Protein AF-0000000072982838 (afdb_homodimer)

Organism: Lacticaseibacillus paracasei (strain ATCC 334 / BCRC 17002 / CCUG 31169 / CIP 107868 / KCTC 3260 / NRRL B-441) (NCBI:txid321967)

Sequence (610 aa):
MLTWRVKRLRALGTNIVLSVFGEQDNSALVAAELLIRQQESRLTVNQPHSEIMTINQLAGYDNTEISCGTYALIKNAVLASQKHFGFNALIGPLVKLWKIGFNGANVPSDHDIKSRLLLSNPDNIIMDDALHTVKLVKTGMELDLGGIAKGFIADQIRSIWFAYGIRAGIINLGGNLLFVGESPRRSDGRWIVGIQDPNKGRNIGIGTVIKPACAAVTSGIYERFLIKGGKRYHHLLDPQTGYPLQTQLAAVTVFARDSLQGELEAKRLFFAGKPIPGWEKDPNNLGAVFIYQNGNTQTVKASIHMLTWRVKRLRALGTNIVLSVFGEQDNSALVAAELLIRQQESRLTVNQPHSEIMTINQLAGYDNTEISCGTYALIKNAVLASQKHFGFNALIGPLVKLWKIGFNGANVPSDHDIKSRLLLSNPDNIIMDDALHTVKLVKTGMELDLGGIAKGFIADQIRSIWFAYGIRAGIINLGGNLLFVGESPRRSDGRWIVGIQDPNKGRNIGIGTVIKPACAAVTSGIYERFLIKGGKRYHHLLDPQTGYPLQTQLAAVTVFARDSLQGELEAKRLFFAGKPIPGWEKDPNNLGAVFIYQNGNTQTVKASIH

Foldseek 3Di:
DWDKDWDWDDALNAIKIKIFTNDDDCVLVVVLVVLRVVLRQAAPPVDCDHVQNVQQQCAQHDKDADDPLVLVLLVVQLVLQQVQLQRFQQLVLLCVQQVFQHPPGDDDDLVSLVVSLVQRDSVQWDADNVRSIIYRNHRRTGGDCSLQSVLSSVQVSLVSCVVVVTAWMWIDDRNWIFTHHFDPVDPVSWDKAFACDLVDDPPDGPFIWIGHGWIKDKDFFRPTWDDDPNDIAGSRAGSVRSGGQDEQFGMKIWTFRGSSVRSSVRSSCVNVRHDDPCPVVPVRTQKMWTAGPVGDIDIDNIDGD/DWDKDWDWDDALNAIKIKIFTNDDDCVLVVVLVVLRVVLRQAADPVDCDHVQNVQQQCAQHDKDADDPLVLVLLVVQLVLQQVQLQRFQQLVLLCVVQVFVHPPGDDDDLVSLVVSLVLRDSVQWDADPVRSIIYRNHRRTGGDCSLQSLLSSVQVSLVSCVVVVTAWMWIDDRNWIFTHHFDPVDPVSWDKAFACDLVDDPPDGPFIWIGHGWIKDKDFFRPTWDDDPNDIAGSRAGSVRSGGQDEQFGMKIWTFRGSSVRSSVRSSCVNVRHDDPCPVVPVRTQKMWTAGPVGDIDIDNIDGD

Secondary structure (DSSP, 8-state):
-PPEEEEEEEETTEEEEEEEES-SSSHHHHHHHHHHHHHHHHH-SSSS-SHHHHHHHTTTT--EE--HHHHHHHHHHHHHHTT-SS--TT-HHHHHHH-TTSTT-----HHHHHHHHTT--TTSEEEETTTTEEEESSTT-----HHHHHHHHHHHHHHHHHHTT--SEEEEETTEEEEES--TTSTT--EEEEEE-TTS-TT-EEEEEEESS-EEEEEESSSSEEEETTEEEES-B-TTTSSBPP-SEEEEEEEESSHHHHHHHHHHHHHHTSPPTTGGGSTTEEEEEEEETTS-EEEES----/-PPEEEEEEEETTEEEEEEEES-SSSHHHHHHHHHHHHHHHHH-SSSS-SHHHHHHHTTTT--EE--HHHHHHHHHHHHHHTT-SS--TT-HHHHHHH-TTSTT-----HHHHHHHHTT--TTSEEEETTTTEEEESSTT-----HHHHHHHHHHHHHHHHHHTT--SEEEEETTEEEEES--TTSTT--EEEEEE-TTS-TT-EEEEEEESS-EEEEEESSSSEEEETTEEEES-B-TTTSSBPP-SEEEEEEEESSHHHHHHHHHHHHHHTSPPTTGGGSTTEEEEEEEETTS-EEEES----

InterPro domains:
  IPR003374 ApbE-like superfamily [G3DSA:3.10.520.10] (6-305)
  IPR003374 ApbE-like superfamily [SSF143631] (6-297)
  IPR024932 Flavin transferase ApbE [PF02424] (12-274)
  IPR024932 Flavin transferase ApbE [PIRSF006268] (7-299)
  IPR024932 Flavin transferase ApbE [PTHR30040] (8-296)

pLDDT: mean 96.73, std 3.4, range [76.0, 98.94]

Radius of gyration: 28.23 Å; Cα contacts (8 Å, |Δi|>4): 1337; chains: 2; bounding box: 55×86×64 Å

Structure (mmCIF, N/CA/C/O backbone):
data_AF-0000000072982838-model_v1
#
loop_
_entity.id
_entity.type
_entity.pdbx_description
1 polymer 'FAD:protein FMN transferase'
#
loop_
_atom_site.group_PDB
_atom_site.id
_atom_site.type_symbol
_atom_site.label_atom_id
_atom_site.label_alt_id
_atom_site.label_comp_id
_atom_site.label_asym_id
_atom_site.label_entity_id
_atom_site.label_seq_id
_atom_site.pdbx_PDB_ins_code
_atom_site.Cartn_x
_atom_site.Cartn_y
_atom_site.Cartn_z
_atom_site.occupancy
_atom_site.B_iso_or_equiv
_atom_site.auth_seq_id
_atom_site.auth_comp_id
_atom_site.auth_asym_id
_atom_site.auth_atom_id
_atom_site.pdbx_PDB_model_num
ATOM 1 N N . MET A 1 1 ? -24.672 -9.281 3.301 1 77.56 1 MET A N 1
ATOM 2 C CA . MET A 1 1 ? -23.859 -8.078 3.459 1 77.56 1 MET A CA 1
ATOM 3 C C . MET A 1 1 ? -22.406 -8.43 3.754 1 77.56 1 MET A C 1
ATOM 5 O O . MET A 1 1 ? -22.125 -9.445 4.395 1 77.56 1 MET A O 1
ATOM 9 N N . LEU A 1 2 ? -21.484 -7.562 3.244 1 86.75 2 LEU A N 1
ATOM 10 C CA . LEU A 1 2 ? -20.078 -7.852 3.449 1 86.75 2 LEU A CA 1
ATOM 11 C C . LEU A 1 2 ? -19.703 -7.719 4.922 1 86.75 2 LEU A C 1
ATOM 13 O O . LEU A 1 2 ? -20.203 -6.836 5.617 1 86.75 2 LEU A O 1
ATOM 17 N N . THR A 1 3 ? -18.859 -8.547 5.367 1 91.69 3 THR A N 1
ATOM 18 C CA . THR A 1 3 ? -18.391 -8.555 6.75 1 91.69 3 THR A CA 1
ATOM 19 C C . THR A 1 3 ? -17.75 -7.215 7.105 1 91.69 3 THR A C 1
ATOM 21 O O . THR A 1 3 ? -16.938 -6.688 6.344 1 91.69 3 THR A O 1
ATOM 24 N N . TRP A 1 4 ? -18.234 -6.648 8.211 1 95.38 4 TRP A N 1
ATOM 25 C CA . TRP A 1 4 ? -17.719 -5.379 8.719 1 95.38 4 TRP A CA 1
ATOM 26 C C . TRP A 1 4 ? -16.75 -5.613 9.867 1 95.38 4 TRP A C 1
ATOM 28 O O . TRP A 1 4 ? -17.078 -6.285 10.852 1 95.38 4 TRP A O 1
ATOM 38 N N . ARG A 1 5 ? -15.523 -5.145 9.742 1 97.94 5 ARG A N 1
ATOM 39 C CA . ARG A 1 5 ? -14.516 -5.266 10.797 1 97.94 5 ARG A CA 1
ATOM 40 C C . ARG A 1 5 ? -14.016 -3.893 11.234 1 97.94 5 ARG A C 1
ATOM 42 O O . ARG A 1 5 ? -13.812 -3.006 10.398 1 97.94 5 ARG A O 1
ATOM 49 N N . VAL A 1 6 ? -13.781 -3.729 12.555 1 98.69 6 VAL A N 1
ATOM 50 C CA . VAL A 1 6 ? -13.414 -2.436 13.117 1 98.69 6 VAL A CA 1
ATOM 51 C C . VAL A 1 6 ? -12.219 -2.604 14.062 1 98.69 6 VAL A C 1
ATOM 53 O O . VAL A 1 6 ? -12.117 -3.604 14.773 1 98.69 6 VAL A O 1
ATOM 56 N N . LYS A 1 7 ? -11.344 -1.713 13.992 1 98.75 7 LYS A N 1
ATOM 57 C CA . LYS A 1 7 ? -10.258 -1.595 14.969 1 98.75 7 LYS A CA 1
ATOM 58 C C . LYS A 1 7 ? -10.211 -0.197 15.578 1 98.75 7 LYS A C 1
ATOM 60 O O . LYS A 1 7 ? -10.297 0.802 14.859 1 98.75 7 LYS A O 1
ATOM 65 N N . ARG A 1 8 ? -10.109 -0.097 16.859 1 98.75 8 ARG A N 1
ATOM 66 C CA . ARG A 1 8 ? -9.984 1.148 17.609 1 98.75 8 ARG A CA 1
ATOM 67 C C . ARG A 1 8 ? -8.641 1.23 18.312 1 98.75 8 ARG A C 1
ATOM 69 O O . ARG A 1 8 ? -8.148 0.233 18.859 1 98.75 8 ARG A O 1
ATOM 76 N N . LEU A 1 9 ? -8.047 2.381 18.234 1 98.62 9 LEU A N 1
ATOM 77 C CA . LEU A 1 9 ? -6.777 2.584 18.922 1 98.62 9 LEU A CA 1
ATOM 78 C C . LEU A 1 9 ? -6.562 4.059 19.25 1 98.62 9 LEU A C 1
ATOM 80 O O . LEU A 1 9 ? -7.305 4.918 18.766 1 98.62 9 LEU A O 1
ATOM 84 N N . ARG A 1 10 ? -5.656 4.332 20.125 1 98.5 10 ARG A N 1
ATOM 85 C CA . ARG A 1 10 ? -5.219 5.688 20.438 1 98.5 10 ARG A CA 1
ATOM 86 C C . ARG A 1 10 ? -3.828 5.957 19.875 1 98.5 10 ARG A C 1
ATOM 88 O O . ARG A 1 10 ? -2.883 5.215 20.156 1 98.5 10 ARG A O 1
ATOM 95 N N . ALA A 1 11 ? -3.754 6.895 19.031 1 98 11 ALA A N 1
ATOM 96 C CA . ALA A 1 11 ? -2.504 7.344 18.438 1 98 11 ALA A CA 1
ATOM 97 C C . ALA A 1 11 ? -2.65 8.75 17.859 1 98 11 ALA A C 1
ATOM 99 O O . ALA A 1 11 ? -3.764 9.258 17.719 1 98 11 ALA A O 1
ATOM 100 N N . LEU A 1 12 ? -1.513 9.422 17.641 1 97 12 LEU A N 1
ATOM 101 C CA . LEU A 1 12 ? -1.5 10.75 17.047 1 97 12 LEU A CA 1
ATOM 102 C C . LEU A 1 12 ? -2.25 11.75 17.922 1 97 12 LEU A C 1
ATOM 104 O O . LEU A 1 12 ? -2.844 12.703 17.406 1 97 12 LEU A O 1
ATOM 108 N N . GLY A 1 13 ? -2.299 11.461 19.188 1 93.81 13 GLY A N 1
ATOM 109 C CA . GLY A 1 13 ? -2.953 12.352 20.141 1 93.81 13 GLY A CA 1
ATOM 110 C C . GLY A 1 13 ? -4.465 12.352 20.016 1 93.81 13 GLY A C 1
ATOM 111 O O . GLY A 1 13 ? -5.121 13.32 20.391 1 93.81 13 GLY A O 1
ATOM 112 N N . THR A 1 14 ? -5.043 11.297 19.391 1 95.5 14 THR A N 1
ATOM 113 C CA . THR A 1 14 ? -6.484 11.25 19.172 1 95.5 14 THR A CA 1
ATOM 114 C C . THR A 1 14 ? -6.992 9.812 19.203 1 95.5 14 THR A C 1
ATOM 116 O O . THR A 1 14 ? -6.203 8.867 19.281 1 95.5 14 THR A O 1
ATOM 119 N N . ASN A 1 15 ? -8.305 9.656 19.266 1 97.19 15 ASN A N 1
ATOM 120 C CA . ASN A 1 15 ? -8.945 8.359 19.094 1 97.19 15 ASN A CA 1
ATOM 121 C C . ASN A 1 15 ? -9.094 8 17.609 1 97.19 15 ASN A C 1
ATOM 123 O O . ASN A 1 15 ? -9.547 8.82 16.812 1 97.19 15 ASN A O 1
ATOM 127 N N . ILE A 1 16 ? -8.672 6.828 17.25 1 98.69 16 ILE A N 1
ATOM 128 C CA . ILE A 1 16 ? -8.664 6.379 15.859 1 98.69 16 ILE A CA 1
ATOM 129 C C . ILE A 1 16 ? -9.625 5.207 15.688 1 98.69 16 ILE A C 1
ATOM 131 O O . ILE A 1 16 ? -9.68 4.309 16.531 1 98.69 16 ILE A O 1
ATOM 135 N N . VAL A 1 17 ? -10.438 5.234 14.688 1 98.88 17 VAL A N 1
ATOM 136 C CA . VAL A 1 17 ? -11.32 4.133 14.328 1 98.88 17 VAL A CA 1
ATOM 137 C C . VAL A 1 17 ? -11.109 3.752 12.867 1 98.88 17 VAL A C 1
ATOM 139 O O . VAL A 1 17 ? -11.258 4.59 11.969 1 98.88 17 VAL A O 1
ATOM 142 N N . LEU A 1 18 ? -10.719 2.545 12.609 1 98.94 18 LEU A N 1
ATOM 143 C CA . LEU A 1 18 ? -10.523 1.979 11.281 1 98.94 18 LEU A CA 1
ATOM 144 C C . LEU A 1 18 ? -11.578 0.917 10.984 1 98.94 18 LEU A C 1
ATOM 146 O O . LEU A 1 18 ? -11.805 0.016 11.789 1 98.94 18 LEU A O 1
ATOM 150 N N . SER A 1 19 ? -12.25 1.096 9.844 1 98.75 19 SER A N 1
ATOM 151 C CA . SER A 1 19 ? -13.297 0.156 9.445 1 98.75 19 SER A CA 1
ATOM 152 C C . SER A 1 19 ? -13.062 -0.358 8.031 1 98.75 19 SER A C 1
ATOM 154 O O . SER A 1 19 ? -12.766 0.421 7.121 1 98.75 19 SER A O 1
ATOM 156 N N . VAL A 1 20 ? -13.188 -1.696 7.836 1 98.56 20 VAL A N 1
ATOM 157 C CA . VAL A 1 20 ? -13.117 -2.27 6.496 1 98.56 20 VAL A CA 1
ATOM 158 C C . VAL A 1 20 ? -14.312 -3.199 6.273 1 98.56 20 VAL A C 1
ATOM 160 O O . VAL A 1 20 ? -14.875 -3.734 7.23 1 98.56 20 VAL A O 1
ATOM 163 N N . PHE A 1 21 ? -14.68 -3.365 5.047 1 97.69 21 PHE A N 1
ATOM 164 C CA . PHE A 1 21 ? -15.773 -4.246 4.66 1 97.69 21 PHE A CA 1
ATOM 165 C C . PHE A 1 21 ? -15.281 -5.352 3.736 1 97.69 21 PHE A C 1
ATOM 167 O O . PHE A 1 21 ? -14.438 -5.113 2.867 1 97.69 21 PHE A O 1
ATOM 174 N N . GLY A 1 22 ? -15.75 -6.582 3.924 1 96.25 22 GLY A N 1
ATOM 175 C CA . GLY A 1 22 ? -15.477 -7.688 3.018 1 96.25 22 GLY A CA 1
ATOM 176 C C . GLY A 1 22 ? -14.219 -8.461 3.381 1 96.25 22 GLY A C 1
ATOM 177 O O . GLY A 1 22 ? -13.711 -9.242 2.572 1 96.25 22 GLY A O 1
ATOM 178 N N . GLU A 1 23 ? -13.672 -8.266 4.633 1 97.06 23 GLU A N 1
ATOM 179 C CA . GLU A 1 23 ? -12.469 -8.977 5.066 1 97.06 23 GLU A CA 1
ATOM 180 C C . GLU A 1 23 ? -12.812 -10.102 6.039 1 97.06 23 GLU A C 1
ATOM 182 O O . GLU A 1 23 ? -13.859 -10.055 6.699 1 97.06 23 GLU A O 1
ATOM 187 N N . GLN A 1 24 ? -11.906 -11.062 6.059 1 96.19 24 GLN A N 1
ATOM 188 C CA . GLN A 1 24 ? -12.18 -12.25 6.859 1 96.19 24 GLN A CA 1
ATOM 189 C C . GLN A 1 24 ? -11.352 -12.25 8.141 1 96.19 24 GLN A C 1
ATOM 191 O O . GLN A 1 24 ? -11.633 -13.023 9.062 1 96.19 24 GLN A O 1
ATOM 196 N N . ASP A 1 25 ? -10.359 -11.445 8.219 1 96.5 25 ASP A N 1
ATOM 197 C CA . ASP A 1 25 ? -9.547 -11.258 9.414 1 96.5 25 ASP A CA 1
ATOM 198 C C . ASP A 1 25 ? -9.086 -9.805 9.547 1 96.5 25 ASP A C 1
ATOM 200 O O . ASP A 1 25 ? -9.562 -8.93 8.82 1 96.5 25 ASP A O 1
ATOM 204 N N . ASN A 1 26 ? -8.242 -9.531 10.469 1 97.94 26 ASN A N 1
ATOM 205 C CA . ASN A 1 26 ? -7.879 -8.148 10.773 1 97.94 26 ASN A CA 1
ATOM 206 C C . ASN A 1 26 ? -6.555 -7.758 10.133 1 97.94 26 ASN A C 1
ATOM 208 O O . ASN A 1 26 ? -5.918 -6.789 10.547 1 97.94 26 ASN A O 1
ATOM 212 N N . SER A 1 27 ? -6.113 -8.469 9.125 1 98.19 27 SER A N 1
ATOM 213 C CA . SER A 1 27 ? -4.777 -8.266 8.578 1 98.19 27 SER A CA 1
ATOM 214 C C . SER A 1 27 ? -4.602 -6.844 8.062 1 98.19 27 SER A C 1
ATOM 216 O O . SER A 1 27 ? -3.621 -6.172 8.391 1 98.19 27 SER A O 1
ATOM 218 N N . ALA A 1 28 ? -5.586 -6.375 7.297 1 98.5 28 ALA A N 1
ATOM 219 C CA . ALA A 1 28 ? -5.488 -5.027 6.738 1 98.5 28 ALA A CA 1
ATOM 220 C C . ALA A 1 28 ? -5.531 -3.973 7.84 1 98.5 28 ALA A C 1
ATOM 222 O O . ALA A 1 28 ? -4.844 -2.951 7.758 1 98.5 28 ALA A O 1
ATOM 223 N N . LEU A 1 29 ? -6.336 -4.188 8.883 1 98.81 29 LEU A N 1
ATOM 224 C CA . LEU A 1 29 ? -6.445 -3.268 10.008 1 98.81 29 LEU A CA 1
ATOM 225 C C . LEU A 1 29 ? -5.148 -3.232 10.805 1 98.81 29 LEU A C 1
ATOM 227 O O . LEU A 1 29 ? -4.711 -2.164 11.242 1 98.81 29 LEU A O 1
ATOM 231 N N . VAL A 1 30 ? -4.551 -4.387 10.953 1 98.81 30 VAL A N 1
ATOM 232 C CA . VAL A 1 30 ? -3.289 -4.496 11.68 1 98.81 30 VAL A CA 1
ATOM 233 C C . VAL A 1 30 ? -2.186 -3.773 10.914 1 98.81 30 VAL A C 1
ATOM 235 O O . VAL A 1 30 ? -1.363 -3.07 11.508 1 98.81 30 VAL A O 1
ATOM 238 N N . ALA A 1 31 ? -2.146 -3.947 9.609 1 98.75 31 ALA A N 1
ATOM 239 C CA . ALA A 1 31 ? -1.157 -3.256 8.781 1 98.75 31 ALA A CA 1
ATOM 240 C C . ALA A 1 31 ? -1.302 -1.742 8.906 1 98.75 31 ALA A C 1
ATOM 242 O O . ALA A 1 31 ? -0.304 -1.021 8.969 1 98.75 31 ALA A O 1
ATOM 243 N N . ALA A 1 32 ? -2.545 -1.258 8.93 1 98.88 32 ALA A N 1
ATOM 244 C CA . ALA A 1 32 ? -2.803 0.171 9.086 1 98.88 32 ALA A CA 1
ATOM 245 C C . ALA A 1 32 ? -2.326 0.666 10.453 1 98.88 32 ALA A C 1
ATOM 247 O O . ALA A 1 32 ? -1.706 1.728 10.555 1 98.88 32 ALA A O 1
ATOM 248 N N . GLU A 1 33 ? -2.635 -0.089 11.469 1 98.88 33 GLU A N 1
ATOM 249 C CA . GLU A 1 33 ? -2.176 0.28 12.805 1 98.88 33 GLU A CA 1
ATOM 250 C C . GLU A 1 33 ? -0.653 0.365 12.867 1 98.88 33 GLU A C 1
ATOM 252 O O . GLU A 1 33 ? -0.1 1.29 13.461 1 98.88 33 GLU A O 1
ATOM 257 N N . LEU A 1 34 ? 0.005 -0.592 12.289 1 98.81 34 LEU A N 1
ATOM 258 C CA . LEU A 1 34 ? 1.463 -0.589 12.266 1 98.81 34 LEU A CA 1
ATOM 259 C C . LEU A 1 34 ? 1.991 0.686 11.609 1 98.81 34 LEU A C 1
ATOM 261 O O . LEU A 1 34 ? 2.904 1.324 12.141 1 98.81 34 LEU A O 1
ATOM 265 N N . LEU A 1 35 ? 1.413 1.043 10.492 1 98.81 35 LEU A N 1
ATOM 266 C CA . LEU A 1 35 ? 1.816 2.264 9.805 1 98.81 35 LEU A CA 1
ATOM 267 C C . LEU A 1 35 ? 1.616 3.484 10.695 1 98.81 35 LEU A C 1
ATOM 269 O O . LEU A 1 35 ? 2.494 4.344 10.789 1 98.81 35 LEU A O 1
ATOM 273 N N . ILE A 1 36 ? 0.458 3.559 11.344 1 98.88 36 ILE A N 1
ATOM 274 C CA . ILE A 1 36 ? 0.125 4.699 12.188 1 98.88 36 ILE A CA 1
ATOM 275 C C . ILE A 1 36 ? 1.18 4.855 13.281 1 98.88 36 ILE A C 1
ATOM 277 O O . ILE A 1 36 ? 1.704 5.953 13.492 1 98.88 36 ILE A O 1
ATOM 281 N N . ARG A 1 37 ? 1.527 3.785 13.922 1 98.62 37 ARG A N 1
ATOM 282 C CA . ARG A 1 37 ? 2.488 3.826 15.023 1 98.62 37 ARG A CA 1
ATOM 283 C C . ARG A 1 37 ? 3.879 4.203 14.516 1 98.62 37 ARG A C 1
ATOM 285 O O . ARG A 1 37 ? 4.59 4.973 15.164 1 98.62 37 ARG A O 1
ATOM 292 N N . GLN A 1 38 ? 4.227 3.682 13.438 1 98.38 38 GLN A N 1
ATOM 293 C CA . GLN A 1 38 ? 5.535 3.977 12.859 1 98.38 38 GLN A CA 1
ATOM 294 C C . GLN A 1 38 ? 5.629 5.438 12.43 1 98.38 38 GLN A C 1
ATOM 296 O O . GLN A 1 38 ? 6.641 6.098 12.68 1 98.38 38 GLN A O 1
ATOM 301 N N . GLN A 1 39 ? 4.578 5.953 11.781 1 98.44 39 GLN A N 1
ATOM 302 C CA . GLN A 1 39 ? 4.57 7.352 11.359 1 98.44 39 GLN A CA 1
ATOM 303 C C . GLN A 1 39 ? 4.535 8.289 12.57 1 98.44 39 GLN A C 1
ATOM 305 O O . GLN A 1 39 ? 5.176 9.344 12.562 1 98.44 39 GLN A O 1
ATOM 310 N N . GLU A 1 40 ? 3.744 7.895 13.57 1 98.25 40 GLU A N 1
ATOM 311 C CA . GLU A 1 40 ? 3.75 8.688 14.797 1 98.25 40 GLU A CA 1
ATOM 312 C C . GLU A 1 40 ? 5.16 8.82 15.359 1 98.25 40 GLU A C 1
ATOM 314 O O . GLU A 1 40 ? 5.598 9.922 15.703 1 98.25 40 GLU A O 1
ATOM 319 N N . SER A 1 41 ? 5.875 7.777 15.398 1 97.44 41 SER A N 1
ATOM 320 C CA . SER A 1 41 ? 7.238 7.777 15.922 1 97.44 41 SER A CA 1
ATOM 321 C C . SER A 1 41 ? 8.164 8.617 15.055 1 97.44 41 SER A C 1
ATOM 323 O O . SER A 1 41 ? 9.07 9.289 15.562 1 97.44 41 SER A O 1
ATOM 325 N N . ARG A 1 42 ? 7.914 8.664 13.789 1 97.12 42 ARG A N 1
ATOM 326 C CA . ARG A 1 42 ? 8.773 9.336 12.82 1 97.12 42 ARG A CA 1
ATOM 327 C C . ARG A 1 42 ? 8.531 10.844 12.82 1 97.12 42 ARG A C 1
ATOM 329 O O . ARG A 1 42 ? 9.461 11.633 12.648 1 97.12 42 ARG A O 1
ATOM 336 N N . LEU A 1 43 ? 7.277 11.211 13.086 1 98.25 43 LEU A N 1
ATOM 337 C CA . LEU A 1 43 ? 6.891 12.578 12.781 1 98.25 43 LEU A CA 1
ATOM 338 C C . LEU A 1 43 ? 6.672 13.391 14.055 1 98.25 43 LEU A C 1
ATOM 340 O O . LEU A 1 43 ? 6.578 14.617 14.008 1 98.25 43 LEU A O 1
ATOM 344 N N . THR A 1 44 ? 6.68 12.734 15.227 1 97.31 44 THR A N 1
ATOM 345 C CA . THR A 1 44 ? 6.297 13.406 16.469 1 97.31 44 THR A CA 1
ATOM 346 C C . THR A 1 44 ? 7.301 14.5 16.812 1 97.31 44 THR A C 1
ATOM 348 O O . THR A 1 44 ? 8.5 14.344 16.578 1 97.31 44 THR A O 1
ATOM 351 N N . VAL A 1 45 ? 6.785 15.609 17.359 1 96.5 45 VAL A N 1
ATOM 352 C CA . VAL A 1 45 ? 7.625 16.672 17.891 1 96.5 45 VAL A CA 1
ATOM 353 C C . VAL A 1 45 ? 7.426 16.781 19.406 1 96.5 45 VAL A C 1
ATOM 355 O O . VAL A 1 45 ? 7.863 17.734 20.031 1 96.5 45 VAL A O 1
ATOM 358 N N . ASN A 1 46 ? 6.719 15.789 19.969 1 93.25 46 ASN A N 1
ATOM 359 C CA . ASN A 1 46 ? 6.406 15.789 21.391 1 93.25 46 ASN A CA 1
ATOM 360 C C . ASN A 1 46 ? 7.25 14.781 22.156 1 93.25 46 ASN A C 1
ATOM 362 O O . ASN A 1 46 ? 7 14.523 23.344 1 93.25 46 ASN A O 1
ATOM 366 N N . GLN A 1 47 ? 8.133 14.102 21.453 1 93.5 47 GLN A N 1
ATOM 367 C CA . GLN A 1 47 ? 9.125 13.211 22.047 1 93.5 47 GLN A CA 1
ATOM 368 C C . GLN A 1 47 ? 10.547 13.664 21.719 1 93.5 47 GLN A C 1
ATOM 370 O O . GLN A 1 47 ? 10.75 14.438 20.781 1 93.5 47 GLN A O 1
ATOM 375 N N . PRO A 1 48 ? 11.484 13.172 22.453 1 95.44 48 PRO A N 1
ATOM 376 C CA . PRO A 1 48 ? 12.852 13.672 22.266 1 95.44 48 PRO A CA 1
ATOM 377 C C . PRO A 1 48 ? 13.484 13.195 20.969 1 95.44 48 PRO A C 1
ATOM 379 O O . PRO A 1 48 ? 14.438 13.812 20.484 1 95.44 48 PRO A O 1
ATOM 382 N N . HIS A 1 49 ? 12.984 12.062 20.469 1 96.38 49 HIS A N 1
ATOM 383 C CA . HIS A 1 49 ? 13.633 11.516 19.281 1 96.38 49 HIS A CA 1
ATOM 384 C C . HIS A 1 49 ? 12.617 11.227 18.188 1 96.38 49 HIS A C 1
ATOM 386 O O . HIS A 1 49 ? 11.555 10.656 18.438 1 96.38 49 HIS A O 1
ATOM 392 N N . SER A 1 50 ? 12.859 11.586 17 1 97.94 50 SER A N 1
ATOM 393 C CA . SER A 1 50 ? 12.188 11.32 15.727 1 97.94 50 SER A CA 1
ATOM 394 C C . SER A 1 50 ? 12.977 11.906 14.562 1 97.94 50 SER A C 1
ATOM 396 O O . SER A 1 50 ? 13.969 12.609 14.766 1 97.94 50 SER A O 1
ATOM 398 N N . GLU A 1 51 ? 12.562 11.633 13.352 1 97.81 51 GLU A N 1
ATOM 399 C CA . GLU A 1 51 ? 13.203 12.266 12.203 1 97.81 51 GLU A CA 1
ATOM 400 C C . GLU A 1 51 ? 13.031 13.781 12.242 1 97.81 51 GLU A C 1
ATOM 402 O O . GLU A 1 51 ? 13.984 14.523 12 1 97.81 51 GLU A O 1
ATOM 407 N N . ILE A 1 52 ? 11.852 14.242 12.625 1 98.62 52 ILE A N 1
ATOM 408 C CA . ILE A 1 52 ? 11.562 15.672 12.656 1 98.62 52 ILE A CA 1
ATOM 409 C C . ILE A 1 52 ? 12.352 16.328 13.789 1 98.62 52 ILE A C 1
ATOM 411 O O . ILE A 1 52 ? 12.914 17.422 13.609 1 98.62 52 ILE A O 1
ATOM 415 N N . MET A 1 53 ? 12.422 15.672 14.938 1 98.5 53 MET A N 1
ATOM 416 C CA . MET A 1 53 ? 13.156 16.219 16.078 1 98.5 53 MET A CA 1
ATOM 417 C C . MET A 1 53 ? 14.648 16.312 15.758 1 98.5 53 MET A C 1
ATOM 419 O O . MET A 1 53 ? 15.312 17.266 16.188 1 98.5 53 MET A O 1
ATOM 423 N N . THR A 1 54 ? 15.156 15.328 15.031 1 98.62 54 THR A N 1
ATOM 424 C CA . THR A 1 54 ? 16.562 15.383 14.641 1 98.62 54 THR A CA 1
ATOM 425 C C . THR A 1 54 ? 16.828 16.609 13.773 1 98.62 54 THR A C 1
ATOM 427 O O . THR A 1 54 ? 17.812 17.328 13.984 1 98.62 54 THR A O 1
ATOM 430 N N . ILE A 1 55 ? 15.961 16.891 12.797 1 98.69 55 ILE A N 1
ATOM 431 C CA . ILE A 1 55 ? 16.078 18.094 11.969 1 98.69 55 ILE A CA 1
ATOM 432 C C . ILE A 1 55 ? 16.047 19.328 12.852 1 98.69 55 ILE A C 1
ATOM 434 O O . ILE A 1 55 ? 16.906 20.203 12.719 1 98.69 55 ILE A O 1
ATOM 438 N N . ASN A 1 56 ? 15.047 19.391 13.766 1 98.75 56 ASN A N 1
ATOM 439 C CA . ASN A 1 56 ? 14.844 20.562 14.625 1 98.75 56 ASN A CA 1
ATOM 440 C C . ASN A 1 56 ? 16.031 20.797 15.547 1 98.75 56 ASN A C 1
ATOM 442 O O . ASN A 1 56 ? 16.453 21.938 15.742 1 98.75 56 ASN A O 1
ATOM 446 N N . GLN A 1 57 ? 16.578 19.734 16.094 1 98.44 57 GLN A N 1
ATOM 447 C CA . GLN A 1 57 ? 17.688 19.828 17.047 1 98.44 57 GLN A CA 1
ATOM 448 C C . GLN A 1 57 ? 18.969 20.266 16.359 1 98.44 57 GLN A C 1
ATOM 450 O O . GLN A 1 57 ? 19.844 20.859 17 1 98.44 57 GLN A O 1
ATOM 455 N N . LEU A 1 58 ? 19.062 20.047 15.055 1 98.62 58 LEU A N 1
ATOM 456 C CA . LEU A 1 58 ? 20.266 20.391 14.312 1 98.62 58 LEU A CA 1
ATOM 457 C C . LEU A 1 58 ? 20.078 21.703 13.547 1 98.62 58 LEU A C 1
ATOM 459 O O . LEU A 1 58 ? 20.922 22.078 12.742 1 98.62 58 LEU A O 1
ATOM 463 N N . ALA A 1 59 ? 19 22.391 13.805 1 98.75 59 ALA A N 1
ATOM 464 C CA . ALA A 1 59 ? 18.734 23.672 13.148 1 98.75 59 ALA A CA 1
ATOM 465 C C . ALA A 1 59 ? 19.906 24.625 13.328 1 98.75 59 ALA A C 1
ATOM 467 O O . ALA A 1 59 ? 20.422 24.797 14.438 1 98.75 59 ALA A O 1
ATOM 468 N N . GLY A 1 60 ? 20.297 25.312 12.25 1 98.62 60 GLY A N 1
ATOM 469 C CA . GLY A 1 60 ? 21.391 26.281 12.281 1 98.62 60 GLY A CA 1
ATOM 470 C C . GLY A 1 60 ? 22.75 25.609 12.242 1 98.62 60 GLY A C 1
ATOM 471 O O . GLY A 1 60 ? 23.766 26.297 12.125 1 98.62 60 GLY A O 1
ATOM 472 N N . TYR A 1 61 ? 22.828 24.25 12.289 1 98.31 61 TYR A N 1
ATOM 473 C CA . TYR A 1 61 ? 24.109 23.578 12.406 1 98.31 61 TYR A CA 1
ATOM 474 C C . TYR A 1 61 ? 24.344 22.641 11.227 1 98.31 61 TYR A C 1
ATOM 476 O O . TYR A 1 61 ? 25.297 22.812 10.461 1 98.31 61 TYR A O 1
ATOM 484 N N . ASP A 1 62 ? 23.531 21.672 10.977 1 97.94 62 ASP A N 1
ATOM 485 C CA . ASP A 1 62 ? 23.812 20.641 9.977 1 97.94 62 ASP A CA 1
ATOM 486 C C . ASP A 1 62 ? 22.531 20.219 9.25 1 97.94 62 ASP A C 1
ATOM 488 O O . ASP A 1 62 ? 21.438 20.562 9.68 1 97.94 62 ASP A O 1
ATOM 492 N N . ASN A 1 63 ? 22.734 19.547 8.102 1 97.56 63 ASN A N 1
ATOM 493 C CA . ASN A 1 63 ? 21.625 18.891 7.422 1 97.56 63 ASN A CA 1
ATOM 494 C C . ASN A 1 63 ? 21.391 17.484 7.953 1 97.56 63 ASN A C 1
ATOM 496 O O . ASN A 1 63 ? 22.266 16.922 8.609 1 97.56 63 ASN A O 1
ATOM 500 N N . THR A 1 64 ? 20.219 17 7.754 1 97.25 64 THR A N 1
ATOM 501 C CA . THR A 1 64 ? 19.812 15.664 8.211 1 97.25 64 THR A CA 1
ATOM 502 C C . THR A 1 64 ? 19.234 14.852 7.066 1 97.25 64 THR A C 1
ATOM 504 O O . THR A 1 64 ? 18.328 15.32 6.363 1 97.25 64 THR A O 1
ATOM 507 N N . GLU A 1 65 ? 19.766 13.641 6.812 1 96.56 65 GLU A N 1
ATOM 508 C CA . GLU A 1 65 ? 19.109 12.703 5.906 1 96.56 65 GLU A CA 1
ATOM 509 C C . GLU A 1 65 ? 17.891 12.062 6.559 1 96.56 65 GLU A C 1
ATOM 511 O O . GLU A 1 65 ? 17.953 11.594 7.699 1 96.56 65 GLU A O 1
ATOM 516 N N . ILE A 1 66 ? 16.797 12.109 5.867 1 97.38 66 ILE A N 1
ATOM 517 C CA . ILE A 1 66 ? 15.586 11.516 6.422 1 97.38 66 ILE A CA 1
ATOM 518 C C . ILE A 1 66 ? 14.977 10.547 5.41 1 97.38 66 ILE A C 1
ATOM 520 O O . ILE A 1 66 ? 15.438 10.461 4.27 1 97.38 66 ILE A O 1
ATOM 524 N N . SER A 1 67 ? 14.016 9.773 5.871 1 97.44 67 SER A N 1
ATOM 525 C CA . SER A 1 67 ? 13.383 8.75 5.047 1 97.44 67 SER A CA 1
ATOM 526 C C . SER A 1 67 ? 12.656 9.375 3.857 1 97.44 67 SER A C 1
ATOM 528 O O . SER A 1 67 ? 12.281 10.547 3.898 1 97.44 67 SER A O 1
ATOM 530 N N . CYS A 1 68 ? 12.383 8.555 2.816 1 96.44 68 CYS A N 1
ATOM 531 C CA . CYS A 1 68 ? 11.766 9.016 1.58 1 96.44 68 CYS A CA 1
ATOM 532 C C . CYS A 1 68 ? 10.391 9.625 1.85 1 96.44 68 CYS A C 1
ATOM 534 O O . CYS A 1 68 ? 10.086 10.711 1.366 1 96.44 68 CYS A O 1
ATOM 536 N N . GLY A 1 69 ? 9.609 8.93 2.613 1 97.12 69 GLY A N 1
ATOM 537 C CA . GLY A 1 69 ? 8.266 9.383 2.914 1 97.12 69 GLY A CA 1
ATOM 538 C C . GLY A 1 69 ? 8.234 10.688 3.688 1 97.12 69 GLY A C 1
ATOM 539 O O . GLY A 1 69 ? 7.461 11.594 3.361 1 97.12 69 GLY A O 1
ATOM 540 N N . THR A 1 70 ? 9.055 10.805 4.68 1 98.12 70 THR A N 1
ATOM 541 C CA . THR A 1 70 ? 9.133 12.031 5.477 1 98.12 70 THR A CA 1
ATOM 542 C C . THR A 1 70 ? 9.609 13.203 4.621 1 98.12 70 THR A C 1
ATOM 544 O O . THR A 1 70 ? 9.078 14.305 4.727 1 98.12 70 THR A O 1
ATOM 547 N N . TYR A 1 71 ? 10.602 12.969 3.797 1 98.19 71 TYR A N 1
ATOM 548 C CA . TYR A 1 71 ? 11.109 14.008 2.914 1 98.19 71 TYR A CA 1
ATOM 549 C C . TYR A 1 71 ? 10.016 14.531 1.993 1 98.19 71 TYR A C 1
ATOM 551 O O . TYR A 1 71 ? 9.867 15.75 1.827 1 98.19 71 TYR A O 1
ATOM 559 N N . ALA A 1 72 ? 9.266 13.617 1.414 1 97.75 72 ALA A N 1
ATOM 560 C CA . ALA A 1 72 ? 8.18 14.016 0.523 1 97.75 72 ALA A CA 1
ATOM 561 C C . ALA A 1 72 ? 7.152 14.867 1.26 1 97.75 72 ALA A C 1
ATOM 563 O O . ALA A 1 72 ? 6.664 15.867 0.724 1 97.75 72 ALA A O 1
ATOM 564 N N . LEU A 1 73 ? 6.801 14.469 2.461 1 98.62 73 LEU A N 1
ATOM 565 C CA . LEU A 1 73 ? 5.848 15.219 3.266 1 98.62 73 LEU A CA 1
ATOM 566 C C . LEU A 1 73 ? 6.375 16.625 3.562 1 98.62 73 LEU A C 1
ATOM 568 O O . LEU A 1 73 ? 5.656 17.609 3.395 1 98.62 73 LEU A O 1
ATOM 572 N N . ILE A 1 74 ? 7.629 16.703 3.982 1 98.81 74 ILE A N 1
ATOM 573 C CA . ILE A 1 74 ? 8.227 17.984 4.305 1 98.81 74 ILE A CA 1
ATOM 574 C C . ILE A 1 74 ? 8.25 18.875 3.061 1 98.81 74 ILE A C 1
ATOM 576 O O . ILE A 1 74 ? 7.898 20.062 3.123 1 98.81 74 ILE A O 1
ATOM 580 N N . LYS A 1 75 ? 8.617 18.312 1.948 1 98.5 75 LYS A N 1
ATOM 581 C CA . LYS A 1 75 ? 8.688 19.078 0.71 1 98.5 75 LYS A CA 1
ATOM 582 C C . LYS A 1 75 ? 7.332 19.672 0.352 1 98.5 75 LYS A C 1
ATOM 584 O O . LYS A 1 75 ? 7.223 20.859 0.059 1 98.5 75 LYS A O 1
ATOM 589 N N . ASN A 1 76 ? 6.301 18.828 0.432 1 97.88 76 ASN A N 1
ATOM 590 C CA . ASN A 1 76 ? 4.949 19.312 0.169 1 97.88 76 ASN A CA 1
ATOM 591 C C . ASN A 1 76 ? 4.539 20.406 1.154 1 97.88 76 ASN A C 1
ATOM 593 O O . ASN A 1 76 ? 3.949 21.406 0.761 1 97.88 76 ASN A O 1
ATOM 597 N N . ALA A 1 77 ? 4.84 20.219 2.363 1 98.69 77 ALA A N 1
ATOM 598 C CA . ALA A 1 77 ? 4.477 21.156 3.418 1 98.69 77 ALA A CA 1
ATOM 599 C C . ALA A 1 77 ? 5.172 22.5 3.213 1 98.69 77 ALA A C 1
ATOM 601 O O . ALA A 1 77 ? 4.559 23.562 3.375 1 98.69 77 ALA A O 1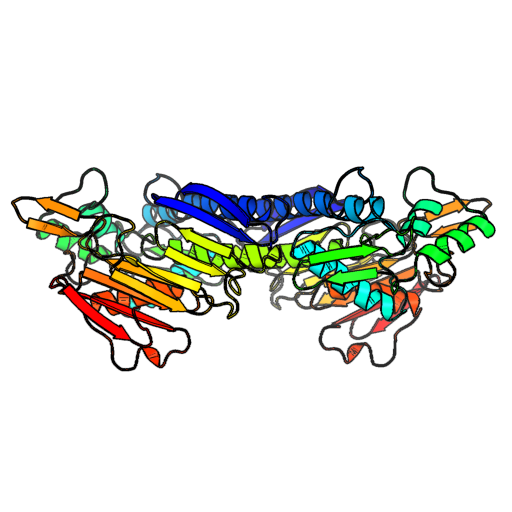
ATOM 602 N N . VAL A 1 78 ? 6.434 22.438 2.867 1 98.75 78 VAL A N 1
ATOM 603 C CA . VAL A 1 78 ? 7.223 23.656 2.682 1 98.75 78 VAL A CA 1
ATOM 604 C C . VAL A 1 78 ? 6.719 24.422 1.461 1 98.75 78 VAL A C 1
ATOM 606 O O . VAL A 1 78 ? 6.52 25.641 1.521 1 98.75 78 VAL A O 1
ATOM 609 N N . LEU A 1 79 ? 6.473 23.719 0.378 1 98.31 79 LEU A N 1
ATOM 610 C CA . LEU A 1 79 ? 5.945 24.359 -0.822 1 98.31 79 LEU A CA 1
ATOM 611 C C . LEU A 1 79 ? 4.609 25.031 -0.535 1 98.31 79 LEU A C 1
ATOM 613 O O . LEU A 1 79 ? 4.371 26.156 -0.978 1 98.31 79 LEU A O 1
ATOM 617 N N . ALA A 1 80 ? 3.77 24.406 0.199 1 98.38 80 ALA A N 1
ATOM 618 C CA . ALA A 1 80 ? 2.492 25 0.591 1 98.38 80 ALA A CA 1
ATOM 619 C C . ALA A 1 80 ? 2.703 26.219 1.484 1 98.38 80 ALA A C 1
ATOM 621 O O . ALA A 1 80 ? 2.033 27.234 1.319 1 98.38 80 ALA A O 1
ATOM 622 N N . SER A 1 81 ? 3.613 26.109 2.414 1 98.69 81 SER A N 1
ATOM 623 C CA . SER A 1 81 ? 3.912 27.203 3.336 1 98.69 81 SER A CA 1
ATOM 624 C C . SER A 1 81 ? 4.367 28.453 2.588 1 98.69 81 SER A C 1
ATOM 626 O O . SER A 1 81 ? 4.02 29.562 2.969 1 98.69 81 SER A O 1
ATOM 628 N N . GLN A 1 82 ? 5.059 28.25 1.554 1 98.44 82 GLN A N 1
ATOM 629 C CA . GLN A 1 82 ? 5.668 29.344 0.798 1 98.44 82 GLN A CA 1
ATOM 630 C C . GLN A 1 82 ? 4.625 30.078 -0.038 1 98.44 82 GLN A C 1
ATOM 632 O O . GLN A 1 82 ? 4.902 31.141 -0.588 1 98.44 82 GLN A O 1
ATOM 637 N N . LYS A 1 83 ? 3.436 29.578 -0.086 1 97.69 83 LYS A N 1
ATOM 638 C CA . LYS A 1 83 ? 2.342 30.281 -0.76 1 97.69 83 LYS A CA 1
ATOM 639 C C . LYS A 1 83 ? 1.638 31.25 0.186 1 97.69 83 LYS A C 1
ATOM 641 O O . LYS A 1 83 ? 0.82 32.062 -0.247 1 97.69 83 LYS A O 1
ATOM 646 N N . HIS A 1 84 ? 1.79 31.188 1.414 1 96.88 84 HIS A N 1
ATOM 647 C CA . HIS A 1 84 ? 1.387 32.125 2.449 1 96.88 84 HIS A CA 1
ATOM 648 C C . HIS A 1 84 ? -0.131 32.281 2.508 1 96.88 84 HIS A C 1
ATOM 650 O O . HIS A 1 84 ? -0.655 33.375 2.58 1 96.88 84 HIS A O 1
ATOM 656 N N . PHE A 1 85 ? -0.796 31.125 2.498 1 96.25 85 PHE A N 1
ATOM 657 C CA . PHE A 1 85 ? -2.252 31.188 2.57 1 96.25 85 PHE A CA 1
ATOM 658 C C . PHE A 1 85 ? -2.736 30.844 3.973 1 96.25 85 PHE A C 1
ATOM 660 O O . PHE A 1 85 ? -3.93 30.609 4.184 1 96.25 85 PHE A O 1
ATOM 667 N N . GLY A 1 86 ? -1.794 30.688 4.883 1 95.19 86 GLY A N 1
ATOM 668 C CA . GLY A 1 86 ? -2.189 30.406 6.254 1 95.19 86 GLY A CA 1
ATOM 669 C C . GLY A 1 86 ? -1.441 29.234 6.863 1 95.19 86 GLY A C 1
ATOM 670 O O . GLY A 1 86 ? -1.05 29.266 8.031 1 95.19 86 GLY A O 1
ATOM 671 N N . PHE A 1 87 ? -1.191 28.172 6.098 1 97.44 87 PHE A N 1
ATOM 672 C CA . PHE A 1 87 ? -0.416 27.016 6.555 1 97.44 87 PHE A CA 1
ATOM 673 C C . PHE A 1 87 ? 1.073 27.344 6.559 1 97.44 87 PHE A C 1
ATOM 675 O O . PHE A 1 87 ? 1.581 27.969 5.625 1 97.44 87 PHE A O 1
ATOM 682 N N . ASN A 1 88 ? 1.745 26.938 7.637 1 98.56 88 ASN A N 1
ATOM 683 C CA . ASN A 1 88 ? 3.189 27.125 7.742 1 98.56 88 ASN A CA 1
ATOM 684 C C . ASN A 1 88 ? 3.848 25.969 8.484 1 98.56 88 ASN A C 1
ATOM 686 O O . ASN A 1 88 ? 3.664 25.812 9.688 1 98.56 88 ASN A O 1
ATOM 690 N N . ALA A 1 89 ? 4.668 25.203 7.793 1 98.56 89 ALA A N 1
ATOM 691 C CA . ALA A 1 89 ? 5.324 24.016 8.336 1 98.56 89 ALA A CA 1
ATOM 692 C C . ALA A 1 89 ? 6.395 24.406 9.359 1 98.56 89 ALA A C 1
ATOM 694 O O . ALA A 1 89 ? 6.887 23.562 10.102 1 98.56 89 ALA A O 1
ATOM 695 N N . LEU A 1 90 ? 6.812 25.641 9.398 1 98.62 90 LEU A N 1
ATOM 696 C CA . LEU A 1 90 ? 7.871 26.078 10.297 1 98.62 90 LEU A CA 1
ATOM 697 C C . LEU A 1 90 ? 7.293 26.859 11.477 1 98.62 90 LEU A C 1
ATOM 699 O O . LEU A 1 90 ? 8.008 27.609 12.148 1 98.62 90 LEU A O 1
ATOM 703 N N . ILE A 1 91 ? 6.051 26.625 11.781 1 98.38 91 ILE A N 1
ATOM 704 C CA . ILE A 1 91 ? 5.312 27.359 12.812 1 98.38 91 ILE A CA 1
ATOM 705 C C . ILE A 1 91 ? 5.727 26.844 14.195 1 98.38 91 ILE A C 1
ATOM 707 O O . ILE A 1 91 ? 5.273 27.375 15.211 1 98.38 91 ILE A O 1
ATOM 711 N N . GLY A 1 92 ? 6.605 25.859 14.281 1 98.31 92 GLY A N 1
ATOM 712 C CA . GLY A 1 92 ? 6.984 25.141 15.492 1 98.31 92 GLY A CA 1
ATOM 713 C C . GLY A 1 92 ? 7.344 26.047 16.641 1 98.31 92 GLY A C 1
ATOM 714 O O . GLY A 1 92 ? 6.836 25.891 17.75 1 98.31 92 GLY A O 1
ATOM 715 N N . PRO A 1 93 ? 8.211 27.031 16.422 1 98.56 93 PRO A N 1
ATOM 716 C CA . PRO A 1 93 ? 8.609 27.922 17.516 1 98.56 93 PRO A CA 1
ATOM 717 C C . PRO A 1 93 ? 7.426 28.625 18.172 1 98.56 93 PRO A C 1
ATOM 719 O O . PRO A 1 93 ? 7.395 28.781 19.406 1 98.56 93 PRO A O 1
ATOM 722 N N . LEU A 1 94 ? 6.449 29.016 17.406 1 98.38 94 LEU A N 1
ATOM 723 C CA . LEU A 1 94 ? 5.27 29.688 17.922 1 98.38 94 LEU A CA 1
ATOM 724 C C . LEU A 1 94 ? 4.363 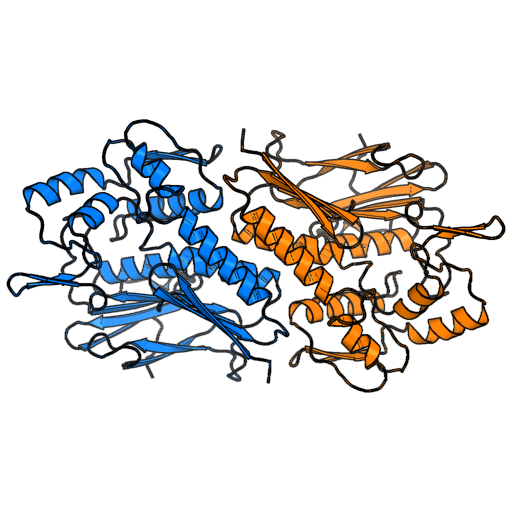28.719 18.672 1 98.38 94 LEU A C 1
ATOM 726 O O . LEU A 1 94 ? 3.832 29.031 19.734 1 98.38 94 LEU A O 1
ATOM 730 N N . VAL A 1 95 ? 4.16 27.484 18.078 1 97.69 95 VAL A N 1
ATOM 731 C CA . VAL A 1 95 ? 3.328 26.469 18.703 1 97.69 95 VAL A CA 1
ATOM 732 C C . VAL A 1 95 ? 3.908 26.109 20.078 1 97.69 95 VAL A C 1
ATOM 734 O O . VAL A 1 95 ? 3.174 26 21.062 1 97.69 95 VAL A O 1
ATOM 737 N N . LYS A 1 96 ? 5.207 26 20.125 1 96.56 96 LYS A N 1
ATOM 738 C CA . LYS A 1 96 ? 5.875 25.625 21.375 1 96.56 96 LYS A CA 1
ATOM 739 C C . LYS A 1 96 ? 5.816 26.781 22.391 1 96.56 96 LYS A C 1
ATOM 741 O O . LYS A 1 96 ? 5.824 26.547 23.594 1 96.56 96 LYS A O 1
ATOM 746 N N . LEU A 1 97 ? 5.816 27.984 21.875 1 97.81 97 LEU A N 1
ATOM 747 C CA . LEU A 1 97 ? 5.723 29.156 22.75 1 97.81 97 LEU A CA 1
ATOM 748 C C . LEU A 1 97 ? 4.352 29.234 23.406 1 97.81 97 LEU A C 1
ATOM 750 O O . LEU A 1 97 ? 4.25 29.391 24.625 1 97.81 97 LEU A O 1
ATOM 754 N N . TRP A 1 98 ? 3.258 29.078 22.672 1 97.62 98 TRP A N 1
ATOM 755 C CA . TRP A 1 98 ? 1.886 29.234 23.141 1 97.62 98 TRP A CA 1
ATOM 756 C C . TRP A 1 98 ? 1.438 28 23.922 1 97.62 98 TRP A C 1
ATOM 758 O O . TRP A 1 98 ? 0.802 28.125 24.984 1 97.62 98 TRP A O 1
ATOM 768 N N . LYS A 1 99 ? 1.715 26.766 23.297 1 96.62 99 LYS A N 1
ATOM 769 C CA . LYS A 1 99 ? 1.439 25.438 23.844 1 96.62 99 LYS A CA 1
ATOM 770 C C . LYS A 1 99 ? -0.061 25.219 24.016 1 96.62 99 LYS A C 1
ATOM 772 O O . LYS A 1 99 ? -0.492 24.547 24.953 1 96.62 99 LYS A O 1
ATOM 777 N N . ILE A 1 100 ? -0.846 25.969 23.266 1 94 100 ILE A N 1
ATOM 778 C CA . ILE A 1 100 ? -2.291 25.812 23.391 1 94 100 ILE A CA 1
ATOM 779 C C . ILE A 1 100 ? -2.686 24.375 23.047 1 94 100 ILE A C 1
ATOM 781 O O . ILE A 1 100 ? -2.32 23.859 21.984 1 94 100 ILE A O 1
ATOM 785 N N . GLY A 1 101 ? -3.432 23.672 23.891 1 88.81 101 GLY A N 1
ATOM 786 C CA . GLY A 1 101 ? -3.818 22.281 23.719 1 88.81 101 GLY A CA 1
ATOM 787 C C . GLY A 1 101 ? -2.863 21.312 24.391 1 88.81 101 GLY A C 1
ATOM 788 O O . GLY A 1 101 ? -3.08 20.109 24.359 1 88.81 101 GLY A O 1
ATOM 789 N N . PHE A 1 102 ? -1.791 21.859 24.953 1 90.38 102 PHE A N 1
ATOM 790 C CA . PHE A 1 102 ? -0.793 21.062 25.656 1 90.38 102 PHE A CA 1
ATOM 791 C C . PHE A 1 102 ? -0.567 21.594 27.062 1 90.38 102 PHE A C 1
ATOM 793 O O . PHE A 1 102 ? -1.054 22.672 27.406 1 90.38 102 PHE A O 1
ATOM 800 N N . ASN A 1 103 ? 0.134 20.75 27.766 1 90.5 103 ASN A N 1
ATOM 801 C CA . ASN A 1 103 ? 0.504 21.203 29.094 1 90.5 103 ASN A CA 1
ATOM 802 C C . ASN A 1 103 ? 1.422 22.422 29.047 1 90.5 103 ASN A C 1
ATOM 804 O O . ASN A 1 103 ? 2.393 22.438 28.281 1 90.5 103 ASN A O 1
ATOM 808 N N . GLY A 1 104 ? 0.998 23.406 29.812 1 92.44 104 GLY A N 1
ATOM 809 C CA . GLY A 1 104 ? 1.83 24.594 29.875 1 92.44 104 GLY A CA 1
ATOM 810 C C . GLY A 1 104 ? 1.382 25.703 28.938 1 92.44 104 GLY A C 1
ATOM 811 O O . GLY A 1 104 ? 2.107 26.672 28.719 1 92.44 104 GLY A O 1
ATOM 812 N N . ALA A 1 105 ? 0.237 25.641 28.438 1 94.62 105 ALA A N 1
ATOM 813 C CA . ALA A 1 105 ? -0.329 26.688 27.609 1 94.62 105 ALA A CA 1
ATOM 814 C C . ALA A 1 105 ? -0.295 28.031 28.312 1 94.62 105 ALA A C 1
ATOM 816 O O . ALA A 1 105 ? -0.498 28.109 29.531 1 94.62 105 ALA A O 1
ATOM 817 N N . ASN A 1 106 ? -0.009 29.078 27.562 1 94.75 106 ASN A N 1
ATOM 818 C CA . ASN A 1 106 ? 0.08 30.406 28.141 1 94.75 106 ASN A CA 1
ATOM 819 C C . ASN A 1 106 ? -0.086 31.484 27.078 1 94.75 106 ASN A C 1
ATOM 821 O O . ASN A 1 106 ? -0.177 31.188 25.891 1 94.75 106 ASN A O 1
ATOM 825 N N . VAL A 1 107 ? -0.213 32.719 27.547 1 97.5 107 VAL A N 1
ATOM 826 C CA . VAL A 1 107 ? -0.197 33.875 26.672 1 97.5 107 VAL A CA 1
ATOM 827 C C . VAL A 1 107 ? 1.181 34.531 26.703 1 97.5 107 VAL A C 1
ATOM 829 O O . VAL A 1 107 ? 1.51 35.25 27.656 1 97.5 107 VAL A O 1
ATOM 832 N N . PRO A 1 108 ? 1.914 34.344 25.688 1 98.06 108 PRO A N 1
ATOM 833 C CA . PRO A 1 108 ? 3.271 34.875 25.703 1 98.06 108 PRO A CA 1
ATOM 834 C C . PRO A 1 108 ? 3.291 36.406 25.547 1 98.06 108 PRO A C 1
ATOM 836 O O . PRO A 1 108 ? 2.277 37 25.172 1 98.06 108 PRO A O 1
ATOM 839 N N . SER A 1 109 ? 4.449 37 25.844 1 98.12 109 SER A N 1
ATOM 840 C CA . SER A 1 109 ? 4.609 38.438 25.625 1 98.12 109 SER A CA 1
ATOM 841 C C . SER A 1 109 ? 4.73 38.75 24.141 1 98.12 109 SER A C 1
ATOM 843 O O . SER A 1 109 ? 5.125 37.906 23.344 1 98.12 109 SER A O 1
ATOM 845 N N . ASP A 1 110 ? 4.395 40.031 23.844 1 98 110 ASP A N 1
ATOM 846 C CA . ASP A 1 110 ? 4.566 40.5 22.469 1 98 110 ASP A CA 1
ATOM 847 C C . ASP A 1 110 ? 6.012 40.312 22 1 98 110 ASP A C 1
ATOM 849 O O . ASP A 1 110 ? 6.262 39.938 20.859 1 98 110 ASP A O 1
ATOM 853 N N . HIS A 1 111 ? 6.914 40.594 22.875 1 98.38 111 HIS A N 1
ATOM 854 C CA . HIS A 1 111 ? 8.336 40.469 22.562 1 98.38 111 HIS A CA 1
ATOM 855 C C . HIS A 1 111 ? 8.688 39.031 22.203 1 98.38 111 HIS A C 1
ATOM 857 O O . HIS A 1 111 ? 9.383 38.781 21.219 1 98.38 111 HIS A O 1
ATOM 863 N N . ASP A 1 112 ? 8.219 38.094 23.016 1 98.5 112 ASP A N 1
ATOM 864 C CA . ASP A 1 112 ? 8.5 36.656 22.781 1 98.5 112 ASP A CA 1
ATOM 865 C C . ASP A 1 112 ? 7.871 36.188 21.469 1 98.5 112 ASP A C 1
ATOM 867 O O . ASP A 1 112 ? 8.484 35.438 20.719 1 98.5 112 ASP A O 1
ATOM 871 N N . ILE A 1 113 ? 6.695 36.625 21.141 1 98.62 113 ILE A N 1
ATOM 872 C CA . ILE A 1 113 ? 5.988 36.25 19.922 1 98.62 113 ILE A CA 1
ATOM 873 C C . ILE A 1 113 ? 6.75 36.75 18.703 1 98.62 113 ILE A C 1
ATOM 875 O O . ILE A 1 113 ? 7.008 36 17.766 1 98.62 113 ILE A O 1
ATOM 879 N N . LYS A 1 114 ? 7.121 38.031 18.734 1 98.19 114 LYS A N 1
ATOM 880 C CA . LYS A 1 114 ? 7.848 38.625 17.625 1 98.19 114 LYS A CA 1
ATOM 881 C C . LYS A 1 114 ? 9.18 37.906 17.391 1 98.19 114 LYS A C 1
ATOM 883 O O . LYS A 1 114 ? 9.586 37.688 16.25 1 98.19 114 LYS A O 1
ATOM 888 N N . SER A 1 115 ? 9.828 37.594 18.469 1 98.19 115 SER A N 1
ATOM 889 C CA . SER A 1 115 ? 11.102 36.875 18.391 1 98.19 115 SER A CA 1
ATOM 890 C C . SER A 1 115 ? 10.945 35.531 17.734 1 98.19 115 SER A C 1
ATOM 892 O O . SER A 1 115 ? 11.75 35.125 16.891 1 98.19 115 SER A O 1
ATOM 894 N N . ARG A 1 116 ? 9.938 34.75 18.109 1 98.5 116 ARG A N 1
ATOM 895 C CA . ARG A 1 116 ? 9.711 33.438 17.547 1 98.5 116 ARG A CA 1
ATOM 896 C C . ARG A 1 116 ? 9.203 33.531 16.109 1 98.5 116 ARG A C 1
ATOM 898 O O . ARG A 1 116 ? 9.477 32.656 15.297 1 98.5 116 ARG A O 1
ATOM 905 N N . LEU A 1 117 ? 8.453 34.562 15.844 1 98.44 117 LEU A N 1
ATOM 906 C CA . LEU A 1 117 ? 7.949 34.781 14.492 1 98.44 117 LEU A CA 1
ATOM 907 C C . LEU A 1 117 ? 9.094 34.844 13.492 1 98.44 117 LEU A C 1
ATOM 909 O O . LEU A 1 117 ? 8.969 34.344 12.367 1 98.44 117 LEU A O 1
ATOM 913 N N . LEU A 1 118 ? 10.242 35.344 13.852 1 98 118 LEU A N 1
ATOM 914 C CA . LEU A 1 118 ? 11.414 35.469 12.992 1 98 118 LEU A CA 1
ATOM 915 C C . LEU A 1 118 ? 11.992 34.125 12.641 1 98 118 LEU A C 1
ATOM 917 O O . LEU A 1 118 ? 12.758 34 11.68 1 98 118 LEU A O 1
ATOM 921 N N . LEU A 1 119 ? 11.609 33.125 13.375 1 98.56 119 LEU A N 1
ATOM 922 C CA . LEU A 1 119 ? 12.156 31.766 13.188 1 98.56 119 LEU A CA 1
ATOM 923 C C . LEU A 1 119 ? 11.188 30.906 12.383 1 98.56 119 LEU A C 1
ATOM 925 O O . LEU A 1 119 ? 11.43 29.703 12.195 1 98.56 119 LEU A O 1
ATOM 929 N N . SER A 1 120 ? 10.125 31.453 11.812 1 98.31 120 SER A N 1
ATOM 930 C CA . SER A 1 120 ? 9.078 30.656 11.188 1 98.31 120 SER A CA 1
ATOM 931 C C . SER A 1 120 ? 8.992 30.938 9.688 1 98.31 120 SER A C 1
ATOM 933 O O . SER A 1 120 ? 7.996 30.609 9.047 1 98.31 120 SER A O 1
ATOM 935 N N . ASN A 1 121 ? 10.047 31.547 9.078 1 98.06 121 ASN A N 1
ATOM 936 C CA . ASN A 1 121 ? 10.078 31.828 7.645 1 98.06 121 ASN A CA 1
ATOM 937 C C . ASN A 1 121 ? 10.297 30.562 6.828 1 98.06 121 ASN A C 1
ATOM 939 O O . ASN A 1 121 ? 11.359 29.953 6.891 1 98.06 121 ASN A O 1
ATOM 943 N N . PRO A 1 122 ? 9.352 30.188 5.988 1 98.12 122 PRO A N 1
ATOM 944 C CA . PRO A 1 122 ? 9.453 28.906 5.273 1 98.12 122 PRO A CA 1
ATOM 945 C C . PRO A 1 122 ? 10.516 28.938 4.176 1 98.12 122 PRO A C 1
ATOM 947 O O . PRO A 1 122 ? 10.844 27.891 3.617 1 98.12 122 PRO A O 1
ATOM 950 N N . ASP A 1 123 ? 11.047 30.047 3.848 1 98.06 123 ASP A N 1
ATOM 951 C CA . ASP A 1 123 ? 12.102 30.125 2.842 1 98.06 123 ASP A CA 1
ATOM 952 C C . ASP A 1 123 ? 13.461 29.75 3.439 1 98.06 123 ASP A C 1
ATOM 954 O O . ASP A 1 123 ? 14.422 29.5 2.705 1 98.06 123 ASP A O 1
ATOM 958 N N . ASN A 1 124 ? 13.57 29.766 4.734 1 98.38 124 ASN A N 1
ATOM 959 C CA . ASN A 1 124 ? 14.828 29.469 5.406 1 98.38 124 ASN A CA 1
ATOM 960 C C . ASN A 1 124 ? 15.016 27.969 5.617 1 98.38 124 ASN A C 1
ATOM 962 O O . ASN A 1 124 ? 15.266 27.516 6.738 1 98.38 124 ASN A O 1
ATOM 966 N N . ILE A 1 125 ? 14.875 27.219 4.594 1 98.75 125 ILE A N 1
ATOM 967 C CA . ILE A 1 125 ? 15.047 25.766 4.594 1 98.75 125 ILE A CA 1
ATOM 968 C C . ILE A 1 125 ? 15.766 25.344 3.32 1 98.75 125 ILE A C 1
ATOM 970 O O . ILE A 1 125 ? 15.508 25.875 2.238 1 98.75 125 ILE A O 1
ATOM 974 N N . ILE A 1 126 ? 16.766 24.469 3.395 1 98.69 126 ILE A N 1
ATOM 975 C CA . ILE A 1 126 ? 17.5 23.906 2.266 1 98.69 126 ILE A CA 1
ATOM 976 C C . ILE A 1 126 ? 17.188 22.422 2.139 1 98.69 126 ILE A C 1
ATOM 978 O O . ILE A 1 126 ? 17.312 21.672 3.109 1 98.69 126 ILE A O 1
ATOM 982 N N . MET A 1 127 ? 16.75 22.016 1.014 1 98.19 127 MET A N 1
ATOM 983 C CA . MET A 1 127 ? 16.375 20.625 0.76 1 98.19 127 MET A CA 1
ATOM 984 C C . MET A 1 127 ? 17.125 20.078 -0.449 1 98.19 127 MET A C 1
ATOM 986 O O . MET A 1 127 ? 17.312 20.781 -1.443 1 98.19 127 MET A O 1
ATOM 990 N N . ASP A 1 128 ? 17.609 18.859 -0.361 1 97.56 128 ASP A N 1
ATOM 991 C CA . ASP A 1 128 ? 18.297 18.156 -1.441 1 97.56 128 ASP A CA 1
ATOM 992 C C . ASP A 1 128 ? 17.5 16.922 -1.879 1 97.56 128 ASP A C 1
ATOM 994 O O . ASP A 1 128 ? 17.469 15.922 -1.174 1 97.56 128 ASP A O 1
ATOM 998 N N . ASP A 1 129 ? 16.969 16.906 -3.047 1 95.06 129 ASP A N 1
ATOM 999 C CA . ASP A 1 129 ? 16.078 15.859 -3.549 1 95.06 129 ASP A CA 1
ATOM 1000 C C . ASP A 1 129 ? 16.844 14.562 -3.785 1 95.06 129 ASP A C 1
ATOM 1002 O O . ASP A 1 129 ? 16.281 13.469 -3.658 1 95.06 129 ASP A O 1
ATOM 1006 N N . ALA A 1 130 ? 18.047 14.648 -4.121 1 92.19 130 ALA A N 1
ATOM 1007 C CA . ALA A 1 130 ? 18.828 13.461 -4.469 1 92.19 130 ALA A CA 1
ATOM 1008 C C . ALA A 1 130 ? 19.25 12.695 -3.217 1 92.19 130 ALA A C 1
ATOM 1010 O O . ALA A 1 130 ? 19.234 11.461 -3.207 1 92.19 130 ALA A O 1
ATOM 1011 N N . LEU A 1 131 ? 19.516 13.461 -2.135 1 93.62 131 LEU A N 1
ATOM 1012 C CA . LEU A 1 131 ? 20.062 12.828 -0.94 1 93.62 131 LEU A CA 1
ATOM 1013 C C . LEU A 1 131 ? 19.016 12.758 0.164 1 93.62 131 LEU A C 1
ATOM 1015 O O . LEU A 1 131 ? 19.25 12.125 1.2 1 93.62 131 LEU A O 1
ATOM 1019 N N . HIS A 1 132 ? 17.875 13.477 -0.004 1 96.31 132 HIS A N 1
ATOM 1020 C CA . HIS A 1 132 ? 16.797 13.562 0.977 1 96.31 132 HIS A CA 1
ATOM 1021 C C . HIS A 1 132 ? 17.297 14.164 2.287 1 96.31 132 HIS A C 1
ATOM 1023 O O . HIS A 1 132 ? 17.031 13.625 3.363 1 96.31 132 HIS A O 1
ATOM 1029 N N . THR A 1 133 ? 18.016 15.242 2.141 1 97.88 133 THR A N 1
ATOM 1030 C CA . THR A 1 133 ? 18.469 15.961 3.326 1 97.88 133 THR A CA 1
ATOM 1031 C C . THR A 1 133 ? 17.688 17.25 3.51 1 97.88 133 THR A C 1
ATOM 1033 O O . THR A 1 133 ? 17.219 17.844 2.533 1 97.88 133 THR A O 1
ATOM 1036 N N . VAL A 1 134 ? 17.484 17.641 4.727 1 98.69 134 VAL A N 1
ATOM 1037 C CA . VAL A 1 134 ? 16.797 18.859 5.125 1 98.69 134 VAL A CA 1
ATOM 1038 C C . VAL A 1 134 ? 17.641 19.641 6.121 1 98.69 134 VAL A C 1
ATOM 1040 O O . VAL A 1 134 ? 18.203 19.062 7.059 1 98.69 134 VAL A O 1
ATOM 1043 N N . LYS A 1 135 ? 17.797 20.922 5.898 1 98.81 135 LYS A N 1
ATOM 1044 C CA . LYS A 1 135 ? 18.516 21.812 6.812 1 98.81 135 LYS A CA 1
ATOM 1045 C C . LYS A 1 135 ? 17.703 23.062 7.113 1 98.81 135 LYS A C 1
ATOM 1047 O O . LYS A 1 135 ? 17.234 23.75 6.195 1 98.81 135 LYS A O 1
ATOM 1052 N N . LEU A 1 136 ? 17.453 23.297 8.367 1 98.88 136 LEU A N 1
ATOM 1053 C CA . LEU A 1 136 ? 16.922 24.594 8.805 1 98.88 136 LEU A CA 1
ATOM 1054 C C . LEU A 1 136 ? 18.047 25.594 9.031 1 98.88 136 LEU A C 1
ATOM 1056 O O . LEU A 1 136 ? 19.016 25.297 9.734 1 98.88 136 LEU A O 1
ATOM 1060 N N . VAL A 1 137 ? 17.938 26.734 8.484 1 98.5 137 VAL A N 1
ATOM 1061 C CA . VAL A 1 137 ? 19.062 27.641 8.273 1 98.5 137 VAL A CA 1
ATOM 1062 C C . VAL A 1 137 ? 19.453 28.297 9.594 1 98.5 137 VAL A C 1
ATOM 1064 O O . VAL A 1 137 ? 20.625 28.531 9.859 1 98.5 137 VAL A O 1
ATOM 1067 N N . LYS A 1 138 ? 18.516 28.594 10.43 1 98.5 138 LYS A N 1
ATOM 1068 C CA . LYS A 1 138 ? 18.812 29.359 11.648 1 98.5 138 LYS A CA 1
ATOM 1069 C C . LYS A 1 138 ? 18.578 28.5 12.891 1 98.5 138 LYS A C 1
ATOM 1071 O O . LYS A 1 138 ? 17.656 27.688 12.938 1 98.5 138 LYS A O 1
ATOM 1076 N N . THR A 1 139 ? 19.406 28.781 13.953 1 98.56 139 THR A N 1
ATOM 1077 C CA . THR A 1 139 ? 19.219 28.141 15.25 1 98.56 139 THR A CA 1
ATOM 1078 C C . THR A 1 139 ? 17.844 28.484 15.828 1 98.56 139 THR A C 1
ATOM 1080 O O . THR A 1 139 ? 17.406 29.641 15.766 1 98.56 139 THR A O 1
ATOM 1083 N N . GLY A 1 140 ? 17.156 27.438 16.312 1 98.38 140 GLY A N 1
ATOM 1084 C CA . GLY A 1 140 ? 15.875 27.672 16.984 1 98.38 140 GLY A CA 1
ATOM 1085 C C . GLY A 1 140 ? 14.688 27.422 16.078 1 98.38 140 GLY A C 1
ATOM 1086 O O . GLY A 1 140 ? 13.555 27.312 16.547 1 98.38 140 GLY A O 1
ATOM 1087 N N . MET A 1 141 ? 14.922 27.359 14.742 1 98.81 141 MET A N 1
ATOM 1088 C CA . MET A 1 141 ? 13.836 27 13.836 1 98.81 141 MET A CA 1
ATOM 1089 C C . MET A 1 141 ? 13.344 25.578 14.125 1 98.81 141 MET A C 1
ATOM 1091 O O . MET A 1 141 ? 14.109 24.734 14.586 1 98.81 141 MET A O 1
ATOM 1095 N N . GLU A 1 142 ? 12.031 25.375 13.906 1 98.62 142 GLU A N 1
ATOM 1096 C CA . GLU A 1 142 ? 11.438 24.062 14.148 1 98.62 142 GLU A CA 1
ATOM 1097 C C . GLU A 1 142 ? 10.344 23.766 13.125 1 98.62 142 GLU A C 1
ATOM 1099 O O . GLU A 1 142 ? 9.469 24.594 12.883 1 98.62 142 GLU A O 1
ATOM 1104 N N . LEU A 1 143 ? 10.461 22.562 12.539 1 98.62 143 LEU A N 1
ATOM 1105 C CA . LEU A 1 143 ? 9.352 22 11.766 1 98.62 143 LEU A CA 1
ATOM 1106 C C . LEU A 1 143 ? 8.25 21.5 12.688 1 98.62 143 LEU A C 1
ATOM 1108 O O . LEU A 1 143 ? 8.531 20.906 13.734 1 98.62 143 LEU A O 1
ATOM 1112 N N . ASP A 1 144 ? 7.086 21.766 12.375 1 98.12 144 ASP A N 1
ATOM 1113 C CA . ASP A 1 144 ? 5.895 21.156 12.969 1 98.12 144 ASP A CA 1
ATOM 1114 C C . ASP A 1 144 ? 4.898 20.75 11.891 1 98.12 144 ASP A C 1
ATOM 1116 O O . ASP A 1 144 ? 4.293 21.594 11.234 1 98.12 144 ASP A O 1
ATOM 1120 N N . LEU A 1 145 ? 4.664 19.406 11.742 1 98.12 145 LEU A N 1
ATOM 1121 C CA . LEU A 1 145 ? 3.826 18.891 10.672 1 98.12 145 LEU A CA 1
ATOM 1122 C C . LEU A 1 145 ? 2.477 18.422 11.211 1 98.12 145 LEU A C 1
ATOM 1124 O O . LEU A 1 145 ? 1.743 17.719 10.523 1 98.12 145 LEU A O 1
ATOM 1128 N N . GLY A 1 146 ? 2.135 18.812 12.453 1 95.56 146 GLY A N 1
ATOM 1129 C CA . GLY A 1 146 ? 0.913 18.359 13.094 1 95.56 146 GLY A CA 1
ATOM 1130 C C . GLY A 1 146 ? -0.34 18.734 12.32 1 95.56 146 GLY A C 1
ATOM 1131 O O . GLY A 1 146 ? -1.32 17.984 12.328 1 95.56 146 GLY A O 1
ATOM 1132 N N . GLY A 1 147 ? -0.295 19.844 11.656 1 94.62 147 GLY A N 1
ATOM 1133 C CA . GLY A 1 147 ? -1.476 20.344 10.961 1 94.62 147 GLY A CA 1
ATOM 1134 C C . GLY A 1 147 ? -1.75 19.609 9.656 1 94.62 147 GLY A C 1
ATOM 1135 O O . GLY A 1 147 ? -2.779 19.844 9.023 1 94.62 147 GLY A O 1
ATOM 1136 N N . ILE A 1 148 ? -0.852 18.688 9.195 1 97.56 148 ILE A N 1
ATOM 1137 C CA . ILE A 1 148 ? -1.034 18.094 7.879 1 97.56 148 ILE A CA 1
ATOM 1138 C C . ILE A 1 148 ? -0.74 16.594 7.949 1 97.56 148 ILE A C 1
ATOM 1140 O O . ILE A 1 148 ? -1.097 15.852 7.035 1 97.56 148 ILE A O 1
ATOM 1144 N N . ALA A 1 149 ? -0.125 16.078 9.016 1 98.19 149 ALA A N 1
ATOM 1145 C CA . ALA A 1 149 ? 0.39 14.719 9.125 1 98.19 149 ALA A CA 1
ATOM 1146 C C . ALA A 1 149 ? -0.741 13.703 9.047 1 98.19 149 ALA A C 1
ATOM 1148 O O . ALA A 1 149 ? -0.591 12.641 8.438 1 98.19 149 ALA A O 1
ATOM 1149 N N . LYS A 1 150 ? -1.87 14.016 9.719 1 98.56 150 LYS A N 1
ATOM 1150 C CA . LYS A 1 150 ? -2.969 13.055 9.719 1 98.56 150 LYS A CA 1
ATOM 1151 C C . LYS A 1 150 ? -3.469 12.781 8.305 1 98.56 150 LYS A C 1
ATOM 1153 O O . LYS A 1 150 ? -3.781 11.633 7.965 1 98.56 150 LYS A O 1
ATOM 1158 N N . GLY A 1 151 ? -3.557 13.859 7.488 1 98.75 151 GLY A N 1
ATOM 1159 C CA . GLY A 1 151 ? -3.951 13.656 6.105 1 98.75 151 GLY A CA 1
ATOM 1160 C C . GLY A 1 151 ? -2.986 12.781 5.328 1 98.75 151 GLY A C 1
ATOM 1161 O O . GLY A 1 151 ? -3.408 11.906 4.57 1 98.75 151 GLY A O 1
ATOM 1162 N N . PHE A 1 152 ? -1.677 13 5.582 1 98.81 152 PHE A N 1
ATOM 1163 C CA . PHE A 1 152 ? -0.622 12.211 4.961 1 98.81 152 PHE A CA 1
ATOM 1164 C C . PHE A 1 152 ? -0.751 10.742 5.344 1 98.81 152 PHE A C 1
ATOM 1166 O O . PHE A 1 152 ? -0.696 9.859 4.48 1 98.81 152 PHE A O 1
ATOM 1173 N N . ILE A 1 153 ? -0.965 10.492 6.551 1 98.88 153 ILE A N 1
ATOM 1174 C CA . ILE A 1 153 ? -1.059 9.133 7.086 1 98.88 153 ILE A CA 1
ATOM 1175 C C . ILE A 1 153 ? -2.326 8.461 6.562 1 98.88 153 ILE A C 1
ATOM 1177 O O . ILE A 1 153 ? -2.307 7.281 6.199 1 98.88 153 ILE A O 1
ATOM 1181 N N . ALA A 1 154 ? -3.43 9.188 6.516 1 98.94 154 ALA A N 1
ATOM 1182 C CA . ALA A 1 154 ? -4.672 8.633 5.984 1 98.94 154 ALA A CA 1
ATOM 1183 C C . ALA A 1 154 ? -4.5 8.18 4.539 1 98.94 154 ALA A C 1
ATOM 1185 O O . ALA A 1 154 ? -4.965 7.102 4.164 1 98.94 154 ALA A O 1
ATOM 1186 N N . ASP A 1 155 ? -3.84 9.023 3.74 1 98.81 155 ASP A N 1
ATOM 1187 C CA . ASP A 1 155 ? -3.578 8.641 2.355 1 98.81 155 ASP A CA 1
ATOM 1188 C C . ASP A 1 155 ? -2.715 7.383 2.283 1 98.81 155 ASP A C 1
ATOM 1190 O O . ASP A 1 155 ? -2.926 6.527 1.423 1 98.81 155 ASP A O 1
ATOM 1194 N N . GLN A 1 156 ? -1.741 7.281 3.168 1 98.81 156 GLN A N 1
ATOM 1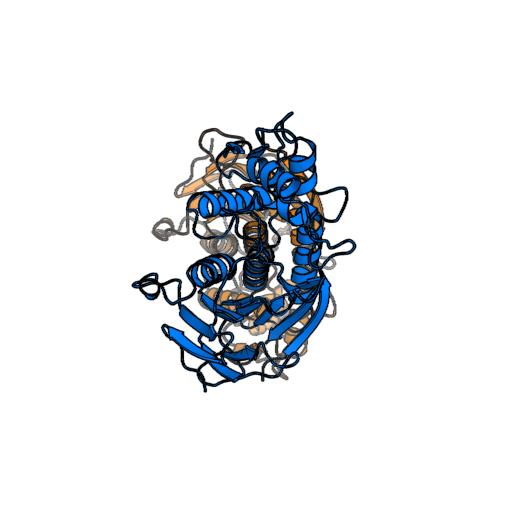195 C CA . GLN A 1 156 ? -0.897 6.094 3.207 1 98.81 156 GLN A CA 1
ATOM 1196 C C . GLN A 1 156 ? -1.713 4.852 3.553 1 98.81 156 GLN A C 1
ATOM 1198 O O . GLN A 1 156 ? -1.529 3.793 2.949 1 98.81 156 GLN A O 1
ATOM 1203 N N . ILE A 1 157 ? -2.592 4.969 4.516 1 98.94 157 ILE A N 1
ATOM 1204 C CA . ILE A 1 157 ? -3.426 3.84 4.914 1 98.94 157 ILE A CA 1
ATOM 1205 C C . ILE A 1 157 ? -4.273 3.379 3.73 1 98.94 157 ILE A C 1
ATOM 1207 O O . ILE A 1 157 ? -4.387 2.178 3.473 1 98.94 157 ILE A O 1
ATOM 1211 N N . ARG A 1 158 ? -4.875 4.355 3.039 1 98.88 158 ARG A N 1
ATOM 1212 C CA . ARG A 1 158 ? -5.66 4 1.86 1 98.88 158 ARG A CA 1
ATOM 1213 C C . ARG A 1 158 ? -4.824 3.193 0.871 1 98.88 158 ARG A C 1
ATOM 1215 O O . ARG A 1 158 ? -5.293 2.189 0.33 1 98.88 158 ARG A O 1
ATOM 1222 N N . SER A 1 159 ? -3.602 3.646 0.642 1 98.56 159 SER A N 1
ATOM 1223 C CA . SER A 1 159 ? -2.711 2.943 -0.276 1 98.56 159 SER A CA 1
ATOM 1224 C C . SER A 1 159 ? -2.406 1.533 0.22 1 98.56 159 SER A C 1
ATOM 1226 O O . SER A 1 159 ? -2.383 0.584 -0.567 1 98.56 159 SER A O 1
ATOM 1228 N N . ILE A 1 160 ? -2.16 1.395 1.519 1 98.75 160 ILE A N 1
ATOM 1229 C CA . ILE A 1 160 ? -1.924 0.082 2.109 1 98.75 160 ILE A CA 1
ATOM 1230 C C . ILE A 1 160 ? -3.15 -0.804 1.905 1 98.75 160 ILE A C 1
ATOM 1232 O O . ILE A 1 160 ? -3.025 -1.968 1.518 1 98.75 160 ILE A O 1
ATOM 1236 N N . TRP A 1 161 ? -4.285 -0.244 2.168 1 98.75 161 TRP A N 1
ATOM 1237 C CA . TRP A 1 161 ? -5.52 -1.012 2.031 1 98.75 161 TRP A CA 1
ATOM 1238 C C . TRP A 1 161 ? -5.742 -1.43 0.583 1 98.75 161 TRP A C 1
ATOM 1240 O O . TRP A 1 161 ? -6.242 -2.523 0.316 1 98.75 161 TRP A O 1
ATOM 1250 N N . PHE A 1 162 ? -5.34 -0.567 -0.353 1 97.81 162 PHE A N 1
ATOM 1251 C CA . PHE A 1 162 ? -5.383 -0.944 -1.762 1 97.81 162 PHE A CA 1
ATOM 1252 C C . PHE A 1 162 ? -4.496 -2.152 -2.027 1 97.81 162 PHE A C 1
ATOM 1254 O O . PHE A 1 162 ? -4.883 -3.066 -2.758 1 97.81 162 PHE A O 1
ATOM 1261 N N . ALA A 1 163 ? -3.32 -2.166 -1.442 1 97.56 163 ALA A N 1
ATOM 1262 C CA . ALA A 1 163 ? -2.396 -3.287 -1.604 1 97.56 163 ALA A CA 1
ATOM 1263 C C . ALA A 1 163 ? -3.014 -4.586 -1.091 1 97.56 163 ALA A C 1
ATOM 1265 O O . ALA A 1 163 ? -2.777 -5.656 -1.653 1 97.56 163 ALA A O 1
ATOM 1266 N N . TYR A 1 164 ? -3.82 -4.508 -0.074 1 98.06 164 TYR A N 1
ATOM 1267 C CA . TYR A 1 164 ? -4.473 -5.668 0.525 1 98.06 164 TYR A CA 1
ATOM 1268 C C . TYR A 1 164 ? -5.742 -6.031 -0.234 1 98.06 164 TYR A C 1
ATOM 1270 O O . TYR A 1 164 ? -6.406 -7.02 0.09 1 98.06 164 TYR A O 1
ATOM 1278 N N . GLY A 1 165 ? -6.184 -5.137 -1.188 1 97.31 165 GLY A N 1
ATOM 1279 C CA . GLY A 1 165 ? -7.359 -5.398 -2.006 1 97.31 165 GLY A CA 1
ATOM 1280 C C . GLY A 1 165 ? -8.648 -4.934 -1.361 1 97.31 165 GLY A C 1
ATOM 1281 O O . GLY A 1 165 ? -9.734 -5.387 -1.735 1 97.31 165 GLY A O 1
ATOM 1282 N N . ILE A 1 166 ? -8.547 -4.062 -0.355 1 97.69 166 ILE A N 1
ATOM 1283 C CA . ILE A 1 166 ? -9.734 -3.564 0.325 1 97.69 166 ILE A CA 1
ATOM 1284 C C . ILE A 1 166 ? -10.594 -2.768 -0.655 1 97.69 166 ILE A C 1
ATOM 1286 O O . ILE A 1 166 ? -10.094 -1.874 -1.343 1 97.69 166 ILE A O 1
ATOM 1290 N N . ARG A 1 167 ? -11.859 -3.014 -0.622 1 93.88 167 ARG A N 1
ATOM 1291 C CA . ARG A 1 167 ? -12.734 -2.389 -1.604 1 93.88 167 ARG A CA 1
ATOM 1292 C C . ARG A 1 167 ? -13.539 -1.256 -0.977 1 93.88 167 ARG A C 1
ATOM 1294 O O . ARG A 1 167 ? -14.062 -0.389 -1.685 1 93.88 167 ARG A O 1
ATOM 1301 N N . ALA A 1 168 ? -13.703 -1.304 0.342 1 97.81 168 ALA A N 1
ATOM 1302 C CA . ALA A 1 168 ? -14.469 -0.289 1.062 1 97.81 168 ALA A CA 1
ATOM 1303 C C . ALA A 1 168 ? -13.969 -0.14 2.496 1 97.81 168 ALA A C 1
ATOM 1305 O O . ALA A 1 168 ? -13.664 -1.133 3.16 1 97.81 168 ALA A O 1
ATOM 1306 N N . GLY A 1 169 ? -13.867 1.084 2.914 1 98.62 169 GLY A N 1
ATOM 1307 C CA . GLY A 1 169 ? -13.43 1.305 4.281 1 98.62 169 GLY A CA 1
ATOM 1308 C C . GLY A 1 169 ? -13.539 2.752 4.719 1 98.62 169 GLY A C 1
ATOM 1309 O O . GLY A 1 169 ? -13.859 3.627 3.91 1 98.62 169 GLY A O 1
ATOM 1310 N N . ILE A 1 170 ? -13.414 2.992 6.023 1 98.88 170 ILE A N 1
ATOM 1311 C CA . ILE A 1 170 ? -13.422 4.312 6.648 1 98.88 170 ILE A CA 1
ATOM 1312 C C . ILE A 1 170 ? -12.18 4.473 7.523 1 98.88 170 ILE A C 1
ATOM 1314 O O . ILE A 1 170 ? -11.93 3.658 8.414 1 98.88 170 ILE A O 1
ATOM 1318 N N . ILE A 1 171 ? -11.453 5.43 7.199 1 98.94 171 ILE A N 1
ATOM 1319 C CA . ILE A 1 171 ? -10.32 5.844 8.023 1 98.94 171 ILE A CA 1
ATOM 1320 C C . ILE A 1 171 ? -10.688 7.094 8.82 1 98.94 171 ILE A C 1
ATOM 1322 O O . ILE A 1 171 ? -10.914 8.156 8.242 1 98.94 171 ILE A O 1
ATOM 1326 N N . ASN A 1 172 ? -10.773 6.945 10.125 1 98.81 172 ASN A N 1
ATOM 1327 C CA . ASN A 1 172 ? -11.07 8.07 11.008 1 98.81 172 ASN A CA 1
ATOM 1328 C C . ASN A 1 172 ? -9.914 8.352 11.969 1 98.81 172 ASN A C 1
ATOM 1330 O O . ASN A 1 172 ? -9.695 7.609 12.922 1 98.81 172 ASN A O 1
ATOM 1334 N N . LEU A 1 173 ? -9.172 9.344 11.664 1 98.56 173 LEU A N 1
ATOM 1335 C CA . LEU A 1 173 ? -8.062 9.758 12.516 1 98.56 173 LEU A CA 1
ATOM 1336 C C . LEU A 1 173 ? -8.453 10.969 13.359 1 98.56 173 LEU A C 1
ATOM 1338 O O . LEU A 1 173 ? -7.98 12.078 13.109 1 98.56 173 LEU A O 1
ATOM 1342 N N . GLY A 1 174 ? -9.273 10.789 14.367 1 95.12 174 GLY A N 1
ATOM 1343 C CA . GLY A 1 174 ? -9.703 11.844 15.273 1 95.12 174 GLY A CA 1
ATOM 1344 C C . GLY A 1 174 ? -10.586 12.875 14.602 1 95.12 174 GLY A C 1
ATOM 1345 O O . GLY A 1 174 ? -10.414 14.078 14.812 1 95.12 174 GLY A O 1
ATOM 1346 N N . GLY A 1 175 ? -11.398 12.484 13.727 1 93.88 175 GLY A N 1
ATOM 1347 C CA . GLY A 1 175 ? -12.289 13.398 13.023 1 93.88 175 GLY A CA 1
ATOM 1348 C C . GLY A 1 175 ? -11.859 13.656 11.594 1 93.88 175 GLY A C 1
ATOM 1349 O O . GLY A 1 175 ? -12.664 14.117 10.773 1 93.88 175 GLY A O 1
ATOM 1350 N N . ASN A 1 176 ? -10.617 13.461 11.266 1 96.56 176 ASN A N 1
ATOM 1351 C 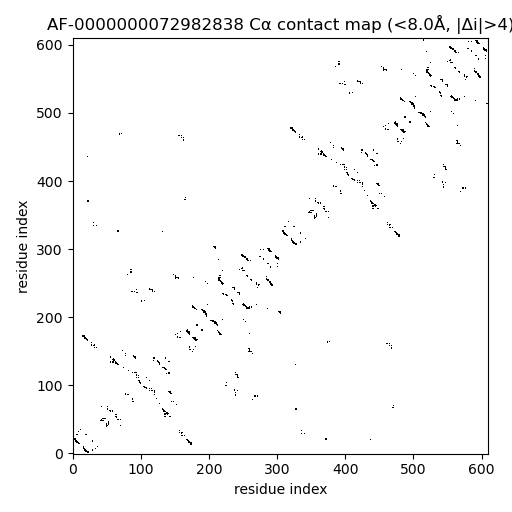CA . ASN A 1 176 ? -10.172 13.438 9.875 1 96.56 176 ASN A CA 1
ATOM 1352 C C . ASN A 1 176 ? -10.586 12.141 9.18 1 96.56 176 ASN A C 1
ATOM 1354 O O . ASN A 1 176 ? -10.047 11.078 9.461 1 96.56 176 ASN A O 1
ATOM 1358 N N . LEU A 1 177 ? -11.492 12.297 8.266 1 98.69 177 LEU A N 1
ATOM 1359 C CA . LEU A 1 177 ? -12.078 11.117 7.633 1 98.69 177 LEU A CA 1
ATOM 1360 C C . LEU A 1 177 ? -11.508 10.914 6.23 1 98.69 177 LEU A C 1
ATOM 1362 O O . LEU A 1 177 ? -11.305 11.883 5.496 1 98.69 177 LEU A O 1
ATOM 1366 N N . LEU A 1 178 ? -11.258 9.75 5.848 1 98.94 178 LEU A N 1
ATOM 1367 C CA . LEU A 1 178 ? -11.016 9.328 4.469 1 98.94 178 LEU A CA 1
ATOM 1368 C C . LEU A 1 178 ? -11.789 8.062 4.141 1 98.94 178 LEU A C 1
ATOM 1370 O O . LEU A 1 178 ? -11.602 7.027 4.789 1 98.94 178 LEU A O 1
ATOM 1374 N N . PHE A 1 179 ? -12.68 8.133 3.211 1 98.88 179 PHE A N 1
ATOM 1375 C CA . PHE A 1 179 ? -13.477 7 2.766 1 98.88 179 PHE A CA 1
ATOM 1376 C C . PHE A 1 179 ? -12.797 6.281 1.607 1 98.88 179 PHE A C 1
ATOM 1378 O O . PHE A 1 179 ? -12.25 6.922 0.708 1 98.88 179 PHE A O 1
ATOM 1385 N N . VAL A 1 180 ? -12.82 4.996 1.697 1 98.56 180 VAL A N 1
ATOM 1386 C CA . VAL A 1 180 ? -12.18 4.156 0.692 1 98.56 180 VAL A CA 1
ATOM 1387 C C . VAL A 1 180 ? -13.242 3.395 -0.098 1 98.56 180 VAL A C 1
ATOM 1389 O O . VAL A 1 180 ? -14.047 2.662 0.481 1 98.56 180 VAL A O 1
ATOM 1392 N N . GLY A 1 181 ? -13.227 3.543 -1.412 1 97.69 181 GLY A N 1
ATOM 1393 C CA . GLY A 1 181 ? -14.141 2.811 -2.273 1 97.69 181 GLY A CA 1
ATOM 1394 C C . GLY A 1 181 ? -15.594 3.184 -2.057 1 97.69 181 GLY A C 1
ATOM 1395 O O . GLY A 1 181 ? -15.898 4.16 -1.365 1 97.69 181 GLY A O 1
ATOM 1396 N N . GLU A 1 182 ? -16.5 2.406 -2.684 1 97.19 182 GLU A N 1
ATOM 1397 C CA . GLU A 1 182 ? -17.938 2.652 -2.578 1 97.19 182 GLU A CA 1
ATOM 1398 C C . GLU A 1 182 ? -18.5 2.068 -1.289 1 97.19 182 GLU A C 1
ATOM 1400 O O . GLU A 1 182 ? -18.125 0.969 -0.879 1 97.19 182 GLU A O 1
ATOM 1405 N N . SER A 1 183 ? -19.328 2.834 -0.652 1 96.94 183 SER A N 1
ATOM 1406 C CA . SER A 1 183 ? -20 2.336 0.544 1 96.94 183 SER A CA 1
ATOM 1407 C C . SER A 1 183 ? -20.875 1.132 0.224 1 96.94 183 SER A C 1
ATOM 1409 O O . SER A 1 183 ? -21.734 1.196 -0.666 1 96.94 183 SER A O 1
ATOM 1411 N N . PRO A 1 184 ? -20.656 0.037 0.96 1 95 184 PRO A N 1
ATOM 1412 C CA . PRO A 1 184 ? -21.547 -1.104 0.733 1 95 184 PRO A CA 1
ATOM 1413 C C . PRO A 1 184 ? -22.891 -0.957 1.445 1 95 184 PRO A C 1
ATOM 1415 O O . PRO A 1 184 ? -23.781 -1.812 1.3 1 95 184 PRO A O 1
ATOM 1418 N N . ARG A 1 185 ? -23.062 0.092 2.125 1 92.56 185 ARG A N 1
ATOM 1419 C CA . ARG A 1 185 ? -24.234 0.274 2.963 1 92.56 185 ARG A CA 1
ATOM 1420 C C . ARG A 1 185 ? -25.328 1.031 2.213 1 92.56 185 ARG A C 1
ATOM 1422 O O . ARG A 1 185 ? -26.453 1.161 2.703 1 92.56 185 ARG A O 1
ATOM 1429 N N . ARG A 1 186 ? -24.984 1.573 1.083 1 94.12 186 ARG A N 1
ATOM 1430 C CA . ARG A 1 186 ? -25.938 2.318 0.269 1 94.12 186 ARG A CA 1
ATOM 1431 C C . ARG A 1 186 ? -25.922 1.834 -1.177 1 94.12 186 ARG A C 1
ATOM 1433 O O . ARG A 1 186 ? -24.844 1.539 -1.725 1 94.12 186 ARG A O 1
ATOM 1440 N N . SER A 1 187 ? -27.016 1.893 -1.774 1 94.06 187 SER A N 1
ATOM 1441 C CA . SER A 1 187 ? -27.141 1.372 -3.133 1 94.06 187 SER A CA 1
ATOM 1442 C C . SER A 1 187 ? -26.406 2.256 -4.133 1 94.06 187 SER A C 1
ATOM 1444 O O . SER A 1 187 ? -25.938 1.774 -5.164 1 94.06 187 SER A O 1
ATOM 1446 N N . ASP A 1 188 ? -26.281 3.51 -3.791 1 96.31 188 ASP A N 1
ATOM 1447 C CA . ASP A 1 188 ? -25.625 4.41 -4.734 1 96.31 188 ASP A CA 1
ATOM 1448 C C . ASP A 1 188 ? -24.125 4.504 -4.453 1 96.31 188 ASP A C 1
ATOM 1450 O O . ASP A 1 188 ? -23.422 5.285 -5.09 1 96.31 188 ASP A O 1
ATOM 1454 N N . GLY A 1 189 ? -23.656 3.793 -3.465 1 96.88 189 GLY A N 1
ATOM 1455 C CA . GLY A 1 189 ? -22.234 3.678 -3.168 1 96.88 189 GLY A CA 1
ATOM 1456 C C . GLY A 1 189 ? -21.672 4.906 -2.488 1 96.88 189 GLY A C 1
ATOM 1457 O O . GLY A 1 189 ? -20.469 4.98 -2.236 1 96.88 189 GLY A O 1
ATOM 1458 N N . ARG A 1 190 ? -22.562 5.902 -2.191 1 98.31 190 ARG A N 1
ATOM 1459 C CA . ARG A 1 190 ? -22.078 7.152 -1.615 1 98.31 190 ARG A CA 1
ATOM 1460 C C . ARG A 1 190 ? -21.984 7.055 -0.097 1 98.31 190 ARG A C 1
ATOM 1462 O O . ARG A 1 190 ? -22.641 6.211 0.519 1 98.31 190 ARG A O 1
ATOM 1469 N N . TRP A 1 191 ? -21.109 7.824 0.477 1 98.5 191 TRP A N 1
ATOM 1470 C CA . TRP A 1 191 ? -20.906 7.871 1.921 1 98.5 191 TRP A CA 1
ATOM 1471 C C . TRP A 1 191 ? -21.641 9.055 2.539 1 98.5 191 TRP A C 1
ATOM 1473 O O . TRP A 1 191 ? -21.828 10.086 1.891 1 98.5 191 TRP A O 1
ATOM 1483 N N . ILE A 1 192 ? -22.062 8.961 3.834 1 97.75 192 ILE A N 1
ATOM 1484 C CA . ILE A 1 192 ? -22.703 10.023 4.602 1 97.75 192 ILE A CA 1
ATOM 1485 C C . ILE A 1 192 ? -21.719 10.578 5.629 1 97.75 192 ILE A C 1
ATOM 1487 O O . ILE A 1 192 ? -21.172 9.836 6.449 1 97.75 192 ILE A O 1
ATOM 1491 N N . VAL A 1 193 ? -21.5 11.82 5.551 1 97.44 193 VAL A N 1
ATOM 1492 C CA . VAL A 1 193 ? -20.594 12.492 6.465 1 97.44 193 VAL A CA 1
ATOM 1493 C C . VAL A 1 193 ? -21.359 13.438 7.375 1 97.44 193 VAL A C 1
ATOM 1495 O O . VAL A 1 193 ? -22.047 14.359 6.902 1 97.44 193 VAL A O 1
ATOM 1498 N N . GLY A 1 194 ? -21.297 13.188 8.648 1 96.62 194 GLY A N 1
ATOM 1499 C CA . GLY A 1 194 ? -21.859 14.133 9.594 1 96.62 194 GLY A CA 1
ATOM 1500 C C . GLY A 1 194 ? -21.016 15.383 9.766 1 96.62 194 GLY A C 1
ATOM 1501 O O . GLY A 1 194 ? -19.797 15.305 9.836 1 96.62 194 GLY A O 1
ATOM 1502 N N . ILE A 1 195 ? -21.688 16.484 9.789 1 96.62 195 ILE A N 1
ATOM 1503 C CA . ILE A 1 195 ? -21.016 17.75 10.031 1 96.62 195 ILE A CA 1
ATOM 1504 C C . ILE A 1 195 ? -21.188 18.172 11.492 1 96.62 195 ILE A C 1
ATOM 1506 O O . ILE A 1 195 ? -22.312 18.484 11.914 1 96.62 195 ILE A O 1
ATOM 1510 N N . GLN A 1 196 ? -20.109 18.172 12.156 1 92.75 196 GLN A N 1
ATOM 1511 C CA . GLN A 1 196 ? -20.125 18.5 13.586 1 92.75 196 GLN A CA 1
ATOM 1512 C C . GLN A 1 196 ? -20.609 19.922 13.82 1 92.75 196 GLN A C 1
ATOM 1514 O O . GLN A 1 196 ? -20.234 20.844 13.102 1 92.75 196 GLN A O 1
ATOM 1519 N N . ASP A 1 197 ? -21.5 20.125 14.773 1 92.75 197 ASP A N 1
ATOM 1520 C CA . ASP A 1 197 ? -21.844 21.453 15.266 1 92.75 197 ASP A CA 1
ATOM 1521 C C . ASP A 1 197 ? -20.766 21.984 16.203 1 92.75 197 ASP A C 1
ATOM 1523 O O . ASP A 1 197 ? -20.547 21.453 17.281 1 92.75 197 ASP A O 1
ATOM 1527 N N . PRO A 1 198 ? -20.078 23.047 15.797 1 92.31 198 PRO A N 1
ATOM 1528 C CA . PRO A 1 198 ? -18.969 23.531 16.625 1 92.31 198 PRO A CA 1
ATOM 1529 C C . PRO A 1 198 ? -19.438 24.078 17.969 1 92.31 198 PRO A C 1
ATOM 1531 O O . PRO A 1 198 ? -18.609 24.281 18.859 1 92.31 198 PRO A O 1
ATOM 1534 N N . ASN A 1 199 ? -20.719 24.312 18.125 1 88 199 ASN A N 1
ATOM 1535 C CA . ASN A 1 199 ? -21.25 24.891 19.344 1 88 199 ASN A CA 1
ATOM 1536 C C . ASN A 1 199 ? -21.844 23.812 20.266 1 88 199 ASN A C 1
ATOM 1538 O O . ASN A 1 199 ? -22.422 24.141 21.297 1 88 199 ASN A O 1
ATOM 1542 N N . LYS A 1 200 ? -21.766 22.641 19.844 1 86.81 200 LYS A N 1
ATOM 1543 C CA . LYS A 1 200 ? -22.312 21.547 20.625 1 86.81 200 LYS A CA 1
ATOM 1544 C C . LYS A 1 200 ? -21.266 20.469 20.891 1 86.81 200 LYS A C 1
ATOM 1546 O O . LYS A 1 200 ? -20.125 20.594 20.453 1 86.81 200 LYS A O 1
ATOM 1551 N N . GLY A 1 201 ? -21.625 19.531 21.734 1 79 201 GLY A N 1
ATOM 1552 C CA . GLY A 1 201 ? -20.719 18.453 22.062 1 79 201 GLY A CA 1
ATOM 1553 C C . GLY A 1 201 ? -20.391 17.562 20.875 1 79 201 GLY A C 1
ATOM 1554 O O . GLY A 1 201 ? -21.062 17.625 19.844 1 79 201 GLY A O 1
ATOM 1555 N N . ARG A 1 202 ? -19.438 16.766 21.141 1 76.12 202 ARG A N 1
ATOM 1556 C CA . ARG A 1 202 ? -18.984 15.867 20.094 1 76.12 202 ARG A CA 1
ATOM 1557 C C . ARG A 1 202 ? -20.109 14.953 19.625 1 76.12 202 ARG A C 1
ATOM 1559 O O . ARG A 1 202 ? -20.922 14.492 20.422 1 76.12 202 ARG A O 1
ATOM 1566 N N . ASN A 1 203 ? -20.281 14.789 18.344 1 78.56 203 ASN A N 1
ATOM 1567 C CA . ASN A 1 203 ? -21.172 13.859 17.672 1 78.56 203 ASN A CA 1
ATOM 1568 C C . ASN A 1 203 ? -22.578 14.453 17.5 1 78.56 203 ASN A C 1
ATOM 1570 O O . ASN A 1 203 ? -23.531 13.727 17.25 1 78.56 203 ASN A O 1
ATOM 1574 N N . ILE A 1 204 ? -22.703 15.68 17.859 1 83.31 204 ILE A N 1
ATOM 1575 C CA . ILE A 1 204 ? -23.938 16.391 17.516 1 83.31 204 ILE A CA 1
ATOM 1576 C C . ILE A 1 204 ? -23.688 17.281 16.312 1 83.31 204 ILE A C 1
ATOM 1578 O O . ILE A 1 204 ? -22.906 18.234 16.375 1 83.31 204 ILE A O 1
ATOM 1582 N N . GLY A 1 205 ? -24.359 16.938 15.234 1 89.12 205 GLY A N 1
ATOM 1583 C CA . GLY A 1 205 ? -24.094 17.609 13.977 1 89.12 205 GLY A CA 1
ATOM 1584 C C . GLY A 1 205 ? -25.172 18.578 13.57 1 89.12 205 GLY A C 1
ATOM 1585 O O . GLY A 1 205 ? -26.266 18.578 14.156 1 89.12 205 GLY A O 1
ATOM 1586 N N . ILE A 1 206 ? -24.828 19.438 12.68 1 92.81 206 ILE A N 1
ATOM 1587 C CA . ILE A 1 206 ? -25.812 20.344 12.109 1 92.81 206 ILE A CA 1
ATOM 1588 C C . ILE A 1 206 ? -26.516 19.672 10.938 1 92.81 206 ILE A C 1
ATOM 1590 O O . ILE A 1 206 ? -27.516 20.188 10.414 1 92.81 206 ILE A O 1
ATOM 1594 N N . GLY A 1 207 ? -26.016 18.531 10.516 1 96.06 207 GLY A N 1
ATOM 1595 C CA . GLY A 1 207 ? -26.531 17.781 9.383 1 96.06 207 GLY A CA 1
ATOM 1596 C C . GLY A 1 207 ? -25.516 16.844 8.766 1 96.06 207 GLY A C 1
ATOM 1597 O O . GLY A 1 207 ? -24.516 16.484 9.398 1 96.06 207 GLY A O 1
ATOM 1598 N N . THR A 1 208 ? -25.938 16.375 7.516 1 97.38 208 THR A N 1
ATOM 1599 C CA . THR A 1 208 ? -25.062 15.438 6.828 1 97.38 208 THR A CA 1
ATOM 1600 C C . THR A 1 208 ? -24.797 15.883 5.395 1 97.38 208 THR A C 1
ATOM 1602 O O . THR A 1 208 ? -25.562 16.656 4.832 1 97.38 208 THR A O 1
ATOM 1605 N N . VAL A 1 209 ? -23.672 15.516 4.918 1 98.19 209 VAL A N 1
ATOM 1606 C CA . VAL A 1 209 ? -23.328 15.68 3.51 1 98.19 209 VAL A CA 1
ATOM 1607 C C . VAL A 1 209 ? -23.078 14.312 2.873 1 98.19 209 VAL A C 1
ATOM 1609 O O . VAL A 1 209 ? -22.453 13.438 3.48 1 98.19 209 VAL A O 1
ATOM 1612 N N . ILE A 1 210 ? -23.609 14.102 1.645 1 98.19 210 ILE A N 1
ATOM 1613 C CA . ILE A 1 210 ? -23.453 12.844 0.919 1 98.19 210 ILE A CA 1
ATOM 1614 C C . ILE A 1 210 ? -22.422 13.008 -0.188 1 98.19 210 ILE A C 1
ATOM 1616 O O . ILE A 1 210 ? -22.5 13.93 -0.998 1 98.19 210 ILE A O 1
ATOM 1620 N N . LYS A 1 211 ? -21.375 12.195 -0.186 1 98.38 211 LYS A N 1
ATOM 1621 C CA . LYS A 1 211 ? -20.281 12.297 -1.148 1 98.38 211 LYS A CA 1
ATOM 1622 C C . LYS A 1 211 ? -19.797 10.922 -1.596 1 98.38 211 LYS A C 1
ATOM 1624 O O . LYS A 1 211 ? -19.984 9.93 -0.876 1 98.38 211 LYS A O 1
ATOM 1629 N N . PRO A 1 212 ? -19.328 10.812 -2.879 1 97.94 212 PRO A N 1
ATOM 1630 C CA . PRO A 1 212 ? -18.5 9.633 -3.148 1 97.94 212 PRO A CA 1
ATOM 1631 C C . PRO A 1 212 ? -17.297 9.523 -2.219 1 97.94 212 PRO A C 1
ATOM 1633 O O . PRO A 1 212 ? -17.094 10.383 -1.355 1 97.94 212 PRO A O 1
ATOM 1636 N N . ALA A 1 213 ? -16.547 8.438 -2.346 1 98.62 213 ALA A N 1
ATOM 1637 C CA . ALA A 1 213 ? -15.344 8.273 -1.534 1 98.62 213 ALA A CA 1
ATOM 1638 C C . ALA A 1 213 ? -14.453 9.516 -1.625 1 98.62 213 ALA A C 1
ATOM 1640 O O . ALA A 1 213 ? -14.078 9.938 -2.721 1 98.62 213 ALA A O 1
ATOM 1641 N N . CYS A 1 214 ? -14.141 10.078 -0.482 1 98.69 214 CYS A N 1
ATOM 1642 C CA . CYS A 1 214 ? -13.328 11.281 -0.391 1 98.69 214 CYS A CA 1
ATOM 1643 C C . CYS A 1 214 ? -12.828 11.492 1.033 1 98.69 214 CYS A C 1
ATOM 1645 O O . CYS A 1 214 ? -13.172 10.734 1.938 1 98.69 214 CYS A O 1
ATOM 1647 N N . ALA A 1 215 ? -11.961 12.414 1.143 1 98.88 215 ALA A N 1
ATOM 1648 C CA . ALA A 1 215 ? -11.562 12.891 2.463 1 98.88 215 ALA A CA 1
ATOM 1649 C C . ALA A 1 215 ? -12.516 13.969 2.969 1 98.88 215 ALA A C 1
ATOM 1651 O O . ALA A 1 215 ? -13.023 14.781 2.186 1 98.88 215 ALA A O 1
ATOM 1652 N N . ALA A 1 216 ? -12.844 14 4.203 1 98.81 216 ALA A N 1
ATOM 1653 C CA . ALA A 1 216 ? -13.523 15.078 4.918 1 98.81 216 ALA A CA 1
ATOM 1654 C C . ALA A 1 216 ? -12.68 15.57 6.09 1 98.81 216 ALA A C 1
ATOM 1656 O O . ALA A 1 216 ? -12.516 14.867 7.09 1 98.81 216 ALA A O 1
ATOM 1657 N N . VAL A 1 217 ? -12.133 16.719 5.949 1 98.5 217 VAL A N 1
ATOM 1658 C CA . VAL A 1 217 ? -11.195 17.281 6.922 1 98.5 217 VAL A CA 1
ATOM 1659 C C . VAL A 1 217 ? -11.719 18.625 7.434 1 98.5 217 VAL A C 1
ATOM 1661 O O . VAL A 1 217 ? -12.203 19.438 6.652 1 98.5 217 VAL A O 1
ATOM 1664 N N . THR A 1 218 ? -11.617 18.812 8.766 1 97.31 218 THR A N 1
ATOM 1665 C CA . THR A 1 218 ? -12.18 20.031 9.367 1 97.31 218 THR A CA 1
ATOM 1666 C C . THR A 1 218 ? -11.094 20.828 10.086 1 97.31 218 THR A C 1
ATOM 1668 O O . THR A 1 218 ? -10.258 20.25 10.789 1 97.31 218 THR A O 1
ATOM 1671 N N . SER A 1 219 ? -10.984 22.078 9.758 1 96.75 219 SER A N 1
ATOM 1672 C CA . SER A 1 219 ? -10.297 23.047 10.594 1 96.75 219 SER A CA 1
ATOM 1673 C C . SER A 1 219 ? -11.281 23.875 11.422 1 96.75 219 SER A C 1
ATOM 1675 O O . SER A 1 219 ? -12.305 24.328 10.898 1 96.75 219 SER A O 1
ATOM 1677 N N . GLY A 1 220 ? -11.039 24.062 12.703 1 94.81 220 GLY A N 1
ATOM 1678 C CA . GLY A 1 220 ? -11.945 24.781 13.57 1 94.81 220 GLY A CA 1
ATOM 1679 C C . GLY A 1 220 ? -11.289 25.297 14.828 1 94.81 220 GLY A C 1
ATOM 1680 O O . GLY A 1 220 ? -10.156 24.922 15.148 1 94.81 220 GLY A O 1
ATOM 1681 N N . ILE A 1 221 ? -12 26.125 15.539 1 94.44 221 ILE A N 1
ATOM 1682 C CA . ILE A 1 221 ? -11.398 26.812 16.688 1 94.44 221 ILE A CA 1
ATOM 1683 C C . ILE A 1 221 ? -12.07 26.328 17.969 1 94.44 221 ILE A C 1
ATOM 1685 O O . ILE A 1 221 ? -11.836 26.906 19.047 1 94.44 221 ILE A O 1
ATOM 1689 N N . TYR A 1 222 ? -12.766 25.234 17.938 1 88.19 222 TYR A N 1
ATOM 1690 C CA . TYR A 1 222 ? -13.602 24.859 19.078 1 88.19 222 TYR A CA 1
ATOM 1691 C C . TYR A 1 222 ? -13.016 23.672 19.828 1 88.19 222 TYR A C 1
ATOM 1693 O O . TYR A 1 222 ? -13.477 23.344 20.922 1 88.19 222 TYR A O 1
ATOM 1701 N N . GLU A 1 223 ? -11.938 23.047 19.25 1 82.44 223 GLU A N 1
ATOM 1702 C CA . GLU A 1 223 ? -11.438 21.828 19.875 1 82.44 223 GLU A CA 1
ATOM 1703 C C . GLU A 1 223 ? -10.336 22.156 20.891 1 82.44 223 GLU A C 1
ATOM 1705 O O . GLU A 1 223 ? -10.336 21.625 22 1 82.44 223 GLU A O 1
ATOM 1710 N N . ARG A 1 224 ? -9.359 23.016 20.656 1 84.25 224 ARG A N 1
ATOM 1711 C CA . ARG A 1 224 ? -8.234 23.344 21.516 1 84.25 224 ARG A CA 1
ATOM 1712 C C . ARG A 1 224 ? -8.141 24.844 21.75 1 84.25 224 ARG A C 1
ATOM 1714 O O . ARG A 1 224 ? -7.898 25.609 20.812 1 84.25 224 ARG A O 1
ATOM 1721 N N . PHE A 1 225 ? -8.289 25.125 22.938 1 90.62 225 PHE A N 1
ATOM 1722 C CA . PHE A 1 225 ? -8.211 26.547 23.281 1 90.62 225 PHE A CA 1
ATOM 1723 C C . PHE A 1 225 ? -7.723 26.734 24.703 1 90.62 225 PHE A C 1
ATOM 1725 O O . PHE A 1 225 ? -7.633 25.781 25.469 1 90.62 225 PHE A O 1
ATOM 1732 N N . LEU A 1 226 ? -7.336 27.969 24.938 1 93.5 226 LEU A N 1
ATOM 1733 C CA . LEU A 1 226 ? -6.926 28.469 26.25 1 93.5 226 LEU A CA 1
ATOM 1734 C C . LEU A 1 226 ? -7.77 29.672 26.656 1 93.5 226 LEU A C 1
ATOM 1736 O O . LEU A 1 226 ? -8.062 30.547 25.844 1 93.5 226 LEU A O 1
ATOM 1740 N N . ILE A 1 227 ? -8.25 29.594 27.891 1 93.75 227 ILE A N 1
ATOM 1741 C CA . ILE A 1 227 ? -8.922 30.766 28.453 1 93.75 227 ILE A CA 1
ATOM 1742 C C . ILE A 1 227 ? -8.016 31.438 29.469 1 93.75 227 ILE A C 1
ATOM 1744 O O . ILE A 1 227 ? -7.59 30.812 30.453 1 93.75 227 ILE A O 1
ATOM 1748 N N . LYS A 1 228 ? -7.73 32.688 29.219 1 93.38 228 LYS A N 1
ATOM 1749 C CA . LYS A 1 228 ? -6.902 33.469 30.125 1 93.38 228 LYS A CA 1
ATOM 1750 C C . LYS A 1 228 ? -7.391 34.938 30.188 1 93.38 228 LYS A C 1
ATOM 1752 O O . LYS A 1 228 ? -7.559 35.562 29.141 1 93.38 228 LYS A O 1
ATOM 1757 N N . GLY A 1 229 ? -7.594 35.406 31.438 1 92.94 229 GLY A N 1
ATOM 1758 C CA . GLY A 1 229 ? -8.047 36.781 31.609 1 92.94 229 GLY A CA 1
ATOM 1759 C C . GLY A 1 229 ? -9.367 37.062 30.922 1 92.94 229 GLY A C 1
ATOM 1760 O O . GLY A 1 229 ? -9.555 38.125 30.344 1 92.94 229 GLY A O 1
ATOM 1761 N N . GLY A 1 230 ? -10.18 36.094 30.766 1 92.06 230 GLY A N 1
ATOM 1762 C CA . GLY A 1 230 ? -11.492 36.281 30.156 1 92.06 230 GLY A CA 1
ATOM 1763 C C . GLY A 1 230 ? -11.461 36.219 28.641 1 92.06 230 GLY A C 1
ATOM 1764 O O . GLY A 1 230 ? -12.492 36.344 27.984 1 92.06 230 GLY A O 1
ATOM 1765 N N . LYS A 1 231 ? -10.344 36.062 28.172 1 93.62 231 LYS A N 1
ATOM 1766 C CA . LYS A 1 231 ? -10.188 35.969 26.719 1 93.62 231 LYS A CA 1
ATOM 1767 C C . LYS A 1 231 ? -9.906 34.531 26.281 1 93.62 231 LYS A C 1
ATOM 1769 O O . LYS A 1 231 ? -9.18 33.812 26.969 1 93.62 231 LYS A O 1
ATOM 1774 N N . ARG A 1 232 ? -10.523 34.156 25.125 1 93.88 232 ARG A N 1
ATOM 1775 C CA . ARG A 1 232 ? -10.336 32.844 24.562 1 93.88 232 ARG A CA 1
ATOM 1776 C C . ARG A 1 232 ? -9.32 32.844 23.422 1 93.88 232 ARG A C 1
ATOM 1778 O O . ARG A 1 232 ? -9.43 33.656 22.5 1 93.88 232 ARG A O 1
ATOM 1785 N N . TYR A 1 233 ? -8.289 31.953 23.5 1 95.69 233 TYR A N 1
ATOM 1786 C CA . TYR A 1 233 ? -7.258 31.797 22.484 1 95.69 233 TYR A CA 1
ATOM 1787 C C . TYR A 1 233 ? -7.293 30.406 21.875 1 95.69 233 TYR A C 1
ATOM 1789 O O . TYR A 1 233 ? -7.039 29.422 22.562 1 95.69 233 TYR A O 1
ATOM 1797 N N . HIS A 1 234 ? -7.645 30.344 20.609 1 95 234 HIS A N 1
ATOM 1798 C CA . HIS A 1 234 ? -7.645 29.031 19.969 1 95 234 HIS A CA 1
ATOM 1799 C C . HIS A 1 234 ? -6.262 28.688 19.422 1 95 234 HIS A C 1
ATOM 1801 O O . HIS A 1 234 ? -5.375 29.531 19.375 1 95 234 HIS A O 1
ATOM 1807 N N . HIS A 1 235 ? -6.039 27.438 18.938 1 95 235 HIS A N 1
ATOM 1808 C CA . HIS A 1 235 ? -4.719 26.875 18.641 1 95 235 HIS A CA 1
ATOM 1809 C C . HIS A 1 235 ? -4.273 27.25 17.234 1 95 235 HIS A C 1
ATOM 1811 O O . HIS A 1 235 ? -3.109 27.047 16.875 1 95 235 HIS A O 1
ATOM 1817 N N . LEU A 1 236 ? -5.172 27.719 16.359 1 96.44 236 LEU A N 1
ATOM 1818 C CA . LEU A 1 236 ? -4.801 28.062 14.984 1 96.44 236 LEU A CA 1
ATOM 1819 C C . LEU A 1 236 ? -4.086 29.406 14.938 1 96.44 236 LEU A C 1
ATOM 1821 O O . LEU A 1 236 ? -4.734 30.453 14.883 1 96.44 236 LEU A O 1
ATOM 1825 N N . LEU A 1 237 ? -2.77 29.359 14.891 1 97.38 237 LEU A N 1
ATOM 1826 C CA . LEU A 1 237 ? -1.936 30.547 14.914 1 97.38 237 LEU A CA 1
ATOM 1827 C C . LEU A 1 237 ? -1.743 31.109 13.508 1 97.38 237 LEU A C 1
ATOM 1829 O O . LEU A 1 237 ? -1.554 30.344 12.555 1 97.38 237 LEU A O 1
ATOM 1833 N N . ASP A 1 238 ? -1.831 32.406 13.398 1 97.56 238 ASP A N 1
ATOM 1834 C CA . ASP A 1 238 ? -1.516 33.125 12.156 1 97.56 238 ASP A CA 1
ATOM 1835 C C . ASP A 1 238 ? -0.006 33.25 11.969 1 97.56 238 ASP A C 1
ATOM 1837 O O . ASP A 1 238 ? 0.659 33.938 12.742 1 97.56 238 ASP A O 1
ATOM 1841 N N . PRO A 1 239 ? 0.507 32.625 10.93 1 97.31 239 PRO A N 1
ATOM 1842 C CA . PRO A 1 239 ? 1.96 32.656 10.742 1 97.31 239 PRO A CA 1
ATOM 1843 C C . PRO A 1 239 ? 2.477 34.062 10.391 1 97.31 239 PRO A C 1
ATOM 1845 O O . PRO A 1 239 ? 3.689 34.281 10.375 1 97.31 239 PRO A O 1
ATOM 1848 N N . GLN A 1 240 ? 1.649 35 10.117 1 96 240 GLN A N 1
ATOM 1849 C CA . GLN A 1 240 ? 2.072 36.344 9.789 1 96 240 GLN A CA 1
ATOM 1850 C C . GLN A 1 240 ? 2.197 37.219 11.047 1 96 240 GLN A C 1
ATOM 1852 O O . GLN A 1 240 ? 3.037 38.094 11.109 1 96 240 GLN A O 1
ATOM 1857 N N . THR A 1 241 ? 1.377 36.875 12.055 1 97.25 241 THR A N 1
ATOM 1858 C CA . THR A 1 241 ? 1.346 37.781 13.219 1 97.25 241 THR A CA 1
ATOM 1859 C C . THR A 1 241 ? 1.906 37.062 14.445 1 97.25 241 THR A C 1
ATOM 1861 O O . THR A 1 241 ? 2.352 37.719 15.398 1 97.25 241 THR A O 1
ATOM 1864 N N . GLY A 1 242 ? 1.764 35.719 14.469 1 98.06 242 GLY A N 1
ATOM 1865 C CA . GLY A 1 242 ? 2.197 34.938 15.609 1 98.06 242 GLY A CA 1
ATOM 1866 C C . GLY A 1 242 ? 1.126 34.781 16.672 1 98.06 242 GLY A C 1
ATOM 1867 O O . GLY A 1 242 ? 1.339 34.125 17.688 1 98.06 242 GLY A O 1
ATOM 1868 N N . TYR A 1 243 ? -0.033 35.406 16.469 1 97.69 243 TYR A N 1
ATOM 1869 C CA . TYR A 1 243 ? -1.177 35.312 17.375 1 97.69 243 TYR A CA 1
ATOM 1870 C C . TYR A 1 243 ? -2.238 34.375 16.812 1 97.69 243 TYR A C 1
ATOM 1872 O O . TYR A 1 243 ? -2.234 34.062 15.625 1 97.69 243 TYR A O 1
ATOM 1880 N N . PRO A 1 244 ? -3.141 33.844 17.688 1 97.31 244 PRO A N 1
ATOM 1881 C CA . PRO A 1 244 ? -4.293 33.125 17.156 1 97.31 244 PRO A CA 1
ATOM 1882 C C . PRO A 1 244 ? -5.039 33.906 16.078 1 97.31 244 PRO A C 1
ATOM 1884 O O . PRO A 1 244 ? -5.219 35.125 16.219 1 97.31 244 PRO A O 1
ATOM 1887 N N . LEU A 1 245 ? -5.43 33.219 15.047 1 97.31 245 LEU A N 1
ATOM 1888 C CA . LEU A 1 245 ? -6.113 33.844 13.922 1 97.31 245 LEU A CA 1
ATOM 1889 C C . LEU A 1 245 ? -7.41 34.5 14.367 1 97.31 245 LEU A C 1
ATOM 1891 O O . LEU A 1 245 ? -8.195 33.906 15.109 1 97.31 245 LEU A O 1
ATOM 1895 N N . GLN A 1 246 ? -7.539 35.781 14.031 1 95.69 246 GLN A N 1
ATOM 1896 C CA . GLN A 1 246 ? -8.852 36.406 14.18 1 95.69 246 GLN A CA 1
ATOM 1897 C C . GLN A 1 246 ? -9.758 36.062 13 1 95.69 246 GLN A C 1
ATOM 1899 O O . GLN A 1 246 ? -9.406 36.281 11.844 1 95.69 246 GLN A O 1
ATOM 1904 N N . THR A 1 247 ? -10.883 35.469 13.281 1 96.56 247 THR A N 1
ATOM 1905 C CA . THR A 1 247 ? -11.742 35 12.203 1 96.56 247 THR A CA 1
ATOM 1906 C C . THR A 1 247 ? -13.203 34.969 12.648 1 96.56 247 THR A C 1
ATOM 1908 O O . THR A 1 247 ? -13.492 34.906 13.844 1 96.56 247 THR A O 1
ATOM 1911 N N . GLN A 1 248 ? -14.078 35.031 11.672 1 96.88 248 GLN A N 1
ATOM 1912 C CA . GLN A 1 248 ? -15.508 34.875 11.93 1 96.88 248 GLN A CA 1
ATOM 1913 C C . GLN A 1 248 ? -15.938 33.438 11.797 1 96.88 248 GLN A C 1
ATOM 1915 O O . GLN A 1 248 ? -17.062 33.062 12.141 1 96.88 248 GLN A O 1
ATOM 1920 N N . LEU A 1 249 ? -15.07 32.594 11.367 1 97.75 249 LEU A N 1
ATOM 1921 C CA . LEU A 1 249 ? -15.391 31.203 11.172 1 97.75 249 LEU A CA 1
ATOM 1922 C C . LEU A 1 249 ? -15.234 30.422 12.469 1 97.75 249 LEU A C 1
ATOM 1924 O O . LEU A 1 249 ? -14.289 30.641 13.227 1 97.75 249 LEU A O 1
ATOM 1928 N N . ALA A 1 250 ? -16.188 29.484 12.664 1 97.25 250 ALA A N 1
ATOM 1929 C CA . ALA A 1 250 ? -16.031 28.5 13.727 1 97.25 250 ALA A CA 1
ATOM 1930 C C . ALA A 1 250 ? -15.391 27.219 13.211 1 97.25 250 ALA A C 1
ATOM 1932 O O . ALA A 1 250 ? -14.609 26.578 13.914 1 97.25 250 ALA A O 1
ATOM 1933 N N . ALA A 1 251 ? -15.719 26.891 11.969 1 97.56 251 ALA A N 1
ATOM 1934 C CA . ALA A 1 251 ? -15.18 25.672 11.383 1 97.56 251 ALA A CA 1
ATOM 1935 C C . ALA A 1 251 ? -15.328 25.672 9.867 1 97.56 251 ALA A C 1
ATOM 1937 O O . ALA A 1 251 ? -16.234 26.312 9.32 1 97.56 251 ALA A O 1
ATOM 1938 N N . VAL A 1 252 ? -14.477 25.047 9.203 1 98.06 252 VAL A N 1
ATOM 1939 C CA . VAL A 1 252 ? -14.594 24.703 7.793 1 98.06 252 VAL A CA 1
ATOM 1940 C C . VAL A 1 252 ? -14.328 23.219 7.602 1 98.06 252 VAL A C 1
ATOM 1942 O O . VAL A 1 252 ? -13.328 22.688 8.094 1 98.06 252 VAL A O 1
ATOM 1945 N N . THR A 1 253 ? -15.242 22.516 6.984 1 98.5 253 THR A N 1
ATOM 1946 C CA . THR A 1 253 ? -15.031 21.141 6.543 1 98.5 253 THR A CA 1
ATOM 1947 C C . THR A 1 253 ? -14.828 21.078 5.031 1 98.5 253 THR A C 1
ATOM 1949 O O . THR A 1 253 ? -15.656 21.578 4.27 1 98.5 253 THR A O 1
ATOM 1952 N N . VAL A 1 254 ? -13.727 20.5 4.637 1 98.81 254 VAL A N 1
ATOM 1953 C CA . VAL A 1 254 ? -13.406 20.375 3.219 1 98.81 254 VAL A CA 1
ATOM 1954 C C . VAL A 1 254 ? -13.539 18.906 2.787 1 98.81 254 VAL A C 1
ATOM 1956 O O . VAL A 1 254 ? -13.117 18 3.51 1 98.81 254 VAL A O 1
ATOM 1959 N N . PHE A 1 255 ? -14.148 18.703 1.635 1 98.88 255 PHE A N 1
ATOM 1960 C CA . PHE A 1 255 ? -14.188 17.422 0.955 1 98.88 255 PHE A CA 1
ATOM 1961 C C . PHE A 1 255 ? -13.211 17.406 -0.215 1 98.88 255 PHE A C 1
ATOM 1963 O O . PHE A 1 255 ? -13.289 18.234 -1.112 1 98.88 255 PHE A O 1
ATOM 1970 N N . ALA A 1 256 ? -12.25 16.531 -0.187 1 98.81 256 ALA A N 1
ATOM 1971 C CA . ALA A 1 256 ? -11.211 16.484 -1.21 1 98.81 256 ALA A CA 1
ATOM 1972 C C . ALA A 1 256 ? -10.906 15.039 -1.608 1 98.81 256 ALA A C 1
ATOM 1974 O O . ALA A 1 256 ? -11.227 14.102 -0.87 1 98.81 256 ALA A O 1
ATOM 1975 N N . ARG A 1 257 ? -10.305 14.859 -2.76 1 98.44 257 ARG A N 1
ATOM 1976 C CA . ARG A 1 257 ? -9.984 13.531 -3.256 1 98.44 257 ARG A CA 1
ATOM 1977 C C . ARG A 1 257 ? -8.961 12.844 -2.359 1 98.44 257 ARG A C 1
ATOM 1979 O O . ARG A 1 257 ? -9.062 11.641 -2.105 1 98.44 257 ARG A O 1
ATOM 1986 N N . ASP A 1 258 ? -7.945 13.609 -1.909 1 98.44 258 ASP A N 1
ATOM 1987 C CA . ASP A 1 258 ? -6.902 13.125 -1.015 1 98.44 258 ASP A CA 1
ATOM 1988 C C . ASP A 1 258 ? -6.938 13.859 0.323 1 98.44 258 ASP A C 1
ATOM 1990 O O . ASP A 1 258 ? -7.332 15.023 0.387 1 98.44 258 ASP A O 1
ATOM 1994 N N . SER A 1 259 ? -6.57 13.117 1.303 1 98.81 259 SER A N 1
ATOM 1995 C CA . SER A 1 259 ? -6.684 13.664 2.652 1 98.81 259 SER A CA 1
ATOM 1996 C C . SER A 1 259 ? -5.641 14.75 2.9 1 98.81 259 SER A C 1
ATOM 1998 O O . SER A 1 259 ? -5.926 15.75 3.562 1 98.81 259 SER A O 1
ATOM 2000 N N . LEU A 1 260 ? -4.418 14.547 2.389 1 98.56 260 LEU A N 1
ATOM 2001 C CA . LEU A 1 260 ? -3.387 15.57 2.539 1 98.56 260 LEU A CA 1
ATOM 2002 C C . LEU A 1 260 ? -3.832 16.891 1.916 1 98.56 260 LEU A C 1
ATOM 2004 O O . LEU A 1 260 ? -3.666 17.953 2.518 1 98.56 260 LEU A O 1
ATOM 2008 N N . GLN A 1 261 ? -4.414 16.828 0.753 1 97.81 261 GLN A N 1
ATOM 2009 C CA . GLN A 1 261 ? -4.957 18.016 0.108 1 97.81 261 GLN A CA 1
ATOM 2010 C C . GLN A 1 261 ? -6.09 18.625 0.935 1 97.81 261 GLN A C 1
ATOM 2012 O O . GLN A 1 261 ? -6.207 19.844 1.037 1 97.81 261 GLN A O 1
ATOM 2017 N N . GLY A 1 262 ? -6.898 17.75 1.456 1 98.5 262 GLY A N 1
ATOM 2018 C CA . GLY A 1 262 ? -7.957 18.219 2.334 1 98.5 262 GLY A CA 1
ATOM 2019 C C . GLY A 1 262 ? -7.441 19.047 3.502 1 98.5 262 GLY A C 1
ATOM 2020 O O . GLY A 1 262 ? -8.023 20.078 3.848 1 98.5 262 GLY A O 1
ATOM 2021 N N . GLU A 1 263 ? -6.371 18.594 4.09 1 98.06 263 GLU A N 1
ATOM 2022 C CA . GLU A 1 263 ? -5.746 19.328 5.191 1 98.06 263 GLU A CA 1
ATOM 2023 C C . GLU A 1 263 ? -5.324 20.719 4.758 1 98.06 263 GLU A C 1
ATOM 2025 O O . GLU A 1 263 ? -5.602 21.703 5.453 1 98.06 263 GLU A O 1
ATOM 2030 N N . LEU A 1 264 ? -4.664 20.797 3.645 1 98.31 264 LEU A N 1
ATOM 2031 C CA . LEU A 1 264 ? -4.152 22.078 3.152 1 98.31 264 LEU A CA 1
ATOM 2032 C C . LEU A 1 264 ? -5.301 23.016 2.785 1 98.31 264 LEU A C 1
ATOM 2034 O O . LEU A 1 264 ? -5.289 24.188 3.152 1 98.31 264 LEU A O 1
ATOM 2038 N N . GLU A 1 265 ? -6.301 22.484 2.16 1 98.62 265 GLU A N 1
ATOM 2039 C CA . GLU A 1 265 ? -7.406 23.328 1.705 1 98.62 265 GLU A CA 1
ATOM 2040 C C . GLU A 1 265 ? -8.289 23.766 2.873 1 98.62 265 GLU A C 1
ATOM 2042 O O . GLU A 1 265 ? -8.844 24.859 2.861 1 98.62 265 GLU A O 1
ATOM 2047 N N . ALA A 1 266 ? -8.43 22.891 3.854 1 98.38 266 ALA A N 1
ATOM 2048 C CA . ALA A 1 266 ? -9.156 23.312 5.051 1 98.38 266 ALA A CA 1
ATOM 2049 C C . ALA A 1 266 ? -8.492 24.516 5.703 1 98.38 266 ALA A C 1
ATOM 2051 O O . ALA A 1 266 ? -9.164 25.469 6.086 1 98.38 266 ALA A O 1
ATOM 2052 N N . LYS A 1 267 ? -7.145 24.469 5.785 1 97.69 267 LYS A N 1
ATOM 2053 C CA . LYS A 1 267 ? -6.414 25.609 6.309 1 97.69 267 LYS A CA 1
ATOM 2054 C C . LYS A 1 267 ? -6.57 26.828 5.402 1 97.69 267 LYS A C 1
ATOM 2056 O O . LYS A 1 267 ? -6.84 27.938 5.875 1 97.69 267 LYS A O 1
ATOM 2061 N N . ARG A 1 268 ? -6.441 26.609 4.105 1 98.12 268 ARG A N 1
ATOM 2062 C CA . ARG A 1 268 ? -6.516 27.703 3.15 1 98.12 268 ARG A CA 1
ATOM 2063 C C . ARG A 1 268 ? -7.855 28.438 3.252 1 98.12 268 ARG A C 1
ATOM 2065 O O . ARG A 1 268 ? -7.895 29.656 3.385 1 98.12 268 ARG A O 1
ATOM 2072 N N . LEU A 1 269 ? -8.906 27.688 3.266 1 98.62 269 LEU A N 1
ATOM 2073 C CA . LEU A 1 269 ? -10.234 28.281 3.324 1 98.62 269 LEU A CA 1
ATOM 2074 C C . LEU A 1 269 ? -10.5 28.891 4.695 1 98.62 269 LEU A C 1
ATOM 2076 O O . LEU A 1 269 ? -11.125 29.953 4.797 1 98.62 269 LEU A O 1
ATOM 2080 N N . PHE A 1 270 ? -10.062 28.234 5.699 1 98.31 270 PHE A N 1
ATOM 2081 C CA . PHE A 1 270 ? -10.258 28.766 7.043 1 98.31 270 PHE A CA 1
ATOM 2082 C C . PHE A 1 270 ? -9.57 30.109 7.199 1 98.31 270 PHE A C 1
ATOM 2084 O O . PHE A 1 270 ? -10.172 31.062 7.711 1 98.31 270 PHE A O 1
ATOM 2091 N N . PHE A 1 271 ? -8.398 30.25 6.734 1 98.06 271 PHE A N 1
ATOM 2092 C CA . PHE A 1 271 ? -7.629 31.484 6.867 1 98.06 271 PHE A CA 1
ATOM 2093 C C . PHE A 1 271 ? -8.172 32.562 5.941 1 98.06 271 PHE A C 1
ATOM 2095 O O . PHE A 1 271 ? -8.078 33.75 6.246 1 98.06 271 PHE A O 1
ATOM 2102 N N . ALA A 1 272 ? -8.773 32.125 4.832 1 97.88 272 ALA A N 1
ATOM 2103 C CA . ALA A 1 272 ? -9.438 33.094 3.959 1 97.88 272 ALA A CA 1
ATOM 2104 C C . ALA A 1 272 ? -10.68 33.656 4.633 1 97.88 272 ALA A C 1
ATOM 2106 O O . ALA A 1 272 ? -11.102 34.781 4.312 1 97.88 272 ALA A O 1
ATOM 2107 N N . GLY A 1 273 ? -11.336 32.875 5.543 1 97.88 273 GLY A N 1
ATOM 2108 C CA . GLY A 1 273 ? -12.469 33.344 6.324 1 97.88 273 GLY A CA 1
ATOM 2109 C C . GLY A 1 273 ? -13.789 33.25 5.582 1 97.88 273 GLY A C 1
ATOM 2110 O O . GLY A 1 273 ? -14.844 33.594 6.129 1 97.88 273 GLY A O 1
ATOM 2111 N N . LYS A 1 274 ? -13.773 32.875 4.363 1 97.12 274 LYS A N 1
ATOM 2112 C CA . LYS A 1 274 ? -14.914 32.75 3.467 1 97.12 274 LYS A CA 1
ATOM 2113 C C . LYS A 1 274 ? -14.562 31.953 2.227 1 97.12 274 LYS A C 1
ATOM 2115 O O . LYS A 1 274 ? -13.391 31.625 1.998 1 97.12 274 LYS A O 1
ATOM 2120 N N . PRO A 1 275 ? -15.578 31.547 1.438 1 98.19 275 PRO A N 1
ATOM 2121 C CA . PRO A 1 275 ? -15.258 30.859 0.193 1 98.19 275 PRO A CA 1
ATOM 2122 C C . PRO A 1 275 ? -14.344 31.672 -0.722 1 98.19 275 PRO A C 1
ATOM 2124 O O . PRO A 1 275 ? -14.5 32.906 -0.825 1 98.19 275 PRO A O 1
ATOM 2127 N N . ILE A 1 276 ? -13.398 31.047 -1.312 1 98.19 276 ILE A N 1
ATOM 2128 C CA . ILE A 1 276 ? -12.508 31.656 -2.291 1 98.19 276 ILE A CA 1
ATOM 2129 C C . ILE A 1 276 ? -13.062 31.438 -3.697 1 98.19 276 ILE A C 1
ATOM 2131 O O . ILE A 1 276 ? -13.312 30.297 -4.109 1 98.19 276 ILE A O 1
ATOM 2135 N N . PRO A 1 277 ? -13.266 32.594 -4.449 1 97.19 277 PRO A N 1
ATOM 2136 C CA . PRO A 1 277 ? -13.766 32.438 -5.816 1 97.19 277 PRO A CA 1
ATOM 2137 C C . PRO A 1 277 ? -12.898 31.5 -6.668 1 97.19 277 PRO A C 1
ATOM 2139 O O . PRO A 1 277 ? -11.672 31.656 -6.695 1 97.19 277 PRO A O 1
ATOM 2142 N N . GLY A 1 278 ? -13.484 30.5 -7.297 1 97.62 278 GLY A N 1
ATOM 2143 C CA . GLY A 1 278 ? -12.789 29.625 -8.219 1 97.62 278 GLY A CA 1
ATOM 2144 C C . GLY A 1 278 ? -12.156 28.422 -7.531 1 97.62 278 GLY A C 1
ATOM 2145 O O . GLY A 1 278 ? -11.594 27.547 -8.195 1 97.62 278 GLY A O 1
ATOM 2146 N N . TRP A 1 279 ? -12.258 28.359 -6.25 1 97.88 279 TRP A N 1
ATOM 2147 C CA . TRP A 1 279 ? -11.68 27.281 -5.469 1 97.88 279 TRP A CA 1
ATOM 2148 C C . TRP A 1 279 ? -12.188 25.922 -5.961 1 97.88 279 TRP A C 1
ATOM 2150 O O . TRP A 1 279 ? -11.43 24.969 -6.055 1 97.88 279 TRP A O 1
ATOM 2160 N N . GLU A 1 280 ? -13.406 25.859 -6.391 1 95.5 280 GLU A N 1
ATOM 2161 C CA . GLU A 1 280 ? -14.086 24.625 -6.773 1 95.5 280 GLU A CA 1
ATOM 2162 C C . GLU A 1 280 ? -13.672 24.172 -8.172 1 95.5 280 GLU A C 1
ATOM 2164 O O . GLU A 1 280 ? -13.992 23.062 -8.594 1 95.5 280 GLU A O 1
ATOM 2169 N N . LYS A 1 281 ? -12.867 25.016 -8.961 1 97.5 281 LYS A N 1
ATOM 2170 C CA . LYS A 1 281 ? -12.422 24.672 -10.305 1 97.5 281 LYS A CA 1
ATOM 2171 C C . LYS A 1 281 ? -11.352 23.578 -10.266 1 97.5 281 LYS A C 1
ATOM 2173 O O . LYS A 1 281 ? -11.141 22.875 -11.25 1 97.5 281 LYS A O 1
ATOM 2178 N N . ASP A 1 282 ? -10.617 23.531 -9.141 1 97.31 282 ASP A N 1
ATOM 2179 C CA . ASP A 1 282 ? -9.727 22.391 -8.953 1 97.31 282 ASP A CA 1
ATOM 2180 C C . ASP A 1 282 ? -10.516 21.094 -8.789 1 97.31 282 ASP A C 1
ATOM 2182 O O . ASP A 1 282 ? -11.297 20.953 -7.844 1 97.31 282 ASP A O 1
ATOM 2186 N N . PRO A 1 283 ? -10.305 20.141 -9.672 1 97.38 283 PRO A N 1
ATOM 2187 C CA . PRO A 1 283 ? -11.109 18.922 -9.625 1 97.38 283 PRO A CA 1
ATOM 2188 C C . PRO A 1 283 ? -10.875 18.109 -8.352 1 97.38 283 PRO A C 1
ATOM 2190 O O . PRO A 1 283 ? -11.664 17.219 -8.039 1 97.38 283 PRO A O 1
ATOM 2193 N N . ASN A 1 284 ? -9.812 18.344 -7.629 1 97.44 284 ASN A N 1
ATOM 2194 C CA . ASN A 1 284 ? -9.531 17.625 -6.383 1 97.44 284 ASN A CA 1
ATOM 2195 C C . ASN A 1 284 ? -10.352 18.188 -5.227 1 97.44 284 ASN A C 1
ATOM 2197 O O . ASN A 1 284 ? -10.438 17.578 -4.164 1 97.44 284 ASN A O 1
ATOM 2201 N N . ASN A 1 285 ? -10.852 19.344 -5.383 1 98.44 285 ASN A N 1
ATOM 2202 C CA . ASN A 1 285 ? -11.75 19.969 -4.41 1 98.44 285 ASN A CA 1
ATOM 2203 C C . ASN A 1 285 ? -13.203 19.547 -4.648 1 98.44 285 ASN A C 1
ATOM 2205 O O . ASN A 1 285 ? -13.828 20 -5.617 1 98.44 285 ASN A O 1
ATOM 2209 N N . LEU A 1 286 ? -13.781 18.812 -3.695 1 98.56 286 LEU A N 1
ATOM 2210 C CA . LEU A 1 286 ? -15.086 18.203 -3.936 1 98.56 286 LEU A CA 1
ATOM 2211 C C . LEU A 1 286 ? -16.188 18.938 -3.18 1 98.56 286 LEU A C 1
ATOM 2213 O O . LEU A 1 286 ? -17.359 18.609 -3.303 1 98.56 286 LEU A O 1
ATOM 2217 N N . GLY A 1 287 ? -15.859 19.938 -2.346 1 98.69 287 GLY A N 1
ATOM 2218 C CA . GLY A 1 287 ? -16.828 20.766 -1.647 1 98.69 287 GLY A CA 1
ATOM 2219 C C . GLY A 1 287 ? -16.344 21.234 -0.289 1 98.69 287 GLY A C 1
ATOM 2220 O O . GLY A 1 287 ? -15.258 20.844 0.158 1 98.69 287 GLY A O 1
ATOM 2221 N N . ALA A 1 288 ? -17.125 22.094 0.292 1 98.81 288 ALA A N 1
ATOM 2222 C CA . ALA A 1 288 ? -16.781 22.609 1.612 1 98.81 288 ALA A CA 1
ATOM 2223 C C . ALA A 1 288 ? -18.031 23.125 2.334 1 98.81 288 ALA A C 1
ATOM 2225 O O . ALA A 1 288 ? -19 23.547 1.694 1 98.81 288 ALA A O 1
ATOM 2226 N N . VAL A 1 289 ? -18 23.031 3.592 1 98.69 289 VAL A N 1
ATOM 2227 C CA . VAL A 1 289 ? -19.016 23.594 4.48 1 98.69 289 VAL A CA 1
ATOM 2228 C C . VAL A 1 289 ? -18.359 24.594 5.438 1 98.69 289 VAL A C 1
ATOM 2230 O O . VAL A 1 289 ? -17.391 24.266 6.129 1 98.69 289 VAL A O 1
ATOM 2233 N N . PHE A 1 290 ? -18.891 25.812 5.43 1 98.5 290 PHE A N 1
ATOM 2234 C CA . PHE A 1 290 ? -18.438 26.875 6.336 1 98.5 290 PHE A CA 1
ATOM 2235 C C . PHE A 1 290 ? -19.469 27.094 7.438 1 98.5 290 PHE A C 1
ATOM 2237 O O . PHE A 1 290 ? -20.656 27.297 7.16 1 98.5 290 PHE A O 1
ATOM 2244 N N . ILE A 1 291 ? -19 27.016 8.594 1 98.06 291 ILE A N 1
ATOM 2245 C CA . ILE A 1 291 ? -19.828 27.359 9.742 1 98.06 291 ILE A CA 1
ATOM 2246 C C . ILE A 1 291 ? -19.234 28.578 10.453 1 98.06 291 ILE A C 1
ATOM 2248 O O . ILE A 1 291 ? -18.094 28.531 10.914 1 98.06 291 ILE A O 1
ATOM 2252 N N . TYR A 1 292 ? -20.016 29.641 10.547 1 97.38 292 TYR A N 1
ATOM 2253 C CA . TYR A 1 292 ? -19.578 30.891 11.172 1 97.38 292 TYR A CA 1
ATOM 2254 C C . TYR A 1 292 ? -19.891 30.891 12.664 1 97.38 292 TYR A C 1
ATOM 2256 O O . TYR A 1 292 ? -20.781 30.156 13.109 1 97.38 292 TYR A O 1
ATOM 2264 N N . GLN A 1 293 ? -19.125 31.719 13.391 1 95.62 293 GLN A N 1
ATOM 2265 C CA . GLN A 1 293 ? -19.297 31.797 14.844 1 95.62 293 GLN A CA 1
ATOM 2266 C C . GLN A 1 293 ? -20.703 32.25 15.211 1 95.62 293 GLN A C 1
ATOM 2268 O O . GLN A 1 293 ? -21.219 31.906 16.266 1 95.62 293 GLN A O 1
ATOM 2273 N N . ASN A 1 294 ? -21.375 32.969 14.336 1 95.44 294 ASN A N 1
ATOM 2274 C CA . ASN A 1 294 ? -22.734 33.438 14.594 1 95.44 294 ASN A CA 1
ATOM 2275 C C . ASN A 1 294 ? -23.781 32.375 14.242 1 95.44 294 ASN A C 1
ATOM 2277 O O . ASN A 1 294 ? -24.984 32.625 14.352 1 95.44 294 ASN A O 1
ATOM 2281 N N . GLY A 1 295 ? -23.359 31.266 13.703 1 93 295 GLY A N 1
ATOM 2282 C CA . GLY A 1 295 ? -24.266 30.156 13.414 1 93 295 GLY A CA 1
ATOM 2283 C C . GLY A 1 295 ? -24.609 30.047 11.945 1 93 295 GLY A C 1
ATOM 2284 O O . GLY A 1 295 ? -25.125 29.016 11.5 1 93 295 GLY A O 1
ATOM 2285 N N . ASN A 1 296 ? -24.328 31.062 11.219 1 95.75 296 ASN A N 1
ATOM 2286 C CA . ASN A 1 296 ? -24.578 31.016 9.781 1 95.75 296 ASN A CA 1
ATOM 2287 C C . ASN A 1 296 ? -23.719 29.953 9.102 1 95.75 296 ASN A C 1
ATOM 2289 O O . ASN A 1 296 ? -22.625 29.625 9.586 1 95.75 296 ASN A O 1
ATOM 2293 N N . THR A 1 297 ? -24.266 29.406 8.016 1 96.94 297 THR A N 1
ATOM 2294 C CA . THR A 1 297 ? -23.531 28.406 7.254 1 96.94 297 THR A CA 1
ATOM 2295 C C . THR A 1 297 ? -23.469 28.781 5.773 1 96.94 297 THR A C 1
ATOM 2297 O O . THR A 1 297 ? -24.359 29.484 5.273 1 96.94 297 THR A O 1
ATOM 2300 N N . GLN A 1 298 ? -22.422 28.453 5.137 1 97.88 298 GLN A N 1
ATOM 2301 C CA . GLN A 1 298 ? -22.25 28.531 3.691 1 97.88 298 GLN A CA 1
ATOM 2302 C C . GLN A 1 298 ? -21.641 27.25 3.133 1 97.88 298 GLN A C 1
ATOM 2304 O O . GLN A 1 298 ? -20.938 26.531 3.84 1 97.88 298 GLN A O 1
ATOM 2309 N N . THR A 1 299 ? -22 26.938 1.878 1 98.31 299 THR A N 1
ATOM 2310 C CA . THR A 1 299 ? -21.438 25.734 1.276 1 98.31 299 THR A CA 1
ATOM 2311 C C . THR A 1 299 ? -20.922 26.016 -0.127 1 98.31 299 THR A C 1
ATOM 2313 O O . THR A 1 299 ? -21.344 26.984 -0.768 1 98.31 299 THR A O 1
ATOM 2316 N N . VAL A 1 300 ? -19.953 25.344 -0.531 1 98.38 300 VAL A N 1
ATOM 2317 C CA . VAL A 1 300 ? -19.422 25.281 -1.89 1 98.38 300 VAL A CA 1
ATOM 2318 C C . VAL A 1 300 ? -19.422 23.828 -2.375 1 98.38 300 VAL A C 1
ATOM 2320 O O . VAL A 1 300 ? -18.75 22.984 -1.8 1 98.38 300 VAL A O 1
ATOM 2323 N N . LYS A 1 301 ? -20.172 23.422 -3.467 1 97.44 301 LYS A N 1
ATOM 2324 C CA . LYS A 1 301 ? -20.281 22.078 -4.027 1 97.44 301 LYS A CA 1
ATOM 2325 C C . LYS A 1 301 ? -20.688 21.078 -2.957 1 97.44 301 LYS A C 1
ATOM 2327 O O . LYS A 1 301 ? -20.188 19.953 -2.939 1 97.44 301 LYS A O 1
ATOM 2332 N N . ALA A 1 302 ? -21.438 21.453 -2.016 1 97.25 302 ALA A N 1
ATOM 2333 C CA . ALA A 1 302 ? -21.969 20.594 -0.948 1 97.25 302 ALA A CA 1
ATOM 2334 C C . ALA A 1 302 ? -23.359 21.047 -0.527 1 97.25 302 ALA A C 1
ATOM 2336 O O . ALA A 1 302 ? -23.734 22.203 -0.695 1 97.25 302 ALA A O 1
ATOM 2337 N N . SER A 1 303 ? -24.172 20.078 -0.023 1 96.56 303 SER A N 1
ATOM 2338 C CA . SER A 1 303 ? -25.5 20.328 0.528 1 96.56 303 SER A CA 1
ATOM 2339 C C . SER A 1 303 ? -25.672 19.656 1.883 1 96.56 303 SER A C 1
ATOM 2341 O O . SER A 1 303 ? -25.391 18.453 2.025 1 96.56 303 SER A O 1
ATOM 2343 N N . ILE A 1 304 ? -26.078 20.469 2.793 1 95.56 304 ILE A N 1
ATOM 2344 C CA . ILE A 1 304 ? -26.359 19.922 4.113 1 95.56 304 ILE A CA 1
ATOM 2345 C C . ILE A 1 304 ? -27.797 19.406 4.164 1 95.56 304 ILE A C 1
ATOM 2347 O O . ILE A 1 304 ? -28.734 20.125 3.795 1 95.56 304 ILE A O 1
ATOM 2351 N N . HIS A 1 305 ? -27.969 18.219 4.598 1 93.5 305 HIS A N 1
ATOM 2352 C CA . HIS A 1 305 ? -29.281 17.609 4.707 1 93.5 305 HIS A CA 1
ATOM 2353 C C . HIS A 1 305 ? -29.672 17.391 6.164 1 93.5 305 HIS A C 1
ATOM 2355 O O . HIS A 1 305 ? -28.812 17.188 7.023 1 93.5 305 HIS A O 1
ATOM 2361 N N . MET B 1 1 ? 25.594 8.344 -0.964 1 76 1 MET B N 1
ATOM 2362 C CA . MET B 1 1 ? 24.703 7.293 -1.458 1 76 1 MET B CA 1
ATOM 2363 C C . MET B 1 1 ? 23.578 7.039 -0.474 1 76 1 MET B C 1
ATOM 2365 O O . MET B 1 1 ? 23.75 7.191 0.736 1 76 1 MET B O 1
ATOM 2369 N N . LEU B 1 2 ? 22.391 6.664 -1.044 1 85.81 2 LEU B N 1
ATOM 2370 C CA . LEU B 1 2 ? 21.234 6.438 -0.169 1 85.81 2 LEU B CA 1
ATOM 2371 C C . LEU B 1 2 ? 21.453 5.203 0.7 1 85.81 2 LEU B C 1
ATOM 2373 O O . LEU B 1 2 ? 22.016 4.207 0.241 1 85.81 2 LEU B O 1
ATOM 2377 N N . THR B 1 3 ? 21.031 5.266 1.876 1 90.75 3 THR B N 1
ATOM 2378 C CA . THR B 1 3 ? 21.156 4.168 2.828 1 90.75 3 THR B CA 1
ATOM 2379 C C . THR B 1 3 ? 20.469 2.912 2.303 1 90.75 3 THR B C 1
ATOM 2381 O O . THR B 1 3 ? 19.344 2.977 1.807 1 90.75 3 THR B O 1
ATOM 2384 N N . TRP B 1 4 ? 21.219 1.828 2.324 1 94.94 4 TRP B N 1
ATOM 2385 C CA . TRP B 1 4 ? 20.734 0.528 1.883 1 94.94 4 TRP B CA 1
ATOM 2386 C C . TRP B 1 4 ? 20.344 -0.34 3.074 1 94.94 4 TRP B C 1
ATOM 2388 O O . TRP B 1 4 ? 21.141 -0.557 3.982 1 94.94 4 TRP B O 1
ATOM 2398 N N . ARG B 1 5 ? 19.094 -0.778 3.133 1 97.81 5 ARG B N 1
ATOM 2399 C CA . ARG B 1 5 ? 18.625 -1.653 4.203 1 97.81 5 ARG B CA 1
ATOM 2400 C C . ARG B 1 5 ? 18.078 -2.963 3.637 1 97.81 5 ARG B C 1
ATOM 2402 O O . ARG B 1 5 ? 17.406 -2.971 2.604 1 97.81 5 ARG B O 1
ATOM 2409 N N . VAL B 1 6 ? 18.344 -4.086 4.352 1 98.62 6 VAL B N 1
ATOM 2410 C CA . VAL B 1 6 ? 18 -5.414 3.863 1 98.62 6 VAL B CA 1
ATOM 2411 C C . VAL B 1 6 ? 17.312 -6.211 4.973 1 98.62 6 VAL B C 1
ATOM 2413 O O . VAL B 1 6 ? 17.688 -6.098 6.145 1 98.62 6 VAL B O 1
ATOM 2416 N N . LYS B 1 7 ? 16.328 -6.902 4.621 1 98.69 7 LYS B N 1
ATOM 2417 C CA . LYS B 1 7 ? 15.703 -7.887 5.5 1 98.69 7 LYS B CA 1
ATOM 2418 C C . LYS B 1 7 ? 15.648 -9.258 4.832 1 98.69 7 LYS B C 1
ATOM 2420 O O . LYS B 1 7 ? 15.258 -9.375 3.666 1 98.69 7 LYS B O 1
ATOM 2425 N N . ARG B 1 8 ? 16.031 -10.289 5.52 1 98.69 8 ARG B N 1
ATOM 2426 C CA . ARG B 1 8 ? 15.984 -11.68 5.074 1 98.69 8 ARG B CA 1
ATOM 2427 C C . ARG B 1 8 ? 15.031 -12.492 5.934 1 98.69 8 ARG B C 1
ATOM 2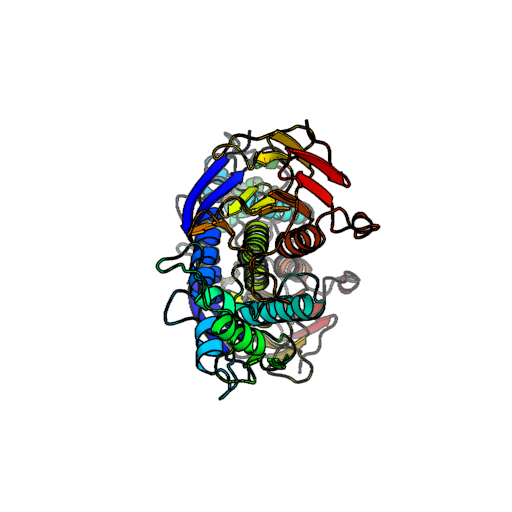429 O O . ARG B 1 8 ? 14.984 -12.32 7.156 1 98.69 8 ARG B O 1
ATOM 2436 N N . LEU B 1 9 ? 14.258 -13.297 5.273 1 98.62 9 LEU B N 1
ATOM 2437 C CA . LEU B 1 9 ? 13.344 -14.172 6.008 1 98.62 9 LEU B CA 1
ATOM 2438 C C . LEU B 1 9 ? 13 -15.414 5.191 1 98.62 9 LEU B C 1
ATOM 2440 O O . LEU B 1 9 ? 13.32 -15.484 4 1 98.62 9 LEU B O 1
ATOM 2444 N N . ARG B 1 10 ? 12.477 -16.406 5.84 1 98.44 10 ARG B N 1
ATOM 2445 C CA . ARG B 1 10 ? 11.953 -17.609 5.188 1 98.44 10 ARG B CA 1
ATOM 2446 C C . ARG B 1 10 ? 10.422 -17.609 5.219 1 98.44 10 ARG B C 1
ATOM 2448 O O . ARG B 1 10 ? 9.82 -17.516 6.289 1 98.44 10 ARG B O 1
ATOM 2455 N N . ALA B 1 11 ? 9.859 -17.625 4.102 1 98 11 ALA B N 1
ATOM 2456 C CA . ALA B 1 11 ? 8.414 -17.719 3.92 1 98 11 ALA B CA 1
ATOM 2457 C C . ALA B 1 11 ? 8.062 -18.188 2.512 1 98 11 ALA B C 1
ATOM 2459 O O . ALA B 1 11 ? 8.922 -18.203 1.626 1 98 11 ALA B O 1
ATOM 2460 N N . LEU B 1 12 ? 6.836 -18.672 2.34 1 96.94 12 LEU B N 1
ATOM 2461 C CA . LEU B 1 12 ? 6.344 -19.094 1.035 1 96.94 12 LEU B CA 1
ATOM 2462 C C . LEU B 1 12 ? 7.176 -20.25 0.494 1 96.94 12 LEU B C 1
ATOM 2464 O O . LEU B 1 12 ? 7.34 -20.391 -0.72 1 96.94 12 LEU B O 1
ATOM 2468 N N . GLY B 1 13 ? 7.773 -21 1.4 1 93.75 13 GLY B N 1
ATOM 2469 C CA . GLY B 1 13 ? 8.57 -22.156 1.025 1 93.75 13 GLY B CA 1
ATOM 2470 C C . GLY B 1 13 ? 9.883 -21.781 0.358 1 93.75 13 GLY B C 1
ATOM 2471 O O . GLY B 1 13 ? 10.438 -22.578 -0.411 1 93.75 13 GLY B O 1
ATOM 2472 N N . THR B 1 14 ? 10.352 -20.531 0.562 1 95.44 14 THR B N 1
ATOM 2473 C CA . THR B 1 14 ? 11.578 -20.078 -0.091 1 95.44 14 THR B CA 1
ATOM 2474 C C . THR B 1 14 ? 12.312 -19.062 0.787 1 95.44 14 THR B C 1
ATOM 2476 O O . THR B 1 14 ? 11.805 -18.656 1.829 1 95.44 14 THR B O 1
ATOM 2479 N N . ASN B 1 15 ? 13.539 -18.766 0.418 1 97.19 15 ASN B N 1
ATOM 2480 C CA . ASN B 1 15 ? 14.289 -17.672 1.026 1 97.19 15 ASN B CA 1
ATOM 2481 C C . ASN B 1 15 ? 13.922 -16.328 0.406 1 97.19 15 ASN B C 1
ATOM 2483 O O . ASN B 1 15 ? 13.883 -16.203 -0.818 1 97.19 15 ASN B O 1
ATOM 2487 N N . ILE B 1 16 ? 13.609 -15.367 1.219 1 98.69 16 ILE B N 1
ATOM 2488 C CA . ILE B 1 16 ? 13.148 -14.062 0.776 1 98.69 16 ILE B CA 1
ATOM 2489 C C . ILE B 1 16 ? 14.164 -12.992 1.167 1 98.69 16 ILE B C 1
ATOM 2491 O O . ILE B 1 16 ? 14.703 -13.016 2.279 1 98.69 16 ILE B O 1
ATOM 2495 N N . VAL B 1 17 ? 14.508 -12.125 0.269 1 98.88 17 VAL B N 1
ATOM 2496 C CA . VAL B 1 17 ? 15.375 -10.977 0.531 1 98.88 17 VAL B CA 1
ATOM 2497 C C . VAL B 1 17 ? 14.68 -9.695 0.074 1 98.88 17 VAL B C 1
ATOM 2499 O O . VAL B 1 17 ? 14.312 -9.562 -1.097 1 98.88 17 VAL B O 1
ATOM 2502 N N . LEU B 1 18 ? 14.453 -8.789 0.975 1 98.94 18 LEU B N 1
ATOM 2503 C CA . LEU B 1 18 ? 13.867 -7.48 0.723 1 98.94 18 LEU B CA 1
ATOM 2504 C C . LEU B 1 18 ? 14.891 -6.375 0.923 1 98.94 18 LEU B C 1
ATOM 2506 O O . LEU B 1 18 ? 15.578 -6.336 1.946 1 98.94 18 LEU B O 1
ATOM 2510 N N . SER B 1 19 ? 15.023 -5.535 -0.097 1 98.75 19 SER B N 1
ATOM 2511 C CA . SER B 1 19 ? 15.984 -4.434 -0.038 1 98.75 19 SER B CA 1
ATOM 2512 C C . SER B 1 19 ? 15.32 -3.102 -0.359 1 98.75 19 SER B C 1
ATOM 2514 O O . SER B 1 19 ? 14.547 -3 -1.317 1 98.75 19 SER B O 1
ATOM 2516 N N . VAL B 1 20 ? 15.602 -2.061 0.466 1 98.44 20 VAL B N 1
ATOM 2517 C CA . VAL B 1 20 ? 15.133 -0.713 0.165 1 98.44 20 VAL B CA 1
ATOM 2518 C C . VAL B 1 20 ? 16.297 0.274 0.259 1 98.44 20 VAL B C 1
ATOM 2520 O O . VAL B 1 20 ? 17.281 0.022 0.961 1 98.44 20 VAL B O 1
ATOM 2523 N N . PHE B 1 21 ? 16.172 1.357 -0.445 1 97.44 21 PHE B N 1
ATOM 2524 C CA . PHE B 1 21 ? 17.188 2.414 -0.449 1 97.44 21 PHE B CA 1
ATOM 2525 C C . PHE B 1 21 ? 16.594 3.729 0.043 1 97.44 21 PHE B C 1
ATOM 2527 O O . PHE B 1 21 ? 15.445 4.059 -0.282 1 97.44 21 PHE B O 1
ATOM 2534 N N . GLY B 1 22 ? 17.312 4.48 0.858 1 95.81 22 GLY B N 1
ATOM 2535 C CA . GLY B 1 22 ? 16.922 5.82 1.271 1 95.81 22 GLY B CA 1
ATOM 2536 C C . GLY B 1 22 ? 16.062 5.836 2.523 1 95.81 22 GLY B C 1
ATOM 2537 O O . GLY B 1 22 ? 15.406 6.832 2.82 1 95.81 22 GLY B O 1
ATOM 2538 N N . GLU B 1 23 ? 16.031 4.691 3.307 1 96.88 23 GLU B N 1
ATOM 2539 C CA . GLU B 1 23 ? 15.242 4.617 4.531 1 96.88 23 GLU B CA 1
ATOM 2540 C C . GLU B 1 23 ? 16.125 4.703 5.77 1 96.88 23 GLU B C 1
ATOM 2542 O O . GLU B 1 23 ? 17.328 4.398 5.699 1 96.88 23 GLU B O 1
ATOM 2547 N N . GLN B 1 24 ? 15.484 5.152 6.844 1 95.94 24 GLN B N 1
ATOM 2548 C CA . GLN B 1 24 ? 16.25 5.395 8.062 1 95.94 24 GLN B CA 1
ATOM 2549 C C . GLN B 1 24 ? 16.016 4.301 9.094 1 95.94 24 GLN B C 1
ATOM 2551 O O . GLN B 1 24 ? 16.75 4.188 10.078 1 95.94 24 GLN B O 1
ATOM 2556 N N . ASP B 1 25 ? 15.008 3.518 8.922 1 96.38 25 ASP B N 1
ATOM 2557 C CA . ASP B 1 25 ? 14.703 2.367 9.773 1 96.38 25 ASP B CA 1
ATOM 2558 C C . ASP B 1 25 ? 14.078 1.237 8.953 1 96.38 25 ASP B C 1
ATOM 2560 O O . ASP B 1 25 ? 14.07 1.285 7.723 1 96.38 25 ASP B O 1
ATOM 2564 N N . ASN B 1 26 ? 13.617 0.235 9.602 1 97.88 26 ASN B N 1
ATOM 2565 C CA . ASN B 1 26 ? 13.156 -0.96 8.898 1 97.88 26 ASN B CA 1
ATOM 2566 C C . ASN B 1 26 ? 11.633 -0.981 8.766 1 97.88 26 ASN B C 1
ATOM 2568 O O . ASN B 1 26 ? 11.039 -2.039 8.547 1 97.88 26 ASN B O 1
ATOM 2572 N N . SER B 1 27 ? 10.977 0.14 8.898 1 98.19 27 SER B N 1
ATOM 2573 C CA . SER B 1 27 ? 9.523 0.171 8.961 1 98.19 27 SER B CA 1
ATOM 2574 C C . SER B 1 27 ? 8.898 -0.417 7.703 1 98.19 27 SER B C 1
ATOM 2576 O O . SER B 1 27 ? 8.023 -1.279 7.781 1 98.19 27 SER B O 1
ATOM 2578 N N . ALA B 1 28 ? 9.398 0.018 6.551 1 98.44 28 ALA B N 1
ATOM 2579 C CA . ALA B 1 28 ? 8.844 -0.473 5.293 1 98.44 28 ALA B CA 1
ATOM 2580 C C . ALA B 1 28 ? 9.117 -1.964 5.117 1 98.44 28 ALA B C 1
ATOM 2582 O O . ALA B 1 28 ? 8.281 -2.697 4.59 1 98.44 28 ALA B O 1
ATOM 2583 N N . LEU B 1 29 ? 10.297 -2.439 5.539 1 98.81 29 LEU B N 1
ATOM 2584 C CA . LEU B 1 29 ? 10.664 -3.85 5.453 1 98.81 29 LEU B CA 1
ATOM 2585 C C . LEU B 1 29 ? 9.797 -4.695 6.383 1 98.81 29 LEU B C 1
ATOM 2587 O O . LEU B 1 29 ? 9.367 -5.793 6.012 1 98.81 29 LEU B O 1
ATOM 2591 N N . VAL B 1 30 ? 9.523 -4.152 7.539 1 98.81 30 VAL B N 1
ATOM 2592 C CA . VAL B 1 30 ? 8.688 -4.844 8.516 1 98.81 30 VAL B CA 1
ATOM 2593 C C . VAL B 1 30 ? 7.262 -4.957 7.988 1 98.81 30 VAL B C 1
ATOM 2595 O O . VAL B 1 30 ? 6.621 -6 8.133 1 98.81 30 VAL B O 1
ATOM 2598 N N . ALA B 1 31 ? 6.746 -3.891 7.406 1 98.75 31 ALA B N 1
ATOM 2599 C CA . ALA B 1 31 ? 5.406 -3.922 6.828 1 98.75 31 ALA B CA 1
ATOM 2600 C C . ALA B 1 31 ? 5.305 -4.98 5.73 1 98.75 31 ALA B C 1
ATOM 2602 O O . ALA B 1 31 ? 4.301 -5.684 5.629 1 98.75 31 ALA B O 1
ATOM 2603 N N . ALA B 1 32 ? 6.34 -5.082 4.902 1 98.88 32 ALA B N 1
ATOM 2604 C CA . ALA B 1 32 ? 6.371 -6.086 3.844 1 98.88 32 ALA B CA 1
ATOM 2605 C C . ALA B 1 32 ? 6.379 -7.496 4.426 1 98.88 32 ALA B C 1
ATOM 2607 O O . ALA B 1 32 ? 5.66 -8.375 3.947 1 98.88 32 ALA B O 1
ATOM 2608 N N . GLU B 1 33 ? 7.199 -7.695 5.426 1 98.88 33 GLU B N 1
ATOM 2609 C CA . GLU B 1 33 ? 7.238 -9 6.078 1 98.88 33 GLU B CA 1
ATOM 2610 C C . GLU B 1 33 ? 5.871 -9.375 6.641 1 98.88 33 GLU B C 1
ATOM 2612 O O . GLU B 1 33 ? 5.43 -10.523 6.512 1 98.88 33 GLU B O 1
ATOM 2617 N N . LEU B 1 34 ? 5.234 -8.445 7.289 1 98.81 34 LEU B N 1
ATOM 2618 C CA . LEU B 1 34 ? 3.908 -8.695 7.84 1 98.81 34 LEU B CA 1
ATOM 2619 C C . LEU B 1 34 ? 2.943 -9.148 6.75 1 98.81 34 LEU B C 1
ATOM 2621 O O . LEU B 1 34 ? 2.205 -10.125 6.93 1 98.81 34 LEU B O 1
ATOM 2625 N N . LEU B 1 35 ? 2.961 -8.469 5.633 1 98.81 35 LEU B N 1
ATOM 2626 C CA . LEU B 1 35 ? 2.104 -8.836 4.516 1 98.81 35 LEU B CA 1
ATOM 2627 C C . LEU B 1 35 ? 2.406 -10.25 4.039 1 98.81 35 LEU B C 1
ATOM 2629 O O . LEU B 1 35 ? 1.49 -11.039 3.805 1 98.81 35 LEU B O 1
ATOM 2633 N N . ILE B 1 36 ? 3.689 -10.562 3.896 1 98.88 36 ILE B N 1
ATOM 2634 C CA . ILE B 1 36 ? 4.109 -11.867 3.4 1 98.88 36 ILE B CA 1
ATOM 2635 C C . ILE B 1 36 ? 3.553 -12.961 4.305 1 98.88 36 ILE B C 1
ATOM 2637 O O . ILE B 1 36 ? 2.959 -13.93 3.822 1 98.88 36 ILE B O 1
ATOM 2641 N N . ARG B 1 37 ? 3.689 -12.797 5.582 1 98.62 37 ARG B N 1
ATOM 2642 C CA . ARG B 1 37 ? 3.242 -13.805 6.535 1 98.62 37 ARG B CA 1
ATOM 2643 C C . ARG B 1 37 ? 1.724 -13.938 6.52 1 98.62 37 ARG B C 1
ATOM 2645 O O . ARG B 1 37 ? 1.19 -15.047 6.594 1 98.62 37 ARG B O 1
ATOM 2652 N N . GLN B 1 38 ? 1.089 -12.859 6.438 1 98.38 38 GLN B N 1
ATOM 2653 C CA . GLN B 1 38 ? -0.37 -12.867 6.406 1 98.38 38 GLN B CA 1
ATOM 2654 C C . GLN B 1 38 ? -0.89 -13.531 5.133 1 98.38 38 GLN B C 1
ATOM 2656 O O . GLN B 1 38 ? -1.825 -14.336 5.184 1 98.38 38 GLN B O 1
ATOM 2661 N N . GLN B 1 39 ? -0.294 -13.203 3.982 1 98.44 39 GLN B N 1
ATOM 2662 C CA . GLN B 1 39 ? -0.708 -13.812 2.721 1 98.44 39 GLN B CA 1
ATOM 2663 C C . GLN B 1 39 ? -0.382 -15.297 2.693 1 98.44 39 GLN B C 1
ATOM 2665 O O . GLN B 1 39 ? -1.159 -16.109 2.172 1 98.44 39 GLN B O 1
ATOM 2670 N N . GLU B 1 40 ? 0.798 -15.641 3.234 1 98.25 40 GLU B N 1
ATOM 2671 C CA . GLU B 1 40 ? 1.124 -17.062 3.336 1 98.25 40 GLU B CA 1
ATOM 2672 C C . GLU B 1 40 ? 0.043 -17.812 4.102 1 98.25 40 GLU B C 1
ATOM 2674 O O . GLU B 1 40 ? -0.423 -18.875 3.646 1 98.25 40 GLU B O 1
ATOM 2679 N N . SER B 1 41 ? -0.396 -17.297 5.172 1 97.38 41 SER B N 1
ATOM 2680 C CA . SER B 1 41 ? -1.421 -17.938 5.992 1 97.38 41 SER B CA 1
ATOM 2681 C C . SER B 1 41 ? -2.752 -18.016 5.254 1 97.38 41 SER B C 1
ATOM 2683 O O . SER B 1 41 ? -3.492 -18.984 5.395 1 97.38 41 SER B O 1
ATOM 2685 N N . ARG B 1 42 ? -3.025 -17.062 4.418 1 97.12 42 ARG B N 1
ATOM 2686 C CA . ARG B 1 42 ? -4.305 -16.953 3.727 1 97.12 42 ARG B CA 1
ATOM 2687 C C . ARG B 1 42 ? -4.363 -17.875 2.523 1 97.12 42 ARG B C 1
ATOM 2689 O O . ARG B 1 42 ? -5.418 -18.438 2.211 1 97.12 42 ARG B O 1
ATOM 2696 N N . LEU B 1 43 ? -3.195 -18.094 1.913 1 98.25 43 LEU B N 1
ATOM 2697 C CA . LEU B 1 43 ? -3.225 -18.688 0.582 1 98.25 43 LEU B CA 1
ATOM 2698 C C . LEU B 1 43 ? -2.682 -20.125 0.613 1 98.25 43 LEU B C 1
ATOM 2700 O O . LEU B 1 43 ? -2.846 -20.875 -0.35 1 98.25 43 LEU B O 1
ATOM 2704 N N . THR B 1 44 ? -2.115 -20.562 1.738 1 97.25 44 THR B N 1
ATOM 2705 C CA . THR B 1 44 ? -1.417 -21.844 1.784 1 97.25 44 THR B CA 1
ATOM 2706 C C . THR B 1 44 ? -2.391 -23 1.575 1 97.25 44 THR B C 1
ATOM 2708 O O . THR B 1 44 ? -3.537 -22.938 2.021 1 97.25 44 THR B O 1
ATOM 2711 N N . VAL B 1 45 ? -1.93 -24.031 0.858 1 96.44 45 VAL B N 1
ATOM 2712 C CA . VAL B 1 45 ? -2.682 -25.266 0.705 1 96.44 45 VAL B CA 1
ATOM 2713 C C . VAL B 1 45 ? -1.938 -26.406 1.39 1 96.44 45 VAL B C 1
ATOM 2715 O O . VAL B 1 45 ? -2.277 -27.578 1.201 1 96.44 45 VAL B O 1
ATOM 2718 N N . ASN B 1 46 ? -0.898 -26.062 2.143 1 93.19 46 ASN B N 1
ATOM 2719 C CA . ASN B 1 46 ? -0.069 -27.062 2.809 1 93.19 46 ASN B CA 1
ATOM 2720 C C . ASN B 1 46 ? -0.342 -27.094 4.309 1 93.19 46 ASN B C 1
ATOM 2722 O O . ASN B 1 46 ? 0.392 -27.75 5.059 1 93.19 46 ASN B O 1
ATOM 2726 N N . GLN B 1 47 ? -1.288 -26.297 4.762 1 93.44 47 GLN B N 1
ATOM 2727 C CA . GLN B 1 47 ? -1.783 -26.312 6.137 1 93.44 47 GLN B CA 1
ATOM 2728 C C . GLN B 1 47 ? -3.275 -26.625 6.176 1 93.44 47 GLN B C 1
ATOM 2730 O O . GLN B 1 47 ? -3.975 -26.484 5.172 1 93.44 47 GLN B O 1
ATOM 2735 N N . PRO B 1 48 ? -3.736 -27.016 7.305 1 95.38 48 PRO B N 1
ATOM 2736 C CA . PRO B 1 48 ? -5.133 -27.469 7.375 1 95.38 48 PRO B CA 1
ATOM 2737 C C . PRO B 1 48 ? -6.125 -26.312 7.254 1 95.38 48 PRO B C 1
ATOM 2739 O O . PRO B 1 48 ? -7.289 -26.531 6.906 1 95.38 48 PRO B O 1
ATOM 2742 N N . HIS B 1 49 ? -5.645 -25.109 7.613 1 96.38 49 HIS B N 1
ATOM 2743 C CA . HIS B 1 49 ? -6.586 -24 7.613 1 96.38 49 HIS B CA 1
ATOM 2744 C C . HIS B 1 49 ? -6.051 -22.812 6.812 1 96.38 49 HIS B C 1
ATOM 2746 O O . HIS B 1 49 ? -4.883 -22.438 6.961 1 96.38 49 HIS B O 1
ATOM 2752 N N . SER B 1 50 ? -6.793 -22.219 5.992 1 97.88 50 SER B N 1
ATOM 2753 C CA . SER B 1 50 ? -6.633 -21 5.219 1 97.88 50 SER B CA 1
ATOM 2754 C C . SER B 1 50 ? -7.906 -20.656 4.449 1 97.88 50 SER B C 1
ATOM 2756 O O . SER B 1 50 ? -8.852 -21.453 4.434 1 97.88 50 SER B O 1
ATOM 2758 N N . GLU B 1 51 ? -7.953 -19.516 3.816 1 97.81 51 GLU B N 1
ATOM 2759 C CA . GLU B 1 51 ? -9.094 -19.203 2.961 1 97.81 51 GLU B CA 1
ATOM 2760 C C . GLU B 1 51 ? -9.211 -20.188 1.807 1 97.81 51 GLU B C 1
ATOM 2762 O O . GLU B 1 51 ? -10.305 -20.672 1.501 1 97.81 51 GLU B O 1
ATOM 2767 N N . ILE B 1 52 ? -8.078 -20.562 1.226 1 98.62 52 ILE B N 1
ATOM 2768 C CA . ILE B 1 52 ? -8.078 -21.453 0.079 1 98.62 52 ILE B CA 1
ATOM 2769 C C . ILE B 1 52 ? -8.477 -22.859 0.529 1 98.62 52 ILE B C 1
ATOM 2771 O O . ILE B 1 52 ? -9.25 -23.547 -0.145 1 98.62 52 ILE B O 1
ATOM 2775 N N . ME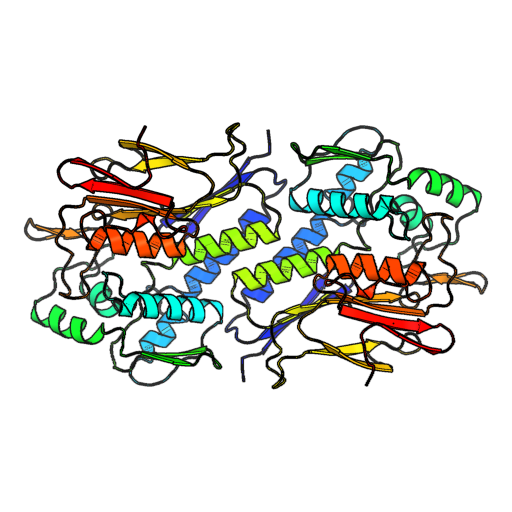T B 1 53 ? -7.961 -23.281 1.684 1 98.5 53 MET B N 1
ATOM 2776 C CA . MET B 1 53 ? -8.289 -24.609 2.195 1 98.5 53 MET B CA 1
ATOM 2777 C C . MET B 1 53 ? -9.773 -24.719 2.529 1 98.5 53 MET B C 1
ATOM 2779 O O . MET B 1 53 ? -10.383 -25.766 2.332 1 98.5 53 MET B O 1
ATOM 2783 N N . THR B 1 54 ? -10.328 -23.625 3.057 1 98.62 54 THR B N 1
ATOM 2784 C CA . THR B 1 54 ? -11.758 -23.641 3.346 1 98.62 54 THR B CA 1
ATOM 2785 C C . THR B 1 54 ? -12.562 -23.859 2.07 1 98.62 54 THR B C 1
ATOM 2787 O O . THR B 1 54 ? -13.508 -24.656 2.053 1 98.62 54 THR B O 1
ATOM 2790 N N . ILE B 1 55 ? -12.211 -23.172 0.978 1 98.69 55 ILE B N 1
ATOM 2791 C CA . ILE B 1 55 ? -12.859 -23.359 -0.314 1 98.69 55 ILE B CA 1
ATOM 2792 C C . ILE B 1 55 ? -12.727 -24.812 -0.75 1 98.69 55 ILE B C 1
ATOM 2794 O O . ILE B 1 55 ? -13.711 -25.453 -1.124 1 98.69 55 ILE B O 1
ATOM 2798 N N . ASN B 1 56 ? -11.477 -25.359 -0.682 1 98.69 56 ASN B N 1
ATOM 2799 C CA . ASN B 1 56 ? -11.172 -26.703 -1.143 1 98.69 56 ASN B CA 1
ATOM 2800 C C . ASN B 1 56 ? -11.938 -27.75 -0.337 1 98.69 56 ASN B C 1
ATOM 2802 O O . ASN B 1 56 ? -12.453 -28.719 -0.9 1 98.69 56 ASN B O 1
ATOM 2806 N N . GLN B 1 57 ? -12.023 -27.562 0.961 1 98.44 57 GLN B N 1
ATOM 2807 C CA . GLN B 1 57 ? -12.656 -28.516 1.854 1 98.44 57 GLN B CA 1
ATOM 2808 C C . GLN B 1 57 ? -14.172 -28.531 1.654 1 98.44 57 GLN B C 1
ATOM 2810 O O . GLN B 1 57 ? -14.82 -29.547 1.914 1 98.44 57 GLN B O 1
ATOM 2815 N N . LEU B 1 58 ? -14.711 -27.453 1.118 1 98.62 58 LEU B N 1
ATOM 2816 C CA . LEU B 1 58 ? -16.156 -27.344 0.925 1 98.62 58 LEU B CA 1
ATOM 2817 C C . LEU B 1 58 ? -16.531 -27.609 -0.532 1 98.62 58 LEU B C 1
ATOM 2819 O O . LEU B 1 58 ? -17.688 -27.406 -0.926 1 98.62 58 LEU B O 1
ATOM 2823 N N . ALA B 1 59 ? -15.586 -28.047 -1.312 1 98.75 59 ALA B N 1
ATOM 2824 C CA . ALA B 1 59 ? -15.844 -28.344 -2.717 1 98.75 59 ALA B CA 1
ATOM 2825 C C . ALA B 1 59 ? -17.016 -29.328 -2.861 1 98.75 59 ALA B C 1
ATOM 2827 O O . ALA B 1 59 ? -17.062 -30.344 -2.164 1 98.75 59 ALA B O 1
ATOM 2828 N N . GLY B 1 60 ? -17.906 -29.047 -3.816 1 98.62 60 GLY B N 1
ATOM 2829 C CA . GLY B 1 60 ? -19.062 -29.906 -4.066 1 98.62 60 GLY B CA 1
ATOM 2830 C C . GLY B 1 60 ? -20.188 -29.688 -3.074 1 98.62 60 GLY B C 1
ATOM 2831 O O . GLY B 1 60 ? -21.281 -30.234 -3.238 1 98.62 60 GLY B O 1
ATOM 2832 N N . TYR B 1 61 ? -19.984 -28.844 -2.02 1 98.31 61 TYR B N 1
ATOM 2833 C CA . TYR B 1 61 ? -20.969 -28.719 -0.952 1 98.31 61 TYR B CA 1
ATOM 2834 C C . TYR B 1 61 ? -21.469 -27.281 -0.834 1 98.31 61 TYR B C 1
ATOM 2836 O O . TYR B 1 61 ? -22.656 -27.016 -1.03 1 98.31 61 TYR B O 1
ATOM 2844 N N . ASP B 1 62 ? -20.641 -26.312 -0.57 1 98 62 ASP B N 1
ATOM 2845 C CA . ASP B 1 62 ? -21.094 -24.969 -0.269 1 98 62 ASP B CA 1
ATOM 2846 C C . ASP B 1 62 ? -20.141 -23.922 -0.859 1 98 62 ASP B C 1
ATOM 2848 O O . ASP B 1 62 ? -19.047 -24.266 -1.297 1 98 62 ASP B O 1
ATOM 2852 N N . ASN B 1 63 ? -20.641 -22.672 -0.951 1 97.62 63 ASN B N 1
ATOM 2853 C CA . ASN B 1 63 ? -19.781 -21.547 -1.283 1 97.62 63 ASN B CA 1
ATOM 2854 C C . ASN B 1 63 ? -19.109 -20.969 -0.041 1 97.62 63 ASN B C 1
ATOM 2856 O O . ASN B 1 63 ? -19.531 -21.234 1.083 1 97.62 63 ASN B O 1
ATOM 2860 N N . THR B 1 64 ? -18.031 -20.297 -0.248 1 97.38 64 THR B N 1
ATOM 2861 C CA . THR B 1 64 ? -17.25 -19.703 0.826 1 97.38 64 THR B CA 1
ATOM 2862 C C . THR B 1 64 ? -17 -18.219 0.555 1 97.38 64 THR B C 1
ATOM 2864 O O . THR B 1 64 ? -16.562 -17.844 -0.531 1 97.38 64 THR B O 1
ATOM 2867 N N . GLU B 1 65 ? -17.359 -17.328 1.509 1 96.81 65 GLU B N 1
ATOM 2868 C CA . GLU B 1 65 ? -16.953 -15.93 1.437 1 96.81 65 GLU B CA 1
ATOM 2869 C C . GLU B 1 65 ? -15.477 -15.766 1.797 1 96.81 65 GLU B C 1
ATOM 2871 O O . GLU B 1 65 ? -15.016 -16.312 2.799 1 96.81 65 GLU B O 1
ATOM 2876 N N . ILE B 1 66 ? -14.773 -15.102 0.944 1 97.56 66 ILE B N 1
ATOM 2877 C CA . ILE B 1 66 ? -13.352 -14.906 1.222 1 97.56 66 ILE B CA 1
ATOM 2878 C C . ILE B 1 66 ? -13.008 -13.422 1.129 1 97.56 66 ILE B C 1
ATOM 2880 O O . ILE B 1 66 ? -13.852 -12.609 0.741 1 97.56 66 ILE B O 1
ATOM 2884 N N . SER B 1 67 ? -11.82 -13.086 1.572 1 97.62 67 SER B N 1
ATOM 2885 C CA . SER B 1 67 ? -11.375 -11.695 1.619 1 97.62 67 SER B CA 1
ATOM 2886 C C . SER B 1 67 ? -11.297 -11.094 0.221 1 97.62 67 SER B C 1
ATOM 2888 O O . SER B 1 67 ? -11.172 -11.82 -0.768 1 97.62 67 SER B O 1
ATOM 2890 N N . CYS B 1 68 ? -11.297 -9.75 0.14 1 96.75 68 CYS B N 1
ATOM 2891 C CA . CYS B 1 68 ? -11.305 -9.023 -1.127 1 96.75 68 CYS B CA 1
ATOM 2892 C C . CYS B 1 68 ? -10.078 -9.367 -1.962 1 96.75 68 CYS B C 1
ATOM 2894 O O . CYS B 1 68 ? -10.195 -9.68 -3.15 1 96.75 68 CYS B O 1
ATOM 2896 N N . GLY B 1 69 ? -8.938 -9.328 -1.338 1 97.38 69 GLY B N 1
ATOM 2897 C CA . GLY B 1 69 ? -7.695 -9.609 -2.037 1 97.38 69 GLY B CA 1
ATOM 2898 C C . GLY B 1 69 ? -7.617 -11.023 -2.576 1 97.38 69 GLY B C 1
ATOM 2899 O O . GLY B 1 69 ? -7.219 -11.234 -3.723 1 97.38 69 GLY B O 1
ATOM 2900 N N . THR B 1 70 ? -7.984 -11.977 -1.79 1 98.19 70 THR B N 1
ATOM 2901 C CA . THR B 1 70 ? -7.977 -13.375 -2.211 1 98.19 70 THR B CA 1
ATOM 2902 C C . THR B 1 70 ? -8.953 -13.602 -3.357 1 98.19 70 THR B C 1
ATOM 2904 O O . THR B 1 70 ? -8.641 -14.305 -4.32 1 98.19 70 THR B O 1
ATOM 2907 N N . TYR B 1 71 ? -10.133 -13.023 -3.256 1 98.25 71 TYR B N 1
ATOM 2908 C CA . TYR B 1 71 ? -11.133 -13.148 -4.309 1 98.25 71 TYR B CA 1
ATOM 2909 C C . TYR B 1 71 ? -10.602 -12.617 -5.637 1 98.25 71 TYR B C 1
ATOM 2911 O O . TYR B 1 71 ? -10.758 -13.266 -6.676 1 98.25 71 TYR B O 1
ATOM 2919 N N . ALA B 1 72 ? -9.984 -11.453 -5.586 1 97.81 72 ALA B N 1
ATOM 2920 C CA . ALA B 1 72 ? -9.422 -10.867 -6.801 1 97.81 72 ALA B CA 1
ATOM 2921 C C . ALA B 1 72 ? -8.367 -11.781 -7.414 1 97.81 72 ALA B C 1
ATOM 2923 O O . ALA B 1 72 ? -8.32 -11.953 -8.633 1 97.81 72 ALA B O 1
ATOM 2924 N N . LEU B 1 73 ? -7.508 -12.328 -6.582 1 98.62 73 LEU B N 1
ATOM 2925 C CA . LEU B 1 73 ? -6.473 -13.242 -7.055 1 98.62 73 LEU B CA 1
ATOM 2926 C C . LEU B 1 73 ? -7.094 -14.469 -7.711 1 98.62 73 LEU B C 1
ATOM 2928 O O . LEU B 1 73 ? -6.691 -14.859 -8.812 1 98.62 73 LEU B O 1
ATOM 2932 N N . ILE B 1 74 ? -8.07 -15.062 -7.043 1 98.81 74 ILE B N 1
ATOM 2933 C CA . ILE B 1 74 ? -8.727 -16.25 -7.578 1 98.81 74 ILE B CA 1
ATOM 2934 C C . ILE B 1 74 ? -9.398 -15.922 -8.914 1 98.81 74 ILE B C 1
ATOM 2936 O O . ILE B 1 74 ? -9.273 -16.672 -9.875 1 98.81 74 ILE B O 1
ATOM 2940 N N . LYS B 1 75 ? -10.062 -14.805 -8.969 1 98.5 75 LYS B N 1
ATOM 2941 C CA . LYS B 1 75 ? -10.75 -14.414 -10.195 1 98.5 75 LYS B CA 1
ATOM 2942 C C . LYS B 1 75 ? -9.773 -14.289 -11.359 1 98.5 75 LYS B C 1
ATOM 2944 O O . LYS B 1 75 ? -10.008 -14.836 -12.438 1 98.5 75 LYS B O 1
ATOM 2949 N N . ASN B 1 76 ? -8.656 -13.609 -11.102 1 97.94 76 ASN B N 1
ATOM 2950 C CA . ASN B 1 76 ? -7.629 -13.484 -12.125 1 97.94 76 ASN B CA 1
ATOM 2951 C C . ASN B 1 76 ? -7.078 -14.844 -12.539 1 97.94 76 ASN B C 1
ATOM 2953 O O . ASN B 1 76 ? -6.887 -15.109 -13.727 1 97.94 76 ASN B O 1
ATOM 2957 N N . ALA B 1 77 ? -6.84 -15.672 -11.609 1 98.75 77 ALA B N 1
ATOM 2958 C CA . ALA B 1 77 ? -6.285 -17 -11.852 1 98.75 77 ALA B CA 1
ATOM 2959 C C . ALA B 1 77 ? -7.242 -17.844 -12.68 1 98.75 77 ALA B C 1
ATOM 2961 O O . ALA B 1 77 ? -6.82 -18.547 -13.609 1 98.75 77 ALA B O 1
ATOM 2962 N N . VAL B 1 78 ? -8.5 -17.781 -12.336 1 98.75 78 VAL B N 1
ATOM 2963 C CA . VAL B 1 78 ? -9.516 -18.578 -13.023 1 98.75 78 VAL B CA 1
ATOM 2964 C C . VAL B 1 78 ? -9.672 -18.094 -14.461 1 98.75 78 VAL B C 1
ATOM 2966 O O . VAL B 1 78 ? -9.695 -18.891 -15.398 1 98.75 78 VAL B O 1
ATOM 2969 N N . LEU B 1 79 ? -9.742 -16.797 -14.648 1 98.38 79 LEU B N 1
ATOM 2970 C CA . LEU B 1 79 ? -9.852 -16.234 -15.984 1 98.38 79 LEU B CA 1
ATOM 2971 C C . LEU B 1 79 ? -8.656 -16.641 -16.844 1 98.38 79 LEU B C 1
ATOM 2973 O O . LEU B 1 79 ? -8.828 -17 -18.016 1 98.38 79 LEU B O 1
ATOM 2977 N N . ALA B 1 80 ? -7.492 -16.609 -16.297 1 98.38 80 ALA B N 1
ATOM 2978 C CA . ALA B 1 80 ? -6.297 -17.062 -17.016 1 98.38 80 ALA B CA 1
ATOM 2979 C C . ALA B 1 80 ? -6.367 -18.547 -17.328 1 98.38 80 ALA B C 1
ATOM 2981 O O . ALA B 1 80 ? -6.02 -18.969 -18.438 1 98.38 80 ALA B O 1
ATOM 2982 N N . SER B 1 81 ? -6.809 -19.328 -16.391 1 98.69 81 SER B N 1
ATOM 2983 C CA . SER B 1 81 ? -6.922 -20.781 -16.547 1 98.69 81 SER B CA 1
ATOM 2984 C C . SER B 1 81 ? -7.855 -21.125 -17.703 1 98.69 81 SER B C 1
ATOM 2986 O O . SER B 1 81 ? -7.602 -22.078 -18.453 1 98.69 81 SER B O 1
ATOM 2988 N N . GLN B 1 82 ? -8.852 -20.359 -17.859 1 98.44 82 GLN B N 1
ATOM 2989 C CA . GLN B 1 82 ? -9.898 -20.641 -18.844 1 98.44 82 GLN B CA 1
ATOM 2990 C C . GLN B 1 82 ? -9.414 -20.312 -20.266 1 98.44 82 GLN B C 1
ATOM 2992 O O . GLN B 1 82 ? -10.078 -20.672 -21.25 1 98.44 82 GLN B O 1
ATOM 2997 N N . LYS B 1 83 ? -8.273 -19.734 -20.391 1 97.69 83 LYS B N 1
ATOM 2998 C CA . LYS B 1 83 ? -7.672 -19.5 -21.703 1 97.69 83 LYS B CA 1
ATOM 2999 C C . LYS B 1 83 ? -6.852 -20.703 -22.156 1 97.69 83 LYS B C 1
ATOM 3001 O O . LYS B 1 83 ? -6.43 -20.766 -23.312 1 97.69 83 LYS B O 1
ATOM 3006 N N . HIS B 1 84 ? -6.496 -21.594 -21.375 1 96.88 84 HIS B N 1
ATOM 3007 C CA . HIS B 1 84 ? -5.906 -22.906 -21.641 1 96.88 84 HIS B CA 1
ATOM 3008 C C . HIS B 1 84 ? -4.539 -22.766 -22.312 1 96.88 84 HIS B C 1
ATOM 3010 O O . HIS B 1 84 ? -4.246 -23.453 -23.281 1 96.88 84 HIS B O 1
ATOM 3016 N N . PHE B 1 85 ? -3.734 -21.891 -21.734 1 96.19 85 PHE B N 1
ATOM 3017 C CA . PHE B 1 85 ? -2.402 -21.719 -22.297 1 96.19 85 PHE B CA 1
ATOM 3018 C C . PHE B 1 85 ? -1.356 -22.422 -21.453 1 96.19 85 PHE B C 1
ATOM 3020 O O . PHE B 1 85 ? -0.156 -22.203 -21.625 1 96.19 85 PHE B O 1
ATOM 3027 N N . GLY B 1 86 ? -1.821 -23.172 -20.469 1 95.06 86 GLY B N 1
ATOM 3028 C CA . GLY B 1 86 ? -0.884 -23.922 -19.656 1 95.06 86 GLY B CA 1
ATOM 3029 C C . GLY B 1 86 ? -1.106 -23.734 -18.156 1 95.06 86 GLY B C 1
ATOM 3030 O O . GLY B 1 86 ? -1.019 -24.703 -17.391 1 95.06 86 GLY B O 1
ATOM 3031 N N . PHE B 1 87 ? -1.423 -22.531 -17.719 1 97.38 87 PHE B N 1
ATOM 3032 C CA . PHE B 1 87 ? -1.732 -22.25 -16.312 1 97.38 87 PHE B CA 1
ATOM 3033 C C . PHE B 1 87 ? -3.135 -22.734 -15.961 1 97.38 87 PHE B C 1
ATOM 3035 O O . PHE B 1 87 ? -4.07 -22.547 -16.75 1 97.38 87 PHE B O 1
ATOM 3042 N N . ASN B 1 88 ? -3.244 -23.375 -14.812 1 98.5 88 ASN B N 1
ATOM 3043 C CA . ASN B 1 88 ? -4.543 -23.828 -14.328 1 98.5 88 ASN B CA 1
ATOM 3044 C C . ASN B 1 88 ? -4.633 -23.734 -12.805 1 98.5 88 ASN B C 1
ATOM 3046 O O . ASN B 1 88 ? -3.973 -24.484 -12.094 1 98.5 88 ASN B O 1
ATOM 3050 N N . ALA B 1 89 ? -5.5 -22.891 -12.32 1 98.56 89 ALA B N 1
ATOM 3051 C CA . ALA B 1 89 ? -5.664 -22.625 -10.891 1 98.56 89 ALA B CA 1
ATOM 3052 C C . ALA B 1 89 ? -6.309 -23.828 -10.188 1 98.56 89 ALA B C 1
ATOM 3054 O O . ALA B 1 89 ? -6.309 -23.906 -8.961 1 98.56 89 ALA B O 1
ATOM 3055 N N . LEU B 1 90 ? -6.898 -24.734 -10.906 1 98.62 90 LEU B N 1
ATOM 3056 C CA . LEU B 1 90 ? -7.59 -25.875 -10.312 1 98.62 90 LEU B CA 1
ATOM 3057 C C . LEU B 1 90 ? -6.754 -27.156 -10.453 1 98.62 90 LEU B C 1
ATOM 3059 O O . LEU B 1 90 ? -7.281 -28.266 -10.344 1 98.62 90 LEU B O 1
ATOM 3063 N N . ILE B 1 91 ? -5.473 -27 -10.602 1 98.38 91 ILE B N 1
ATOM 3064 C CA . ILE B 1 91 ? -4.543 -28.094 -10.844 1 98.38 91 ILE B CA 1
ATOM 3065 C C . ILE B 1 91 ? -4.289 -28.859 -9.547 1 98.38 91 ILE B C 1
ATOM 3067 O O . ILE B 1 91 ? -3.586 -29.875 -9.539 1 98.38 91 ILE B O 1
ATOM 3071 N N . GLY B 1 92 ? -4.852 -28.422 -8.422 1 98.31 92 GLY B N 1
ATOM 3072 C CA . GLY B 1 92 ? -4.59 -28.922 -7.078 1 98.31 92 GLY B CA 1
ATOM 3073 C C . GLY B 1 92 ? -4.645 -30.422 -6.969 1 98.31 92 GLY B C 1
ATOM 3074 O O . GLY B 1 92 ? -3.729 -31.047 -6.426 1 98.31 92 GLY B O 1
ATOM 3075 N N . PRO B 1 93 ? -5.699 -31.062 -7.469 1 98.56 93 PRO B N 1
ATOM 3076 C CA . PRO B 1 93 ? -5.805 -32.531 -7.352 1 98.56 93 PRO B CA 1
ATOM 3077 C C . PRO B 1 93 ? -4.609 -33.25 -7.965 1 98.56 93 PRO B C 1
ATOM 3079 O O . PRO B 1 93 ? -4.141 -34.25 -7.41 1 98.56 93 PRO B O 1
ATOM 3082 N N . LEU B 1 94 ? -4.102 -32.75 -9.062 1 98.38 94 LEU B N 1
ATOM 3083 C CA . LEU B 1 94 ? -2.959 -33.375 -9.719 1 98.38 94 LEU B CA 1
ATOM 3084 C C . LEU B 1 94 ? -1.674 -33.125 -8.938 1 98.38 94 LEU B C 1
ATOM 3086 O O . LEU B 1 94 ? -0.842 -34 -8.789 1 98.38 94 LEU B O 1
ATOM 3090 N N . VAL B 1 95 ? -1.486 -31.844 -8.469 1 97.69 95 VAL B N 1
ATOM 3091 C CA . VAL B 1 95 ? -0.302 -31.5 -7.691 1 97.69 95 VAL B CA 1
ATOM 3092 C C . VAL B 1 95 ? -0.23 -32.375 -6.441 1 97.69 95 VAL B C 1
ATOM 3094 O O . VAL B 1 95 ? 0.833 -32.875 -6.098 1 97.69 95 VAL B O 1
ATOM 3097 N N . LYS B 1 96 ? -1.364 -32.562 -5.812 1 96.56 96 LYS B N 1
ATOM 3098 C CA . LYS B 1 96 ? -1.417 -33.344 -4.59 1 96.56 96 LYS B CA 1
ATOM 3099 C C . LYS B 1 96 ? -1.188 -34.844 -4.887 1 96.56 96 LYS B C 1
ATOM 3101 O O . LYS B 1 96 ? -0.698 -35.594 -4.035 1 96.56 96 LYS B O 1
ATOM 3106 N N . LEU B 1 97 ? -1.596 -35.25 -6.062 1 97.81 97 LEU B N 1
ATOM 3107 C CA . LEU B 1 97 ? -1.393 -36.656 -6.465 1 97.81 97 LEU B CA 1
ATOM 3108 C C . LEU B 1 97 ? 0.087 -36.938 -6.691 1 97.81 97 LEU B C 1
ATOM 3110 O O . LEU B 1 97 ? 0.623 -37.906 -6.16 1 97.81 97 LEU B O 1
ATOM 3114 N N . TRP B 1 98 ? 0.807 -36.094 -7.414 1 97.69 98 TRP B N 1
ATOM 3115 C CA . TRP B 1 98 ? 2.199 -36.281 -7.801 1 97.69 98 TRP B CA 1
ATOM 3116 C C . TRP B 1 98 ? 3.137 -36 -6.637 1 97.69 98 TRP B C 1
ATOM 3118 O O . TRP B 1 98 ? 4.09 -36.75 -6.391 1 97.69 98 TRP B O 1
ATOM 3128 N N . LYS B 1 99 ? 2.871 -34.781 -5.973 1 96.62 99 LYS B N 1
ATOM 3129 C CA . LYS B 1 99 ? 3.574 -34.25 -4.805 1 96.62 99 LYS B CA 1
ATOM 3130 C C . LYS B 1 99 ? 5.039 -33.969 -5.125 1 96.62 99 LYS B C 1
ATOM 3132 O O . LYS B 1 99 ? 5.91 -34.125 -4.273 1 96.62 99 LYS B O 1
ATOM 3137 N N . ILE B 1 100 ? 5.324 -33.75 -6.398 1 94.06 100 ILE B N 1
ATOM 3138 C CA . ILE B 1 100 ? 6.707 -33.469 -6.777 1 94.06 100 ILE B CA 1
ATOM 3139 C C . ILE B 1 100 ? 7.199 -32.219 -6.062 1 94.06 100 ILE B C 1
ATOM 3141 O O . ILE B 1 100 ? 6.559 -31.172 -6.129 1 94.06 100 ILE B O 1
ATOM 3145 N N . GLY B 1 101 ? 8.328 -32.25 -5.379 1 88.88 101 GLY B N 1
ATOM 3146 C CA . GLY B 1 101 ? 8.867 -31.156 -4.602 1 88.88 101 GLY B CA 1
ATOM 3147 C C . GLY B 1 101 ? 8.445 -31.172 -3.145 1 88.88 101 GLY B C 1
ATOM 3148 O O . GLY B 1 101 ? 8.852 -30.328 -2.355 1 88.88 101 GLY B O 1
ATOM 3149 N N . PHE B 1 102 ? 7.598 -32.156 -2.814 1 90.44 102 PHE B N 1
ATOM 3150 C CA . PHE B 1 102 ? 7.117 -32.312 -1.449 1 90.44 102 PHE B CA 1
ATOM 3151 C C . PHE B 1 102 ? 7.359 -33.75 -0.968 1 90.44 102 PHE B C 1
ATOM 3153 O O . PHE B 1 102 ? 7.734 -34.625 -1.755 1 90.44 102 PHE B O 1
ATOM 3160 N N . ASN B 1 103 ? 7.145 -33.844 0.306 1 90.56 103 ASN B N 1
ATOM 3161 C CA . ASN B 1 103 ? 7.238 -35.188 0.863 1 90.56 103 ASN B CA 1
ATOM 3162 C C . ASN B 1 103 ? 6.16 -36.094 0.298 1 90.56 103 ASN B C 1
ATOM 3164 O O . ASN B 1 103 ? 4.988 -35.719 0.249 1 90.56 103 ASN B O 1
ATOM 3168 N N . GLY B 1 104 ? 6.648 -37.219 -0.167 1 92.5 104 GLY B N 1
ATOM 3169 C CA . GLY B 1 104 ? 5.703 -38.219 -0.675 1 92.5 104 GLY B CA 1
ATOM 3170 C C . GLY B 1 104 ? 5.539 -38.156 -2.182 1 92.5 104 GLY B C 1
ATOM 3171 O O . GLY B 1 104 ? 4.617 -38.781 -2.734 1 92.5 104 GLY B O 1
ATOM 3172 N N . ALA B 1 105 ? 6.391 -37.531 -2.855 1 94.62 105 ALA B N 1
ATOM 3173 C CA . ALA B 1 105 ? 6.383 -37.531 -4.316 1 94.62 105 ALA B CA 1
ATOM 3174 C C . ALA B 1 105 ? 6.383 -38.938 -4.891 1 94.62 105 ALA B C 1
ATOM 3176 O O . ALA B 1 105 ? 7.027 -39.844 -4.344 1 94.62 105 ALA B O 1
ATOM 3177 N N . ASN B 1 106 ? 5.656 -39.125 -5.965 1 94.81 106 ASN B N 1
ATOM 3178 C CA . ASN B 1 106 ? 5.555 -40.438 -6.594 1 94.81 106 ASN B CA 1
ATOM 3179 C C . ASN B 1 106 ? 5.09 -40.312 -8.047 1 94.81 106 ASN B C 1
ATOM 3181 O O . ASN B 1 106 ? 4.762 -39.219 -8.516 1 94.81 106 ASN B O 1
ATOM 3185 N N . VAL B 1 107 ? 5.168 -41.438 -8.727 1 97.5 107 VAL B N 1
ATOM 3186 C CA . VAL B 1 107 ? 4.594 -41.562 -10.062 1 97.5 107 VAL B CA 1
ATOM 3187 C C . VAL B 1 107 ? 3.24 -42.25 -9.984 1 97.5 107 VAL B C 1
ATOM 3189 O O . VAL B 1 107 ? 3.182 -43.469 -9.844 1 97.5 107 VAL B O 1
ATOM 3192 N N . PRO B 1 108 ? 2.221 -41.5 -10.117 1 98.06 108 PRO B N 1
ATOM 3193 C CA . PRO B 1 108 ? 0.894 -42.125 -9.992 1 98.06 108 PRO B CA 1
ATOM 3194 C C . PRO B 1 108 ? 0.535 -43 -11.18 1 98.06 108 PRO B C 1
ATOM 3196 O O . PRO B 1 108 ? 1.194 -42.938 -12.219 1 98.06 108 PRO B O 1
ATOM 3199 N N . SER B 1 109 ? -0.499 -43.812 -11.008 1 98.12 109 SER B N 1
ATOM 3200 C CA . SER B 1 109 ? -0.997 -44.625 -12.117 1 98.12 109 SER B CA 1
ATOM 3201 C C . SER B 1 109 ? -1.743 -43.781 -13.133 1 98.12 109 SER B C 1
ATOM 3203 O O . SER B 1 109 ? -2.25 -42.688 -12.789 1 98.12 109 SER B O 1
ATOM 3205 N N . ASP B 1 110 ? -1.808 -44.312 -14.352 1 98 110 ASP B N 1
ATOM 3206 C CA . ASP B 1 110 ? -2.582 -43.625 -15.391 1 98 110 ASP B CA 1
ATOM 3207 C C . ASP B 1 110 ? -4.031 -43.438 -14.953 1 98 110 ASP B C 1
ATOM 3209 O O . ASP B 1 110 ? -4.629 -42.406 -15.219 1 98 110 ASP B O 1
ATOM 3213 N N . HIS B 1 111 ? -4.555 -44.438 -14.328 1 98.38 111 HIS B N 1
ATOM 3214 C CA . HIS B 1 111 ? -5.93 -44.375 -13.859 1 98.38 111 HIS B CA 1
ATOM 3215 C C . HIS B 1 111 ? -6.117 -43.25 -12.859 1 98.38 111 HIS B C 1
ATOM 3217 O O . HIS B 1 111 ? -7.082 -42.469 -12.945 1 98.38 111 HIS B O 1
ATOM 3223 N N . ASP B 1 112 ? -5.211 -43.125 -11.883 1 98.5 112 ASP B N 1
ATOM 3224 C CA . ASP B 1 112 ? -5.297 -42.094 -10.875 1 98.5 112 ASP B CA 1
ATOM 3225 C C . ASP B 1 112 ? -5.145 -40.688 -11.5 1 98.5 112 ASP B C 1
ATOM 3227 O O . ASP B 1 112 ? -5.848 -39.75 -11.117 1 98.5 112 ASP B O 1
ATOM 3231 N N . ILE B 1 113 ? -4.285 -40.531 -12.469 1 98.62 113 ILE B N 1
ATOM 3232 C CA . ILE B 1 113 ? -4.047 -39.25 -13.141 1 98.62 113 ILE B CA 1
ATOM 3233 C C . ILE B 1 113 ? -5.305 -38.844 -13.898 1 98.62 113 ILE B C 1
ATOM 3235 O O . ILE B 1 113 ? -5.754 -37.688 -13.758 1 98.62 113 ILE B O 1
ATOM 3239 N N . LYS B 1 114 ? -5.871 -39.75 -14.664 1 98.19 114 LYS B N 1
ATOM 3240 C CA . LYS B 1 114 ? -7.074 -39.469 -15.438 1 98.19 114 LYS B CA 1
ATOM 3241 C C . LYS B 1 114 ? -8.227 -39.062 -14.516 1 98.19 114 LYS B C 1
ATOM 3243 O O . LYS B 1 114 ? -9 -38.156 -14.828 1 98.19 114 LYS B O 1
ATOM 3248 N N . SER B 1 115 ? -8.328 -39.75 -13.43 1 98.19 115 SER B N 1
ATOM 3249 C CA . SER B 1 115 ? -9.383 -39.469 -12.461 1 98.19 115 SER B CA 1
ATOM 3250 C C . SER B 1 115 ? -9.242 -38.062 -11.883 1 98.19 115 SER B C 1
ATOM 3252 O O . SER B 1 115 ? -10.227 -37.344 -11.75 1 98.19 115 SER B O 1
ATOM 3254 N N . ARG B 1 116 ? -8.047 -37.656 -11.516 1 98.5 116 ARG B N 1
ATOM 3255 C CA . ARG B 1 116 ? -7.809 -36.344 -10.945 1 98.5 116 ARG B CA 1
ATOM 3256 C C . ARG B 1 116 ? -7.926 -35.25 -12.008 1 98.5 116 ARG B C 1
ATOM 3258 O O . ARG B 1 116 ? -8.328 -34.125 -11.719 1 98.5 116 ARG B O 1
ATOM 3265 N N . LEU B 1 117 ? -7.539 -35.625 -13.211 1 98.44 117 LEU B N 1
ATOM 3266 C CA . LEU B 1 117 ? -7.648 -34.656 -14.32 1 98.44 117 LEU B CA 1
ATOM 3267 C C . LEU B 1 117 ? -9.078 -34.188 -14.477 1 98.44 117 LEU B C 1
ATOM 3269 O O . LEU B 1 117 ? -9.305 -33 -14.781 1 98.44 117 LEU B O 1
ATOM 3273 N N . LEU B 1 118 ? -10.07 -34.969 -14.188 1 98.06 118 LEU B N 1
ATOM 3274 C CA . LEU B 1 118 ? -11.484 -34.656 -14.32 1 98.06 118 LEU B CA 1
ATOM 3275 C C . LEU B 1 118 ? -11.898 -33.594 -13.289 1 98.06 118 LEU B C 1
ATOM 3277 O O . LEU B 1 118 ? -12.938 -32.938 -13.438 1 98.06 118 LEU B O 1
ATOM 3281 N N . LEU B 1 119 ? -11.086 -33.406 -12.297 1 98.56 119 LEU B N 1
ATOM 3282 C CA . LEU B 1 119 ? -11.398 -32.5 -11.203 1 98.56 119 LEU B CA 1
ATOM 3283 C C . LEU B 1 119 ? -10.672 -31.172 -11.391 1 98.56 119 LEU B C 1
ATOM 3285 O O . LEU B 1 119 ? -10.742 -30.297 -10.531 1 98.56 119 LEU B O 1
ATOM 3289 N N . SER B 1 120 ? -10.031 -30.938 -12.531 1 98.31 120 SER B N 1
ATOM 3290 C CA . SER B 1 120 ? -9.18 -29.766 -12.711 1 98.31 120 SER B CA 1
ATOM 3291 C C . SER B 1 120 ? -9.742 -28.828 -13.773 1 98.31 120 SER B C 1
ATOM 3293 O O . SER B 1 120 ? -9.023 -27.969 -14.289 1 98.31 120 SER B O 1
ATOM 3295 N N . ASN B 1 121 ? -11.047 -28.953 -14.148 1 98.06 121 ASN B N 1
ATOM 3296 C CA . ASN B 1 121 ? -11.68 -28.094 -15.141 1 98.06 121 ASN B CA 1
ATOM 3297 C C . ASN B 1 121 ? -11.953 -26.703 -14.578 1 98.06 121 ASN B C 1
ATOM 3299 O O . ASN B 1 121 ? -12.781 -26.531 -13.672 1 98.06 121 ASN B O 1
ATOM 3303 N N . PRO B 1 122 ? -11.367 -25.672 -15.148 1 98.12 122 PRO B N 1
ATOM 3304 C CA . PRO B 1 122 ? -11.492 -24.328 -14.57 1 98.12 122 PRO B CA 1
ATOM 3305 C C . PRO B 1 122 ? -12.883 -23.734 -14.781 1 98.12 122 PRO B C 1
ATOM 3307 O O . PRO B 1 122 ? -13.203 -22.688 -14.195 1 98.12 122 PRO B O 1
ATOM 3310 N N . ASP B 1 123 ? -13.703 -24.312 -15.562 1 98.06 123 ASP B N 1
ATOM 3311 C CA . ASP B 1 123 ? -15.062 -23.812 -15.766 1 98.06 123 ASP B CA 1
ATOM 3312 C C . ASP B 1 123 ? -15.984 -24.266 -14.633 1 98.06 123 ASP B C 1
ATOM 3314 O O . ASP B 1 123 ? -17.094 -23.734 -14.484 1 98.06 123 ASP B O 1
ATOM 3318 N N . ASN B 1 124 ? -15.578 -25.234 -13.875 1 98.38 124 ASN B N 1
ATOM 3319 C CA . ASN B 1 124 ? -16.406 -25.766 -12.797 1 98.38 124 ASN B CA 1
ATOM 3320 C C . ASN B 1 124 ? -16.219 -24.969 -11.508 1 98.38 124 ASN B C 1
ATOM 3322 O O . ASN B 1 124 ? -15.93 -25.547 -10.453 1 98.38 124 ASN B O 1
ATOM 3326 N N . ILE B 1 125 ? -16.344 -23.703 -11.586 1 98.75 125 ILE B N 1
ATOM 3327 C CA . ILE B 1 125 ? -16.234 -22.781 -10.461 1 98.75 125 ILE B CA 1
ATOM 3328 C C . ILE B 1 125 ? -17.297 -21.703 -10.57 1 98.75 125 ILE B C 1
ATOM 3330 O O . ILE B 1 125 ? -17.578 -21.203 -11.664 1 98.75 125 ILE B O 1
ATOM 3334 N N . ILE B 1 126 ? -18 -21.359 -9.5 1 98.69 126 ILE B N 1
ATOM 3335 C CA . ILE B 1 126 ? -19 -20.297 -9.43 1 98.69 126 ILE B CA 1
ATOM 3336 C C . ILE B 1 126 ? -18.484 -19.172 -8.523 1 98.69 126 ILE B C 1
ATOM 3338 O O . ILE B 1 126 ? -18.094 -19.422 -7.387 1 98.69 126 ILE B O 1
ATOM 3342 N N . MET B 1 127 ? -18.453 -18.016 -9.031 1 98.25 127 MET B N 1
ATOM 3343 C CA . MET B 1 127 ? -17.969 -16.844 -8.297 1 98.25 127 MET B CA 1
ATOM 3344 C C . MET B 1 127 ? -19 -15.734 -8.273 1 98.25 127 MET B C 1
ATOM 3346 O O . MET B 1 127 ? -19.688 -15.5 -9.273 1 98.25 127 MET B O 1
ATOM 3350 N N . ASP B 1 128 ? -19.172 -15.086 -7.141 1 97.75 128 ASP B N 1
ATOM 3351 C CA . ASP B 1 128 ? -20.078 -13.953 -6.957 1 97.75 128 ASP B CA 1
ATOM 3352 C C . ASP B 1 128 ? -19.297 -12.68 -6.609 1 97.75 128 ASP B C 1
ATOM 3354 O O . ASP B 1 128 ? -18.797 -12.531 -5.488 1 97.75 128 ASP B O 1
ATOM 3358 N N . ASP B 1 129 ? -19.281 -11.719 -7.449 1 95.31 129 ASP B N 1
ATOM 3359 C CA . ASP B 1 129 ? -18.484 -10.508 -7.309 1 95.31 129 ASP B CA 1
ATOM 3360 C C . ASP B 1 129 ? -19.016 -9.617 -6.191 1 95.31 129 ASP B C 1
ATOM 3362 O O . ASP B 1 129 ? -18.266 -8.898 -5.547 1 95.31 129 ASP B O 1
ATOM 3366 N N . ALA B 1 130 ? -20.25 -9.648 -5.961 1 92.62 130 ALA B N 1
ATOM 3367 C CA . ALA B 1 130 ? -20.875 -8.766 -4.977 1 92.62 130 ALA B CA 1
ATOM 3368 C C . ALA B 1 130 ? -20.609 -9.25 -3.555 1 92.62 130 ALA B C 1
ATOM 3370 O O . ALA B 1 130 ? -20.375 -8.445 -2.648 1 92.62 130 ALA B O 1
ATOM 3371 N N . LEU B 1 131 ? -20.578 -10.602 -3.412 1 94.06 131 LEU B N 1
ATOM 3372 C CA . LEU B 1 131 ? -20.484 -11.164 -2.068 1 94.06 131 LEU B CA 1
ATOM 3373 C C . LEU B 1 131 ? -19.094 -11.734 -1.814 1 94.06 131 LEU B C 1
ATOM 3375 O O . LEU B 1 131 ? -18.781 -12.125 -0.689 1 94.06 131 LEU B O 1
ATOM 3379 N N . HIS B 1 132 ? -18.266 -11.875 -2.887 1 96.56 132 HIS B N 1
ATOM 3380 C CA . HIS B 1 132 ? -16.938 -12.461 -2.83 1 96.56 132 HIS B CA 1
ATOM 3381 C C . HIS B 1 132 ? -16.984 -13.906 -2.354 1 96.56 132 HIS B C 1
ATOM 3383 O O . HIS B 1 132 ? -16.219 -14.305 -1.467 1 96.56 132 HIS B O 1
ATOM 3389 N N . THR B 1 133 ? -17.906 -14.633 -2.938 1 98 133 THR B N 1
ATOM 3390 C CA . THR B 1 133 ? -17.984 -16.062 -2.629 1 98 133 THR B CA 1
ATOM 3391 C C . THR B 1 133 ? -17.438 -16.891 -3.785 1 98 133 THR B C 1
ATOM 3393 O O . THR B 1 133 ? -17.516 -16.484 -4.945 1 98 133 THR B O 1
ATOM 3396 N N . VAL B 1 134 ? -16.875 -18 -3.473 1 98.69 134 VAL B N 1
ATOM 3397 C CA . VAL B 1 134 ? -16.312 -18.969 -4.418 1 98.69 134 VAL B CA 1
ATOM 3398 C C . VAL B 1 134 ? -16.844 -20.375 -4.098 1 98.69 134 VAL B C 1
ATOM 3400 O O . VAL B 1 134 ? -16.875 -20.781 -2.938 1 98.69 134 VAL B O 1
ATOM 3403 N N . LYS B 1 135 ? -17.312 -21.078 -5.109 1 98.81 135 LYS B N 1
ATOM 3404 C CA . LYS B 1 135 ? -17.766 -22.453 -4.969 1 98.81 135 LYS B CA 1
ATOM 3405 C C . LYS B 1 135 ? -17.141 -23.344 -6.039 1 98.81 135 LYS B C 1
ATOM 3407 O O . LYS B 1 135 ? -17.219 -23.031 -7.23 1 98.81 135 LYS B O 1
ATOM 3412 N N . LEU B 1 136 ? -16.469 -24.375 -5.617 1 98.88 136 LEU B N 1
ATOM 3413 C CA . LEU B 1 136 ? -16.062 -25.438 -6.52 1 98.88 136 LEU B CA 1
ATOM 3414 C C . LEU B 1 136 ? -17.188 -26.469 -6.688 1 98.88 136 LEU B C 1
ATOM 3416 O O . LEU B 1 136 ? -17.719 -26.969 -5.699 1 98.88 136 LEU B O 1
ATOM 3420 N N . VAL B 1 137 ? -17.5 -26.797 -7.879 1 98.56 137 VAL B N 1
ATOM 3421 C CA . VAL B 1 137 ? -18.766 -27.438 -8.211 1 98.56 137 VAL B CA 1
ATOM 3422 C C . VAL B 1 137 ? -18.719 -28.922 -7.816 1 98.56 137 VAL B C 1
ATOM 3424 O O . VAL B 1 137 ? -19.719 -29.484 -7.379 1 98.56 137 VAL B O 1
ATOM 3427 N N . LYS B 1 138 ? -17.609 -29.547 -7.918 1 98.5 138 LYS B N 1
ATOM 3428 C CA . LYS B 1 138 ? -17.531 -30.984 -7.684 1 98.5 138 LYS B CA 1
ATOM 3429 C C . LYS B 1 138 ? -16.688 -31.297 -6.449 1 98.5 138 LYS B C 1
ATOM 3431 O O . LYS B 1 138 ? -15.688 -30.641 -6.195 1 98.5 138 LYS B O 1
ATOM 3436 N N . THR B 1 139 ? -17.078 -32.406 -5.75 1 98.56 139 THR B N 1
ATOM 3437 C CA . THR B 1 139 ? -16.281 -32.906 -4.633 1 98.56 139 THR B CA 1
ATOM 3438 C C . THR B 1 139 ? -14.875 -33.312 -5.102 1 98.56 139 THR B C 1
ATOM 3440 O O . THR B 1 139 ? -14.727 -33.938 -6.148 1 98.56 139 THR B O 1
ATOM 3443 N N . GLY B 1 140 ? -13.867 -32.844 -4.332 1 98.38 140 GLY B N 1
ATOM 3444 C CA . GLY B 1 140 ? -12.508 -33.25 -4.637 1 98.38 140 GLY B CA 1
ATOM 3445 C C . GLY B 1 140 ? -11.734 -32.219 -5.426 1 98.38 140 GLY B C 1
ATOM 3446 O O . GLY B 1 140 ? -10.508 -32.281 -5.523 1 98.38 140 GLY B O 1
ATOM 3447 N N . MET B 1 141 ? -12.461 -31.25 -6.027 1 98.81 141 MET B N 1
ATOM 3448 C CA . MET B 1 141 ? -11.766 -30.141 -6.684 1 98.81 141 MET B CA 1
ATOM 3449 C C . MET B 1 141 ? -10.945 -29.344 -5.676 1 98.81 141 MET B C 1
ATOM 3451 O O . MET B 1 141 ? -11.305 -29.266 -4.5 1 98.81 141 MET B O 1
ATOM 3455 N N . GLU B 1 142 ? -9.805 -28.828 -6.156 1 98.62 142 GLU B N 1
ATOM 3456 C CA . GLU B 1 142 ? -8.93 -28.031 -5.297 1 98.62 142 GLU B CA 1
ATOM 3457 C C . GLU B 1 142 ? -8.289 -26.891 -6.07 1 98.62 142 GLU B C 1
ATOM 3459 O O . GLU B 1 142 ? -7.746 -27.094 -7.16 1 98.62 142 GLU B O 1
ATOM 3464 N N . LEU B 1 143 ? -8.406 -25.688 -5.473 1 98.62 143 LEU B N 1
ATOM 3465 C CA . LEU B 1 143 ? -7.602 -24.562 -5.926 1 98.62 143 LEU B CA 1
ATOM 3466 C C . LEU B 1 143 ? -6.152 -24.703 -5.473 1 98.62 143 LEU B C 1
ATOM 3468 O O . LEU B 1 143 ? -5.891 -25.125 -4.344 1 98.62 143 LEU B O 1
ATOM 3472 N N . ASP B 1 144 ? -5.273 -24.422 -6.293 1 98.12 144 ASP B N 1
ATOM 3473 C CA . ASP B 1 144 ? -3.855 -24.25 -5.988 1 98.12 144 ASP B CA 1
ATOM 3474 C C . ASP B 1 144 ? -3.295 -23.016 -6.676 1 98.12 144 ASP B C 1
ATOM 3476 O O . ASP B 1 144 ? -3.158 -22.984 -7.898 1 98.12 144 ASP B O 1
ATOM 3480 N N . LEU B 1 145 ? -2.904 -22 -5.863 1 98.12 145 LEU B N 1
ATOM 3481 C CA . LEU B 1 145 ? -2.473 -20.719 -6.406 1 98.12 145 LEU B CA 1
ATOM 3482 C C . LEU B 1 145 ? -0.959 -20.562 -6.293 1 98.12 145 LEU B C 1
ATOM 3484 O O . LEU B 1 145 ? -0.431 -19.453 -6.445 1 98.12 145 LEU B O 1
ATOM 3488 N N . GLY B 1 146 ? -0.234 -21.641 -6.02 1 95.56 146 GLY B N 1
ATOM 3489 C CA . GLY B 1 146 ? 1.203 -21.594 -5.805 1 95.56 146 GLY B CA 1
ATOM 3490 C C . GLY B 1 146 ? 1.966 -21.047 -6.992 1 95.56 146 GLY B C 1
ATOM 3491 O O . GLY B 1 146 ? 2.99 -20.375 -6.828 1 95.56 146 GLY B O 1
ATOM 3492 N N . GLY B 1 147 ? 1.457 -21.297 -8.164 1 94.56 147 GLY B N 1
ATOM 3493 C CA . GLY B 1 147 ? 2.162 -20.906 -9.375 1 94.56 147 GLY B CA 1
ATOM 3494 C C . GLY B 1 147 ? 2.043 -19.422 -9.68 1 94.56 147 GLY B C 1
ATOM 3495 O O . GLY B 1 147 ? 2.691 -18.906 -10.602 1 94.56 147 GLY B O 1
ATOM 3496 N N . ILE B 1 148 ? 1.222 -18.641 -8.906 1 97.5 148 ILE B N 1
ATOM 3497 C CA . ILE B 1 148 ? 0.996 -17.25 -9.273 1 97.5 148 ILE B CA 1
ATOM 3498 C C . ILE B 1 148 ? 1.031 -16.375 -8.023 1 97.5 148 ILE B C 1
ATOM 3500 O O . ILE B 1 148 ? 1.135 -15.148 -8.109 1 97.5 148 ILE B O 1
ATOM 3504 N N . ALA B 1 149 ? 0.99 -16.938 -6.812 1 98.19 149 ALA B N 1
ATOM 3505 C CA . ALA B 1 149 ? 0.819 -16.219 -5.555 1 98.19 149 ALA B CA 1
ATOM 3506 C C . ALA B 1 149 ? 2.002 -15.297 -5.285 1 98.19 149 ALA B C 1
ATOM 3508 O O . ALA B 1 149 ? 1.825 -14.18 -4.785 1 98.19 149 ALA B O 1
ATOM 3509 N N . LYS B 1 150 ? 3.221 -15.781 -5.586 1 98.56 150 LYS B N 1
ATOM 3510 C CA . LYS B 1 150 ? 4.395 -14.961 -5.309 1 98.56 150 LYS B CA 1
ATOM 3511 C C . LYS B 1 150 ? 4.348 -13.648 -6.09 1 98.56 150 LYS B C 1
ATOM 3513 O O . LYS B 1 150 ? 4.707 -12.594 -5.566 1 98.56 150 LYS B O 1
ATOM 3518 N N . GLY B 1 151 ? 3.9 -13.742 -7.371 1 98.75 151 GLY B N 1
ATOM 3519 C CA . GLY B 1 151 ? 3.754 -12.523 -8.148 1 98.75 151 GLY B CA 1
ATOM 3520 C C . GLY B 1 151 ? 2.746 -11.555 -7.566 1 98.75 151 GLY B C 1
ATOM 3521 O O . GLY B 1 151 ? 2.994 -10.352 -7.512 1 98.75 151 GLY B O 1
ATOM 3522 N N . PHE B 1 152 ? 1.628 -12.125 -7.078 1 98.81 152 PHE B N 1
ATOM 3523 C CA . PHE B 1 152 ? 0.58 -11.344 -6.434 1 98.81 152 PHE B CA 1
ATOM 3524 C C . PHE B 1 152 ? 1.117 -10.633 -5.195 1 98.81 152 PHE B C 1
ATOM 3526 O O . PHE B 1 152 ? 0.892 -9.438 -5.008 1 98.81 152 PHE B O 1
ATOM 3533 N N . ILE B 1 153 ? 1.828 -11.32 -4.418 1 98.88 153 ILE B N 1
ATOM 3534 C CA . ILE B 1 153 ? 2.371 -10.805 -3.164 1 98.88 153 ILE B CA 1
ATOM 3535 C C . ILE B 1 153 ? 3.436 -9.75 -3.455 1 98.88 153 ILE B C 1
ATOM 3537 O O . ILE B 1 153 ? 3.494 -8.719 -2.785 1 98.88 153 ILE B O 1
ATOM 3541 N N . ALA B 1 154 ? 4.277 -9.984 -4.445 1 98.94 154 ALA B N 1
ATOM 3542 C CA . ALA B 1 154 ? 5.297 -9.008 -4.82 1 98.94 154 ALA B CA 1
ATOM 3543 C C . ALA B 1 154 ? 4.664 -7.684 -5.227 1 98.94 154 ALA B C 1
ATOM 3545 O O . ALA B 1 154 ? 5.137 -6.617 -4.828 1 98.94 154 ALA B O 1
ATOM 3546 N N . ASP B 1 155 ? 3.598 -7.773 -6.027 1 98.81 155 ASP B N 1
ATOM 3547 C CA . ASP B 1 155 ? 2.893 -6.559 -6.418 1 98.81 155 ASP B CA 1
ATOM 3548 C C . ASP B 1 155 ? 2.318 -5.84 -5.199 1 98.81 155 ASP B C 1
ATOM 3550 O O . ASP B 1 155 ? 2.336 -4.609 -5.137 1 98.81 155 ASP B O 1
ATOM 3554 N N . GLN B 1 156 ? 1.81 -6.594 -4.254 1 98.81 156 GLN B N 1
ATOM 3555 C CA . GLN B 1 156 ? 1.282 -6 -3.031 1 98.81 156 GLN B CA 1
ATOM 3556 C C . GLN B 1 156 ? 2.383 -5.293 -2.244 1 98.81 156 GLN B C 1
ATOM 3558 O O . GLN B 1 156 ? 2.178 -4.191 -1.729 1 98.81 156 GLN B O 1
ATOM 3563 N N . ILE B 1 157 ? 3.527 -5.91 -2.143 1 98.94 157 ILE B N 1
ATOM 3564 C CA . ILE B 1 157 ? 4.645 -5.316 -1.421 1 98.94 157 ILE B CA 1
ATOM 3565 C C . ILE B 1 157 ? 5.035 -3.99 -2.072 1 98.94 157 ILE B C 1
ATOM 3567 O O . ILE B 1 157 ? 5.262 -2.994 -1.383 1 98.94 157 ILE B O 1
ATOM 3571 N N . ARG B 1 158 ? 5.129 -4.008 -3.402 1 98.88 158 ARG B N 1
ATOM 3572 C CA . ARG B 1 158 ? 5.441 -2.77 -4.105 1 98.88 158 ARG B CA 1
ATOM 3573 C C . ARG B 1 158 ? 4.453 -1.665 -3.742 1 98.88 158 ARG B C 1
ATOM 3575 O O . ARG B 1 158 ? 4.855 -0.526 -3.492 1 98.88 158 ARG B O 1
ATOM 3582 N N . SER B 1 159 ? 3.182 -2.016 -3.725 1 98.56 159 SER B N 1
ATOM 3583 C CA . SER B 1 159 ? 2.15 -1.043 -3.375 1 98.56 159 SER B CA 1
ATOM 3584 C C . SER B 1 159 ? 2.332 -0.534 -1.949 1 98.56 159 SER B C 1
ATOM 3586 O O . SER B 1 159 ? 2.182 0.661 -1.688 1 98.56 159 SER B O 1
ATOM 3588 N N . ILE B 1 160 ? 2.643 -1.439 -1.026 1 98.75 160 ILE B N 1
ATOM 3589 C CA . ILE B 1 160 ? 2.9 -1.056 0.357 1 98.75 160 ILE B CA 1
ATOM 3590 C C . ILE B 1 160 ? 4.094 -0.105 0.415 1 98.75 160 ILE B C 1
ATOM 3592 O O . ILE B 1 160 ? 4.047 0.918 1.101 1 98.75 160 ILE B O 1
ATOM 3596 N N . TRP B 1 161 ? 5.113 -0.463 -0.292 1 98.75 161 TRP B N 1
ATOM 3597 C CA . TRP B 1 161 ? 6.316 0.36 -0.289 1 98.75 161 TRP B CA 1
ATOM 3598 C C . TRP B 1 161 ? 6.035 1.739 -0.877 1 98.75 161 TRP B C 1
ATOM 3600 O O . TRP B 1 161 ? 6.586 2.742 -0.416 1 98.75 161 TRP B O 1
ATOM 3610 N N . PHE B 1 162 ? 5.148 1.804 -1.878 1 97.81 162 PHE B N 1
ATOM 3611 C CA . PHE B 1 162 ? 4.711 3.092 -2.404 1 97.81 162 PHE B CA 1
ATOM 3612 C C . PHE B 1 162 ? 4.027 3.914 -1.321 1 97.81 162 PHE B C 1
ATOM 3614 O O . PHE B 1 162 ? 4.258 5.121 -1.21 1 97.81 162 PHE B O 1
ATOM 3621 N N . ALA B 1 163 ? 3.195 3.27 -0.525 1 97.56 163 ALA B N 1
ATOM 3622 C CA . ALA B 1 163 ? 2.504 3.951 0.565 1 97.56 163 ALA B CA 1
ATOM 3623 C C . ALA B 1 163 ? 3.496 4.535 1.565 1 97.56 163 ALA B C 1
ATOM 3625 O O . ALA B 1 163 ? 3.26 5.609 2.127 1 97.56 163 ALA B O 1
ATOM 3626 N N . TYR B 1 164 ? 4.602 3.887 1.759 1 98 164 TYR B N 1
ATOM 3627 C CA . TYR B 1 164 ? 5.633 4.324 2.691 1 98 164 TYR B CA 1
ATOM 3628 C C . TYR B 1 164 ? 6.559 5.348 2.043 1 98 164 TYR B C 1
ATOM 3630 O O . TYR B 1 164 ? 7.461 5.875 2.693 1 98 164 TYR B O 1
ATOM 3638 N N . GLY B 1 165 ? 6.426 5.543 0.685 1 97.12 165 GLY B N 1
ATOM 3639 C CA . GLY B 1 165 ? 7.219 6.527 -0.03 1 97.12 165 GLY B CA 1
ATOM 3640 C C . GLY B 1 165 ? 8.547 5.98 -0.522 1 97.12 165 GLY B C 1
ATOM 3641 O O . GLY B 1 165 ? 9.461 6.746 -0.842 1 97.12 165 GLY B O 1
ATOM 3642 N N . ILE B 1 166 ? 8.695 4.648 -0.549 1 97.56 166 ILE B N 1
ATOM 3643 C CA . ILE B 1 166 ? 9.938 4.039 -1.006 1 97.56 166 ILE B CA 1
ATOM 3644 C C . ILE B 1 166 ? 10.172 4.383 -2.475 1 97.56 166 ILE B C 1
ATOM 3646 O O . ILE B 1 166 ? 9.289 4.191 -3.314 1 97.56 166 ILE B O 1
ATOM 3650 N N . ARG B 1 167 ? 11.352 4.766 -2.773 1 93.88 167 ARG B N 1
ATOM 3651 C CA . ARG B 1 167 ? 11.641 5.234 -4.125 1 93.88 167 ARG B CA 1
ATOM 3652 C C . ARG B 1 167 ? 12.406 4.184 -4.922 1 93.88 167 ARG B C 1
ATOM 3654 O O . ARG B 1 167 ? 12.445 4.234 -6.152 1 93.88 167 ARG B O 1
ATOM 3661 N N . ALA B 1 168 ? 13.078 3.277 -4.219 1 97.62 168 ALA B N 1
ATOM 3662 C CA . ALA B 1 168 ? 13.867 2.225 -4.859 1 97.62 168 ALA B CA 1
ATOM 3663 C C . ALA B 1 168 ? 13.953 0.988 -3.971 1 97.62 168 ALA B C 1
ATOM 3665 O O . ALA B 1 168 ? 14.133 1.102 -2.756 1 97.62 168 ALA B O 1
ATOM 3666 N N . GLY B 1 169 ? 13.797 -0.142 -4.594 1 98.62 169 GLY B N 1
ATOM 3667 C CA . GLY B 1 169 ? 13.898 -1.369 -3.818 1 98.62 169 GLY B CA 1
ATOM 3668 C C . GLY B 1 169 ? 13.898 -2.619 -4.68 1 98.62 169 GLY B C 1
ATOM 3669 O O . GLY B 1 169 ? 13.711 -2.543 -5.895 1 98.62 169 GLY B O 1
ATOM 3670 N N . IL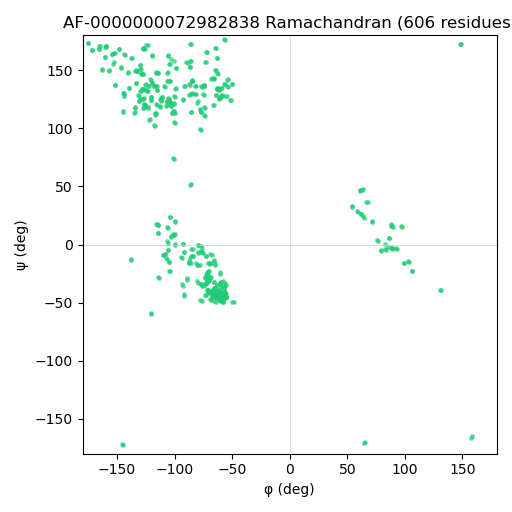E B 1 170 ? 14.25 -3.754 -4.074 1 98.88 170 ILE B N 1
ATOM 3671 C CA . ILE B 1 170 ? 14.258 -5.074 -4.695 1 98.88 170 ILE B CA 1
ATOM 3672 C C . ILE B 1 170 ? 13.445 -6.047 -3.842 1 98.88 170 ILE B C 1
ATOM 3674 O O . ILE B 1 170 ? 13.711 -6.211 -2.648 1 98.88 170 ILE B O 1
ATOM 3678 N N . ILE B 1 171 ? 12.477 -6.566 -4.441 1 98.94 171 ILE B N 1
ATOM 3679 C CA . ILE B 1 171 ? 11.703 -7.648 -3.848 1 98.94 171 ILE B CA 1
ATOM 3680 C C . ILE B 1 171 ? 12.117 -8.984 -4.465 1 98.94 171 ILE B C 1
ATOM 3682 O O . ILE B 1 171 ? 11.906 -9.211 -5.656 1 98.94 171 ILE B O 1
ATOM 3686 N N . ASN B 1 172 ? 12.719 -9.836 -3.65 1 98.81 172 ASN B N 1
ATOM 3687 C CA . ASN B 1 172 ? 13.125 -11.164 -4.098 1 98.81 172 ASN B CA 1
ATOM 3688 C C . ASN B 1 172 ? 12.398 -12.258 -3.32 1 98.81 172 ASN B C 1
ATOM 3690 O O . ASN B 1 172 ? 12.711 -12.516 -2.156 1 98.81 172 ASN B O 1
ATOM 3694 N N . LEU B 1 173 ? 11.43 -12.82 -3.936 1 98.56 173 LEU B N 1
ATOM 3695 C CA . LEU B 1 173 ? 10.688 -13.922 -3.33 1 98.56 173 LEU B CA 1
ATOM 3696 C C . LEU B 1 173 ? 11.141 -15.266 -3.9 1 98.56 173 LEU B C 1
ATOM 3698 O O . LEU B 1 173 ? 10.414 -15.891 -4.68 1 98.56 173 LEU B O 1
ATOM 3702 N N . GLY B 1 174 ? 12.297 -15.742 -3.516 1 95.12 174 GLY B N 1
ATOM 3703 C CA . GLY B 1 174 ? 12.844 -17.016 -3.953 1 95.12 174 GLY B CA 1
ATOM 3704 C C . GLY B 1 174 ? 13.188 -17.047 -5.43 1 95.12 174 GLY B C 1
ATOM 3705 O O . GLY B 1 174 ? 12.898 -18.016 -6.121 1 95.12 174 GLY B O 1
ATOM 3706 N N . GLY B 1 175 ? 13.656 -15.992 -5.941 1 93.88 175 GLY B N 1
ATOM 3707 C CA . GLY B 1 175 ? 14.008 -15.922 -7.348 1 93.88 175 GLY B CA 1
ATOM 3708 C C . GLY B 1 175 ? 13.023 -15.117 -8.172 1 93.88 175 GLY B C 1
ATOM 3709 O O . GLY B 1 175 ? 13.344 -14.68 -9.281 1 93.88 175 GLY B O 1
ATOM 3710 N N . ASN B 1 176 ? 11.812 -14.969 -7.727 1 96.56 176 ASN B N 1
ATOM 3711 C CA . ASN B 1 176 ? 10.867 -14.016 -8.305 1 96.56 176 ASN B CA 1
ATOM 3712 C C . ASN B 1 176 ? 11.219 -12.586 -7.918 1 96.56 176 ASN B C 1
ATOM 3714 O O . ASN B 1 176 ? 11.031 -12.188 -6.766 1 96.56 176 ASN B O 1
ATOM 3718 N N . LEU B 1 177 ? 11.656 -11.844 -8.898 1 98.69 177 LEU B N 1
ATOM 3719 C CA . LEU B 1 177 ? 12.156 -10.508 -8.609 1 98.69 177 LEU B CA 1
ATOM 3720 C C . LEU B 1 177 ? 11.141 -9.445 -9.023 1 98.69 177 LEU B C 1
ATOM 3722 O O . LEU B 1 177 ? 10.492 -9.578 -10.062 1 98.69 177 LEU B O 1
ATOM 3726 N N . LEU B 1 178 ? 10.984 -8.445 -8.281 1 98.94 178 LEU B N 1
ATOM 3727 C CA . LEU B 1 178 ? 10.312 -7.207 -8.648 1 98.94 178 LEU B CA 1
ATOM 3728 C C . LEU B 1 178 ? 11.117 -5.992 -8.203 1 98.94 178 LEU B C 1
ATOM 3730 O O . LEU B 1 178 ? 11.391 -5.832 -7.016 1 98.94 178 LEU B O 1
ATOM 3734 N N . PHE B 1 179 ? 11.539 -5.195 -9.125 1 98.88 179 PHE B N 1
ATOM 3735 C CA . PHE B 1 179 ? 12.297 -3.979 -8.852 1 98.88 179 PHE B CA 1
ATOM 3736 C C . PHE B 1 179 ? 11.367 -2.779 -8.711 1 98.88 179 PHE B C 1
ATOM 3738 O O . PHE B 1 179 ? 10.414 -2.635 -9.469 1 98.88 179 PHE B O 1
ATOM 3745 N N . VAL B 1 180 ? 11.664 -2.006 -7.734 1 98.5 180 VAL B N 1
ATOM 3746 C CA . VAL B 1 180 ? 10.852 -0.832 -7.434 1 98.5 180 VAL B CA 1
ATOM 3747 C C . VAL B 1 180 ? 11.648 0.437 -7.734 1 98.5 180 VAL B C 1
ATOM 3749 O O . VAL B 1 180 ? 12.734 0.641 -7.188 1 98.5 180 VAL B O 1
ATOM 3752 N N . GLY B 1 181 ? 11.102 1.291 -8.578 1 97.62 181 GLY B N 1
ATOM 3753 C CA . GLY B 1 181 ? 11.727 2.568 -8.883 1 97.62 181 GLY B CA 1
ATOM 3754 C C . GLY B 1 181 ? 13.055 2.428 -9.594 1 97.62 181 GLY B C 1
ATOM 3755 O O . GLY B 1 181 ? 13.414 1.336 -10.047 1 97.62 181 GLY B O 1
ATOM 3756 N N . GLU B 1 182 ? 13.773 3.559 -9.719 1 97.06 182 GLU B N 1
ATOM 3757 C CA . GLU B 1 182 ? 15.062 3.58 -10.398 1 97.06 182 GLU B CA 1
ATOM 3758 C C . GLU B 1 182 ? 16.188 3.119 -9.469 1 97.06 182 GLU B C 1
ATOM 3760 O O . GLU B 1 182 ? 16.203 3.471 -8.289 1 97.06 182 GLU B O 1
ATOM 3765 N N . SER B 1 183 ? 17.031 2.303 -9.992 1 96.81 183 SER B N 1
ATOM 3766 C CA . SER B 1 183 ? 18.203 1.87 -9.227 1 96.81 183 SER B CA 1
ATOM 3767 C C . SER B 1 183 ? 19.094 3.051 -8.859 1 96.81 183 SER B C 1
ATOM 3769 O O . SER B 1 183 ? 19.5 3.818 -9.734 1 96.81 183 SER B O 1
ATOM 3771 N N . PRO B 1 184 ? 19.375 3.189 -7.57 1 94.62 184 PRO B N 1
ATOM 3772 C CA . PRO B 1 184 ? 20.312 4.262 -7.207 1 94.62 184 PRO B CA 1
ATOM 3773 C C . PRO B 1 184 ? 21.766 3.887 -7.441 1 94.62 184 PRO B C 1
ATOM 3775 O O . PRO B 1 184 ? 22.656 4.711 -7.234 1 94.62 184 PRO B O 1
ATOM 3778 N N . ARG B 1 185 ? 21.984 2.732 -7.891 1 92.31 185 ARG B N 1
ATOM 3779 C CA . ARG B 1 185 ? 23.344 2.213 -8.016 1 92.31 185 ARG B CA 1
ATOM 3780 C C . ARG B 1 185 ? 23.906 2.463 -9.414 1 92.31 185 ARG B C 1
ATOM 3782 O O . ARG B 1 185 ? 25.078 2.227 -9.672 1 92.31 185 ARG B O 1
ATOM 3789 N N . ARG B 1 186 ? 23.047 2.865 -10.305 1 94 186 ARG B N 1
ATOM 3790 C CA . ARG B 1 186 ? 23.453 3.143 -11.68 1 94 186 ARG B CA 1
ATOM 3791 C C . ARG B 1 186 ? 22.969 4.516 -12.125 1 94 186 ARG B C 1
ATOM 3793 O O . ARG B 1 186 ? 21.844 4.922 -11.805 1 94 186 ARG B O 1
ATOM 3800 N N . SER B 1 187 ? 23.719 5.117 -12.93 1 94 187 SER B N 1
ATOM 3801 C CA . SER B 1 187 ? 23.406 6.48 -13.352 1 94 187 SER B CA 1
ATOM 3802 C C . SER B 1 187 ? 22.188 6.504 -14.281 1 94 187 SER B C 1
ATOM 3804 O O . SER B 1 187 ? 21.453 7.492 -14.32 1 94 187 SER B O 1
ATOM 3806 N N . ASP B 1 188 ? 21.969 5.41 -14.953 1 96.25 188 ASP B N 1
ATOM 3807 C CA . ASP B 1 188 ? 20.844 5.395 -15.883 1 96.25 188 ASP B CA 1
ATOM 3808 C C . ASP B 1 188 ? 19.578 4.855 -15.211 1 96.25 188 ASP B C 1
ATOM 3810 O O . ASP B 1 188 ? 18.547 4.695 -15.867 1 96.25 188 ASP B O 1
ATOM 3814 N N . GLY B 1 189 ? 19.672 4.516 -13.961 1 96.75 189 GLY B N 1
ATOM 3815 C CA . GLY B 1 189 ? 18.531 4.117 -13.156 1 96.75 189 GLY B CA 1
ATOM 3816 C C . GLY B 1 189 ? 18.047 2.711 -13.461 1 96.75 189 GLY B C 1
ATOM 3817 O O . GLY B 1 189 ? 17.047 2.26 -12.898 1 96.75 189 GLY B O 1
ATOM 3818 N N . ARG B 1 190 ? 18.797 2.004 -14.367 1 98.31 190 ARG B N 1
ATOM 3819 C CA . ARG B 1 190 ? 18.359 0.674 -14.773 1 98.31 190 ARG B CA 1
ATOM 3820 C C . ARG B 1 190 ? 18.875 -0.391 -13.812 1 98.31 190 ARG B C 1
ATOM 3822 O O . ARG B 1 190 ? 19.859 -0.172 -13.109 1 98.31 190 ARG B O 1
ATOM 3829 N N . TRP B 1 191 ? 18.156 -1.476 -13.719 1 98.5 191 TRP B N 1
ATOM 3830 C CA . TRP B 1 191 ? 18.516 -2.602 -12.859 1 98.5 191 TRP B CA 1
ATOM 3831 C C . TRP B 1 191 ? 19.203 -3.701 -13.672 1 98.5 191 TRP B C 1
ATOM 3833 O O . TRP B 1 191 ? 18.922 -3.869 -14.859 1 98.5 191 TRP B O 1
ATOM 3843 N N . ILE B 1 192 ? 20.094 -4.512 -13.031 1 97.75 192 ILE B N 1
ATOM 3844 C CA . ILE B 1 192 ? 20.781 -5.66 -13.633 1 97.75 192 ILE B CA 1
ATOM 3845 C C . ILE B 1 192 ? 20.188 -6.953 -13.086 1 97.75 192 ILE B C 1
ATOM 3847 O O . ILE B 1 192 ? 20.141 -7.16 -11.867 1 97.75 192 ILE B O 1
ATOM 3851 N N . VAL B 1 193 ? 19.734 -7.754 -13.961 1 97.44 193 VAL B N 1
ATOM 3852 C CA . VAL B 1 193 ? 19.141 -9.031 -13.586 1 97.44 193 VAL B CA 1
ATOM 3853 C C . VAL B 1 193 ? 20.016 -10.18 -14.07 1 97.44 193 VAL B C 1
ATOM 3855 O O . VAL B 1 193 ? 20.266 -10.312 -15.266 1 97.44 193 VAL B O 1
ATOM 3858 N N . GLY B 1 194 ? 20.484 -10.953 -13.141 1 96.62 194 GLY B N 1
ATOM 3859 C CA . GLY B 1 194 ? 21.203 -12.164 -13.523 1 96.62 194 GLY B CA 1
ATOM 3860 C C . GLY B 1 194 ? 20.266 -13.258 -14.023 1 96.62 194 GLY B C 1
ATOM 3861 O O . GLY B 1 194 ? 19.203 -13.492 -13.438 1 96.62 194 GLY B O 1
ATOM 3862 N N . ILE B 1 195 ? 20.688 -13.883 -15.078 1 96.62 195 ILE B N 1
ATOM 3863 C CA . ILE B 1 195 ? 19.922 -15.016 -15.609 1 96.62 195 ILE B CA 1
ATOM 3864 C C . ILE B 1 195 ? 20.578 -16.328 -15.172 1 96.62 195 ILE B C 1
ATOM 3866 O O . ILE B 1 195 ? 21.688 -16.641 -15.602 1 96.62 195 ILE B O 1
ATOM 3870 N N . GLN B 1 196 ? 19.859 -17.016 -14.391 1 92.75 196 GLN B N 1
ATOM 3871 C CA . GLN B 1 196 ? 20.359 -18.266 -13.836 1 92.75 196 GLN B CA 1
ATOM 3872 C C . GLN B 1 196 ? 20.625 -19.297 -14.945 1 92.75 196 GLN B C 1
ATOM 3874 O O . GLN B 1 196 ? 19.828 -19.438 -15.867 1 92.75 196 GLN B O 1
ATOM 3879 N N . ASP B 1 197 ? 21.766 -19.953 -14.891 1 92.69 197 ASP B N 1
ATOM 3880 C CA . ASP B 1 197 ? 22.016 -21.125 -15.727 1 92.69 197 ASP B CA 1
ATOM 3881 C C . ASP B 1 197 ? 21.312 -22.359 -15.18 1 92.69 197 ASP B C 1
ATOM 3883 O O . ASP B 1 197 ? 21.641 -22.844 -14.094 1 92.69 197 ASP B O 1
ATOM 3887 N N . PRO B 1 198 ? 20.344 -22.875 -15.914 1 92.31 198 PRO B N 1
ATOM 3888 C CA . PRO B 1 198 ? 19.562 -24 -15.383 1 92.31 198 PRO B CA 1
ATOM 3889 C C . PRO B 1 198 ? 20.406 -25.266 -15.219 1 92.31 198 PRO B C 1
ATOM 3891 O O . PRO B 1 198 ? 19.984 -26.219 -14.555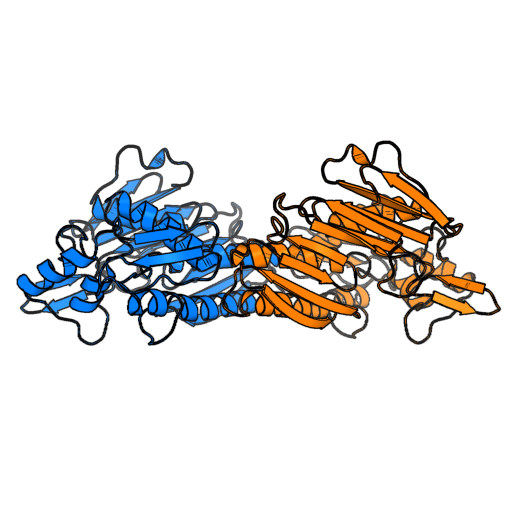 1 92.31 198 PRO B O 1
ATOM 3894 N N . ASN B 1 199 ? 21.594 -25.297 -15.812 1 87.88 199 ASN B N 1
ATOM 3895 C CA . ASN B 1 199 ? 22.438 -26.484 -15.766 1 87.88 199 ASN B CA 1
ATOM 3896 C C . ASN B 1 199 ? 23.516 -26.359 -14.703 1 87.88 199 ASN B C 1
ATOM 3898 O O . ASN B 1 199 ? 24.391 -27.234 -14.586 1 87.88 199 ASN B O 1
ATOM 3902 N N . LYS B 1 200 ? 23.516 -25.281 -14.055 1 86.81 200 LYS B N 1
ATOM 3903 C CA . LYS B 1 200 ? 24.516 -25.031 -13.031 1 86.81 200 LYS B CA 1
ATOM 3904 C C . LYS B 1 200 ? 23.875 -24.734 -11.68 1 86.81 200 LYS B C 1
ATOM 3906 O O . LYS B 1 200 ? 22.656 -24.703 -11.562 1 86.81 200 LYS B O 1
ATOM 3911 N N . GLY B 1 201 ? 24.719 -24.672 -10.664 1 78.88 201 GLY B N 1
ATOM 3912 C CA . GLY B 1 201 ? 24.219 -24.375 -9.328 1 78.88 201 GLY B CA 1
ATOM 3913 C C . GLY B 1 201 ? 23.641 -22.984 -9.203 1 78.88 201 GLY B C 1
ATOM 3914 O O . GLY B 1 201 ? 23.828 -22.141 -10.086 1 78.88 201 GLY B O 1
ATOM 3915 N N . ARG B 1 202 ? 23.016 -22.828 -8.086 1 76.19 202 ARG B N 1
ATOM 3916 C CA . ARG B 1 202 ? 22.375 -21.547 -7.828 1 76.19 202 ARG B CA 1
ATOM 3917 C C . ARG B 1 202 ? 23.375 -20.406 -7.875 1 76.19 202 ARG B C 1
ATOM 3919 O O . ARG B 1 202 ? 24.5 -20.547 -7.402 1 76.19 202 ARG B O 1
ATOM 3926 N N . ASN B 1 203 ? 23.062 -19.344 -8.523 1 78.69 203 ASN B N 1
ATOM 3927 C CA . ASN B 1 203 ? 23.781 -18.078 -8.57 1 78.69 203 ASN B CA 1
ATOM 3928 C C . ASN B 1 203 ? 24.859 -18.078 -9.648 1 78.69 203 ASN B C 1
ATOM 3930 O O . ASN B 1 203 ? 25.766 -17.25 -9.625 1 78.69 203 ASN B O 1
ATOM 3934 N N . ILE B 1 204 ? 24.891 -19.125 -10.398 1 83.44 204 ILE B N 1
ATOM 3935 C CA . ILE B 1 204 ? 25.719 -19.109 -11.594 1 83.44 204 ILE B CA 1
ATOM 3936 C C . ILE B 1 204 ? 24.859 -18.844 -12.828 1 83.44 204 ILE B C 1
ATOM 3938 O O . ILE B 1 204 ? 24 -19.656 -13.18 1 83.44 204 ILE B O 1
ATOM 3942 N N . GLY B 1 205 ? 25.109 -17.703 -13.422 1 89.19 205 GLY B N 1
ATOM 3943 C CA . GLY B 1 205 ? 24.25 -17.266 -14.508 1 89.19 205 GLY B CA 1
ATOM 3944 C C . GLY B 1 205 ? 24.906 -17.406 -15.875 1 89.19 205 GLY B C 1
ATOM 3945 O O . GLY B 1 205 ? 26.109 -17.641 -15.977 1 89.19 205 GLY B O 1
ATOM 3946 N N . ILE B 1 206 ? 24.094 -17.359 -16.844 1 92.75 206 ILE B N 1
ATOM 3947 C CA . ILE B 1 206 ? 24.578 -17.359 -18.219 1 92.75 206 ILE B CA 1
ATOM 3948 C C . ILE B 1 206 ? 24.891 -15.93 -18.656 1 92.75 206 ILE B C 1
ATOM 3950 O O . ILE B 1 206 ? 25.469 -15.711 -19.719 1 92.75 206 ILE B O 1
ATOM 3954 N N . GLY B 1 207 ? 24.469 -14.969 -17.859 1 96.06 207 GLY B N 1
ATOM 3955 C CA . GLY B 1 207 ? 24.656 -13.555 -18.141 1 96.06 207 GLY B CA 1
ATOM 3956 C C . GLY B 1 207 ? 23.672 -12.664 -17.406 1 96.06 207 GLY B C 1
ATOM 3957 O O . GLY B 1 207 ? 23.078 -13.078 -16.406 1 96.06 207 GLY B O 1
ATOM 3958 N N . THR B 1 208 ? 23.641 -11.383 -17.922 1 97.31 208 THR B N 1
ATOM 3959 C CA . THR B 1 208 ? 22.766 -10.414 -17.281 1 97.31 208 THR B CA 1
ATOM 3960 C C . THR B 1 208 ? 21.891 -9.703 -18.312 1 97.31 208 THR B C 1
ATOM 3962 O O . THR B 1 208 ? 22.219 -9.664 -19.5 1 97.31 208 THR B O 1
ATOM 3965 N N . VAL B 1 209 ? 20.75 -9.312 -17.859 1 98.12 209 VAL B N 1
ATOM 3966 C CA . VAL B 1 209 ? 19.859 -8.453 -18.625 1 98.12 209 VAL B CA 1
ATOM 3967 C C . VAL B 1 209 ? 19.656 -7.129 -17.891 1 98.12 209 VAL B C 1
ATOM 3969 O O . VAL B 1 209 ? 19.484 -7.113 -16.672 1 98.12 209 VAL B O 1
ATOM 3972 N N . ILE B 1 210 ? 19.703 -5.996 -18.625 1 98.19 210 ILE B N 1
ATOM 3973 C CA . ILE B 1 210 ? 19.516 -4.664 -18.062 1 98.19 210 ILE B CA 1
ATOM 3974 C C . ILE B 1 210 ? 18.125 -4.145 -18.391 1 98.19 210 ILE B C 1
ATOM 3976 O O . ILE B 1 210 ? 17.719 -4.141 -19.562 1 98.19 210 ILE B O 1
ATOM 3980 N N . LYS B 1 211 ? 17.328 -3.807 -17.391 1 98.38 211 LYS B N 1
ATOM 3981 C CA . LYS B 1 211 ? 15.953 -3.365 -17.578 1 98.38 211 LYS B CA 1
ATOM 3982 C C . LYS B 1 211 ? 15.602 -2.219 -16.625 1 98.38 211 LYS B C 1
ATOM 3984 O O . LYS B 1 211 ? 16.219 -2.07 -15.57 1 98.38 211 LYS B O 1
ATOM 3989 N N . PRO B 1 212 ? 14.688 -1.301 -17.078 1 97.94 212 PRO B N 1
ATOM 3990 C CA . PRO B 1 212 ? 14.062 -0.474 -16.047 1 97.94 212 PRO B CA 1
ATOM 3991 C C . PRO B 1 212 ? 13.352 -1.303 -14.977 1 97.94 212 PRO B C 1
ATOM 3993 O O . PRO B 1 212 ? 13.344 -2.535 -15.047 1 97.94 212 PRO B O 1
ATOM 3996 N N . ALA B 1 213 ? 12.82 -0.629 -13.969 1 98.62 213 ALA B N 1
ATOM 3997 C CA . ALA B 1 213 ? 12.078 -1.334 -12.93 1 98.62 213 ALA B CA 1
ATOM 3998 C C . ALA B 1 213 ? 11.008 -2.236 -13.531 1 98.62 213 ALA B C 1
ATOM 4000 O O . ALA B 1 213 ? 10.172 -1.777 -14.32 1 98.62 213 ALA B O 1
ATOM 4001 N N . CYS B 1 214 ? 11.07 -3.498 -13.18 1 98.69 214 CYS B N 1
ATOM 4002 C CA . CYS B 1 214 ? 10.141 -4.5 -13.695 1 98.69 214 CYS B CA 1
ATOM 4003 C C . CYS B 1 214 ? 10.203 -5.777 -12.867 1 98.69 214 CYS B C 1
ATOM 4005 O O . CYS B 1 214 ? 11.016 -5.883 -11.945 1 98.69 214 CYS B O 1
ATOM 4007 N N . ALA B 1 215 ? 9.289 -6.621 -13.141 1 98.88 215 ALA B N 1
ATOM 4008 C CA . ALA B 1 215 ? 9.352 -7.973 -12.594 1 98.88 215 ALA B CA 1
ATOM 4009 C C . ALA B 1 215 ? 10.211 -8.875 -13.477 1 98.88 215 ALA B C 1
ATOM 4011 O O . ALA B 1 215 ? 10.219 -8.742 -14.703 1 98.88 215 ALA B O 1
ATOM 4012 N N . ALA B 1 216 ? 10.992 -9.742 -12.93 1 98.81 216 ALA B N 1
ATOM 4013 C CA . ALA B 1 216 ? 11.688 -10.844 -13.578 1 98.81 216 ALA B CA 1
ATOM 4014 C C . ALA B 1 216 ? 11.289 -12.18 -12.961 1 98.81 216 ALA B C 1
ATOM 4016 O O . ALA B 1 216 ? 11.664 -12.484 -11.82 1 98.81 216 ALA B O 1
ATOM 4017 N N . VAL B 1 217 ? 10.531 -12.938 -13.68 1 98.44 217 VAL B N 1
ATOM 4018 C CA . VAL B 1 217 ? 9.961 -14.188 -13.172 1 98.44 217 VAL B CA 1
ATOM 4019 C C . VAL B 1 217 ? 10.383 -15.344 -14.07 1 98.44 217 VAL B C 1
ATOM 4021 O O . VAL B 1 217 ? 10.359 -15.227 -15.305 1 98.44 217 VAL B O 1
ATOM 4024 N N . THR B 1 218 ? 10.781 -16.469 -13.43 1 97.25 218 THR B N 1
ATOM 4025 C CA . THR B 1 218 ? 11.289 -17.594 -14.203 1 97.25 218 THR B CA 1
ATOM 4026 C C . THR B 1 218 ? 10.445 -18.844 -13.961 1 97.25 218 THR B C 1
ATOM 4028 O O . THR B 1 218 ? 10.062 -19.125 -12.82 1 97.25 218 THR B O 1
ATOM 4031 N N . SER B 1 219 ? 9.977 -19.453 -15.016 1 96.69 219 SER B N 1
ATOM 4032 C CA . SER B 1 219 ? 9.5 -20.828 -14.992 1 96.69 219 SER B CA 1
ATOM 4033 C C . SER B 1 219 ? 10.562 -21.781 -15.516 1 96.69 219 SER B C 1
ATOM 4035 O O . SER B 1 219 ? 11.203 -21.516 -16.531 1 96.69 219 SER B O 1
ATOM 4037 N N . GLY B 1 220 ? 10.789 -22.891 -14.836 1 94.81 220 GLY B N 1
ATOM 4038 C CA . GLY B 1 220 ? 11.812 -23.844 -15.25 1 94.81 220 GLY B CA 1
ATOM 4039 C C . GLY B 1 220 ? 11.609 -25.219 -14.664 1 94.81 220 GLY B C 1
ATOM 4040 O O . GLY B 1 220 ? 10.781 -25.406 -13.766 1 94.81 220 GLY B O 1
ATOM 4041 N N . ILE B 1 221 ? 12.367 -26.172 -15.148 1 94.31 221 ILE B N 1
ATOM 4042 C CA . ILE B 1 221 ? 12.141 -27.562 -14.773 1 94.31 221 ILE B CA 1
ATOM 4043 C C . ILE B 1 221 ? 13.336 -28.078 -13.969 1 94.31 221 ILE B C 1
ATOM 4045 O O . ILE B 1 221 ? 13.43 -29.281 -13.703 1 94.31 221 ILE B O 1
ATOM 4049 N N . TYR B 1 222 ? 14.156 -27.203 -13.453 1 88.31 222 TYR B N 1
ATOM 4050 C CA . TYR B 1 222 ? 15.422 -27.656 -12.891 1 88.31 222 TYR B CA 1
ATOM 4051 C C . TYR B 1 222 ? 15.406 -27.547 -11.367 1 88.31 222 TYR B C 1
ATOM 4053 O O . TYR B 1 222 ? 16.312 -28.062 -10.695 1 88.31 222 TYR B O 1
ATOM 4061 N N . GLU B 1 223 ? 14.328 -26.906 -10.797 1 82.38 223 GLU B N 1
ATOM 4062 C CA . GLU B 1 223 ? 14.359 -26.672 -9.352 1 82.38 223 GLU B CA 1
ATOM 4063 C C . GLU B 1 223 ? 13.688 -27.828 -8.602 1 82.38 223 GLU B C 1
ATOM 4065 O O . GLU B 1 223 ? 14.219 -28.312 -7.605 1 82.38 223 GLU B O 1
ATOM 4070 N N . ARG B 1 224 ? 12.562 -28.391 -8.992 1 84.31 224 ARG B N 1
ATOM 4071 C CA . ARG B 1 224 ? 11.812 -29.438 -8.312 1 84.31 224 ARG B CA 1
ATOM 4072 C C . ARG B 1 224 ? 11.523 -30.609 -9.25 1 84.31 224 ARG B C 1
ATOM 4074 O O . ARG B 1 224 ? 10.805 -30.453 -10.242 1 84.31 224 ARG B O 1
ATOM 4081 N N . PHE B 1 225 ? 12.062 -31.641 -8.852 1 90.5 225 PHE B N 1
ATOM 4082 C CA . PHE B 1 225 ? 11.859 -32.812 -9.68 1 90.5 225 PHE B CA 1
ATOM 4083 C C . PHE B 1 225 ? 11.938 -34.094 -8.836 1 90.5 225 PHE B C 1
ATOM 4085 O O . PHE B 1 225 ? 12.328 -34.031 -7.668 1 90.5 225 PHE B O 1
ATOM 4092 N N . LEU B 1 226 ? 11.445 -35.156 -9.469 1 93.62 226 LEU B N 1
ATOM 4093 C CA . LEU B 1 226 ? 11.492 -36.5 -8.945 1 93.62 226 LEU B CA 1
ATOM 4094 C C . LEU B 1 226 ? 12.188 -37.438 -9.93 1 93.62 226 LEU B C 1
ATOM 4096 O O . LEU B 1 226 ? 11.977 -37.344 -11.141 1 93.62 226 LEU B O 1
ATOM 4100 N N . ILE B 1 227 ? 13.125 -38.219 -9.375 1 93.75 227 ILE B N 1
ATOM 4101 C CA . ILE B 1 227 ? 13.719 -39.281 -10.188 1 93.75 227 ILE B CA 1
ATOM 4102 C C . ILE B 1 227 ? 13.172 -40.625 -9.766 1 93.75 227 ILE B C 1
ATOM 4104 O O . ILE B 1 227 ? 13.281 -41.031 -8.602 1 93.75 227 ILE B O 1
ATOM 4108 N N . LYS B 1 228 ? 12.586 -41.312 -10.711 1 93.44 228 LYS B N 1
ATOM 4109 C CA . LYS B 1 228 ? 12.039 -42.625 -10.477 1 93.44 228 LYS B CA 1
ATOM 4110 C C . LYS B 1 228 ? 12.234 -43.531 -11.695 1 93.44 228 LYS B C 1
ATOM 4112 O O . LYS B 1 228 ? 11.875 -43.156 -12.812 1 93.44 228 LYS B O 1
ATOM 4117 N N . GLY B 1 229 ? 12.812 -44.719 -11.422 1 93 229 GLY B N 1
ATOM 4118 C CA . GLY B 1 229 ? 13.047 -45.656 -12.508 1 93 229 GLY B CA 1
ATOM 4119 C C . GLY B 1 229 ? 13.922 -45.094 -13.617 1 93 229 GLY B C 1
ATOM 4120 O O . GLY B 1 229 ? 13.664 -45.344 -14.797 1 93 229 GLY B O 1
ATOM 4121 N N . GLY B 1 230 ? 14.773 -44.219 -13.32 1 92.12 230 GLY B N 1
ATOM 4122 C CA . GLY B 1 230 ? 15.688 -43.625 -14.289 1 92.12 230 GLY B CA 1
ATOM 4123 C C . GLY B 1 230 ? 15.078 -42.5 -15.078 1 92.12 230 GLY B C 1
ATOM 4124 O O . GLY B 1 230 ? 15.734 -41.906 -15.945 1 92.12 230 GLY B O 1
ATOM 4125 N N . LYS B 1 231 ? 13.922 -42.25 -14.789 1 93.62 231 LYS B N 1
ATOM 4126 C CA . LYS B 1 231 ? 13.234 -41.156 -15.469 1 93.62 231 LYS B CA 1
ATOM 4127 C C . LYS B 1 231 ? 13.07 -39.969 -14.547 1 93.62 231 LYS B C 1
ATOM 4129 O O . LYS B 1 231 ? 12.805 -40.125 -13.352 1 93.62 231 LYS B O 1
ATOM 4134 N N . ARG B 1 232 ? 13.25 -38.75 -15.148 1 93.88 232 ARG B N 1
ATOM 4135 C CA . ARG B 1 232 ? 13.117 -37.5 -14.406 1 93.88 232 ARG B CA 1
ATOM 4136 C C . ARG B 1 232 ? 11.75 -36.844 -14.656 1 93.88 232 ARG B C 1
ATOM 4138 O O . ARG B 1 232 ? 11.336 -36.688 -15.805 1 93.88 232 ARG B O 1
ATOM 4145 N N . TYR B 1 233 ? 11.008 -36.5 -13.562 1 95.62 233 TYR B N 1
ATOM 4146 C CA . TYR B 1 233 ? 9.711 -35.844 -13.609 1 95.62 233 TYR B CA 1
ATOM 4147 C C . TYR B 1 233 ? 9.766 -34.469 -12.938 1 95.62 233 TYR B C 1
ATOM 4149 O O . TYR B 1 233 ? 9.977 -34.375 -11.727 1 95.62 233 TYR B O 1
ATOM 4157 N N . HIS B 1 234 ? 9.625 -33.438 -13.75 1 95.06 234 HIS B N 1
ATOM 4158 C CA . HIS B 1 234 ? 9.617 -32.125 -13.133 1 95.06 234 HIS B CA 1
ATOM 4159 C C . HIS B 1 234 ? 8.227 -31.734 -12.648 1 95.06 234 HIS B C 1
ATOM 4161 O O . HIS B 1 234 ? 7.246 -32.406 -12.961 1 95.06 234 HIS B O 1
ATOM 4167 N N . HIS B 1 235 ? 8.062 -30.609 -11.914 1 95 235 HIS B N 1
ATOM 4168 C CA . HIS B 1 235 ? 6.859 -30.281 -11.156 1 95 235 HIS B CA 1
ATOM 4169 C C . HIS B 1 235 ? 5.844 -29.547 -12.031 1 95 235 HIS B C 1
ATOM 4171 O O . HIS B 1 235 ? 4.688 -29.375 -11.633 1 95 235 HIS B O 1
ATOM 4177 N N . LEU B 1 236 ? 6.227 -29.047 -13.211 1 96.44 236 LEU B N 1
ATOM 4178 C CA . LEU B 1 236 ? 5.297 -28.328 -14.078 1 96.44 236 LEU B CA 1
ATOM 4179 C C . LEU B 1 236 ? 4.383 -29.312 -14.82 1 96.44 236 LEU B C 1
ATOM 4181 O O . LEU B 1 236 ? 4.754 -29.844 -15.867 1 96.44 236 LEU B O 1
ATOM 4185 N N . LEU B 1 237 ? 3.182 -29.469 -14.305 1 97.38 237 LEU B N 1
ATOM 4186 C CA . LEU B 1 237 ? 2.219 -30.422 -14.844 1 97.38 237 LEU B CA 1
ATOM 4187 C C . LEU B 1 237 ? 1.396 -29.797 -15.961 1 97.38 237 LEU B C 1
ATOM 4189 O O . LEU B 1 237 ? 0.994 -28.625 -15.859 1 97.38 237 LEU B O 1
ATOM 4193 N N . ASP B 1 238 ? 1.182 -30.547 -17.016 1 97.56 238 ASP B N 1
ATOM 4194 C CA . ASP B 1 238 ? 0.285 -30.156 -18.094 1 97.56 238 ASP B CA 1
ATOM 4195 C C . ASP B 1 238 ? -1.175 -30.375 -17.703 1 97.56 238 ASP B C 1
ATOM 4197 O O . ASP B 1 238 ? -1.604 -31.516 -17.531 1 97.56 238 ASP B O 1
ATOM 4201 N N . PRO B 1 239 ? -1.926 -29.312 -17.641 1 97.38 239 PRO B N 1
ATOM 4202 C CA . PRO B 1 239 ? -3.314 -29.453 -17.188 1 97.38 239 PRO B CA 1
ATOM 4203 C C . PRO B 1 239 ? -4.18 -30.203 -18.219 1 97.38 239 PRO B C 1
ATOM 4205 O O . PRO B 1 239 ? -5.328 -30.547 -17.922 1 97.38 239 PRO B O 1
ATOM 4208 N N . GLN B 1 240 ? -3.703 -30.469 -19.375 1 96 240 GLN B N 1
ATOM 4209 C CA . GLN B 1 240 ? -4.461 -31.188 -20.391 1 96 240 GLN B CA 1
ATOM 4210 C C . GLN B 1 240 ? -4.242 -32.688 -20.266 1 96 240 GLN B C 1
ATOM 4212 O O . GLN B 1 240 ? -5.141 -33.5 -20.562 1 96 240 GLN B O 1
ATOM 4217 N N . THR B 1 241 ? -3.057 -33.094 -19.797 1 97.25 241 THR B N 1
ATOM 4218 C CA . THR B 1 241 ? -2.736 -34.5 -19.812 1 97.25 241 THR B CA 1
ATOM 4219 C C . THR B 1 241 ? -2.635 -35.031 -18.375 1 97.25 241 THR B C 1
ATOM 4221 O O . THR B 1 241 ? -2.787 -36.25 -18.156 1 97.25 241 THR B O 1
ATOM 4224 N N . GLY B 1 242 ? -2.254 -34.156 -17.438 1 98.06 242 GLY B N 1
ATOM 4225 C CA . GLY B 1 242 ? -2.059 -34.562 -16.062 1 98.06 242 GLY B CA 1
ATOM 4226 C C . GLY B 1 242 ? -0.651 -35.031 -15.766 1 98.06 242 GLY B C 1
ATOM 4227 O O . GLY B 1 242 ? -0.329 -35.375 -14.633 1 98.06 242 GLY B O 1
ATOM 4228 N N . TYR B 1 243 ? 0.205 -35.094 -16.797 1 97.69 243 TYR B N 1
ATOM 4229 C CA . TYR B 1 243 ? 1.603 -35.469 -16.688 1 97.69 243 TYR B CA 1
ATOM 4230 C C . TYR B 1 243 ? 2.521 -34.281 -16.703 1 97.69 243 TYR B C 1
ATOM 4232 O O . TYR B 1 243 ? 2.115 -33.188 -17.125 1 97.69 243 TYR B O 1
ATOM 4240 N N . PRO B 1 244 ? 3.768 -34.406 -16.172 1 97.31 244 PRO B N 1
ATOM 4241 C CA . PRO B 1 244 ? 4.734 -33.344 -16.391 1 97.31 244 PRO B CA 1
ATOM 4242 C C . PRO B 1 244 ? 4.848 -32.938 -17.859 1 97.31 244 PRO B C 1
ATOM 4244 O O . PRO B 1 244 ? 4.832 -33.781 -18.75 1 97.31 244 PRO B O 1
ATOM 4247 N N . LEU B 1 245 ? 4.926 -31.625 -18.078 1 97.31 245 LEU B N 1
ATOM 4248 C CA . LEU B 1 245 ? 4.988 -31.094 -19.438 1 97.31 245 LEU B CA 1
ATOM 4249 C C . LEU B 1 245 ? 6.215 -31.625 -20.172 1 97.31 245 LEU B C 1
ATOM 4251 O O . LEU B 1 245 ? 7.32 -31.625 -19.625 1 97.31 245 LEU B O 1
ATOM 4255 N N . GLN B 1 246 ? 5.965 -32.188 -21.344 1 95.69 246 GLN B N 1
ATOM 4256 C CA . GLN B 1 246 ? 7.09 -32.438 -22.234 1 95.69 246 GLN B CA 1
ATOM 4257 C C . GLN B 1 246 ? 7.52 -31.188 -22.984 1 95.69 246 GLN B C 1
ATOM 4259 O O . GLN B 1 246 ? 6.707 -30.562 -23.672 1 95.69 246 GLN B O 1
ATOM 4264 N N . THR B 1 247 ? 8.742 -30.828 -22.844 1 96.5 247 THR B N 1
ATOM 4265 C CA . THR B 1 247 ? 9.195 -29.562 -23.422 1 96.5 247 THR B CA 1
ATOM 4266 C C . THR B 1 247 ? 10.688 -29.609 -23.719 1 96.5 247 THR B C 1
ATOM 4268 O O . THR B 1 247 ? 11.422 -30.406 -23.141 1 96.5 247 THR B O 1
ATOM 4271 N N . GLN B 1 248 ? 11.094 -28.781 -24.656 1 96.81 248 GLN B N 1
ATOM 4272 C CA . GLN B 1 248 ? 12.516 -28.625 -24.953 1 96.81 248 GLN B CA 1
ATOM 4273 C C . GLN B 1 248 ? 13.117 -27.484 -24.125 1 96.81 248 GLN B C 1
ATOM 4275 O O . GLN B 1 248 ? 14.344 -27.312 -24.109 1 96.81 248 GLN B O 1
ATOM 4280 N N . LEU B 1 249 ? 12.32 -26.797 -23.438 1 97.75 249 LEU B N 1
ATOM 4281 C CA . LEU B 1 249 ? 12.797 -25.672 -22.641 1 97.75 249 LEU B CA 1
ATOM 4282 C C . LEU B 1 249 ? 13.305 -26.141 -21.281 1 97.75 249 LEU B C 1
ATOM 4284 O O . LEU B 1 249 ? 12.703 -27.016 -20.656 1 97.75 249 LEU B O 1
ATOM 4288 N N . ALA B 1 250 ? 14.406 -25.5 -20.875 1 97.19 250 ALA B N 1
ATOM 4289 C CA . ALA B 1 250 ? 14.883 -25.656 -19.5 1 97.19 250 ALA B CA 1
ATOM 4290 C C . ALA B 1 250 ? 14.328 -24.562 -18.594 1 97.19 250 ALA B C 1
ATOM 4292 O O . ALA B 1 250 ? 14.023 -24.797 -17.422 1 97.19 250 ALA B O 1
ATOM 4293 N N . ALA B 1 251 ? 14.195 -23.375 -19.172 1 97.5 251 ALA B N 1
ATOM 4294 C CA . ALA B 1 251 ? 13.719 -22.234 -18.391 1 97.5 251 ALA B CA 1
ATOM 4295 C C . ALA B 1 251 ? 13.258 -21.109 -19.297 1 97.5 251 ALA B C 1
ATOM 4297 O O . ALA B 1 251 ? 13.758 -20.953 -20.422 1 97.5 251 ALA B O 1
ATOM 4298 N N . VAL B 1 252 ? 12.359 -20.359 -18.859 1 98.06 252 VAL B N 1
ATOM 4299 C CA . VAL B 1 252 ? 11.977 -19.078 -19.453 1 98.06 252 VAL B CA 1
ATOM 4300 C C . VAL B 1 252 ? 11.945 -18 -18.359 1 98.06 252 VAL B C 1
ATOM 4302 O O . VAL B 1 252 ? 11.336 -18.203 -17.297 1 98.06 252 VAL B O 1
ATOM 4305 N N . THR B 1 253 ? 12.656 -16.938 -18.547 1 98.5 253 THR B N 1
ATOM 4306 C CA . THR B 1 253 ? 12.547 -15.75 -17.703 1 98.5 253 THR B CA 1
ATOM 4307 C C . THR B 1 253 ? 11.789 -14.641 -18.438 1 98.5 253 THR B C 1
ATOM 4309 O O . THR B 1 253 ? 12.148 -14.266 -19.547 1 98.5 253 THR B O 1
ATOM 4312 N N . VAL B 1 254 ? 10.75 -14.164 -17.797 1 98.81 254 VAL B N 1
ATOM 4313 C CA . VAL B 1 254 ? 9.93 -13.094 -18.359 1 98.81 254 VAL B CA 1
ATOM 4314 C C . VAL B 1 254 ? 10.156 -11.797 -17.594 1 98.81 254 VAL B C 1
ATOM 4316 O O . VAL B 1 254 ? 10.227 -11.812 -16.359 1 98.81 254 VAL B O 1
ATOM 4319 N N . PHE B 1 255 ? 10.305 -10.711 -18.328 1 98.88 255 PHE B N 1
ATOM 4320 C CA . PHE B 1 255 ? 10.312 -9.359 -17.766 1 98.88 255 PHE B CA 1
ATOM 4321 C C . PHE B 1 255 ? 8.977 -8.664 -18.031 1 98.88 255 PHE B C 1
ATOM 4323 O O . PHE B 1 255 ? 8.547 -8.539 -19.172 1 98.88 255 PHE B O 1
ATOM 4330 N N . ALA B 1 256 ? 8.281 -8.297 -17 1 98.81 256 ALA B N 1
ATOM 4331 C CA . ALA B 1 256 ? 6.957 -7.695 -17.125 1 98.81 256 ALA B CA 1
ATOM 4332 C C . ALA B 1 256 ? 6.797 -6.512 -16.172 1 98.81 256 ALA B C 1
ATOM 4334 O O . ALA B 1 256 ? 7.543 -6.387 -15.203 1 98.81 256 ALA B O 1
ATOM 4335 N N . ARG B 1 257 ? 5.836 -5.656 -16.453 1 98.44 257 ARG B N 1
ATOM 4336 C CA . ARG B 1 257 ? 5.602 -4.477 -15.633 1 98.44 257 ARG B CA 1
ATOM 4337 C C . ARG B 1 257 ? 5.152 -4.871 -14.227 1 98.44 257 ARG B C 1
ATOM 4339 O O . ARG B 1 257 ? 5.562 -4.254 -13.242 1 98.44 257 ARG B O 1
ATOM 4346 N N . ASP B 1 258 ? 4.262 -5.883 -14.156 1 98.44 258 ASP B N 1
ATOM 4347 C CA . ASP B 1 258 ? 3.76 -6.406 -12.891 1 98.44 258 ASP B CA 1
ATOM 4348 C C . ASP B 1 258 ? 4.176 -7.863 -12.688 1 98.44 258 ASP B C 1
ATOM 4350 O O . ASP B 1 258 ? 4.332 -8.609 -13.664 1 98.44 258 ASP B O 1
ATOM 4354 N N . SER B 1 259 ? 4.359 -8.18 -11.461 1 98.81 259 SER B N 1
ATOM 4355 C CA . SER B 1 259 ? 4.887 -9.5 -11.148 1 98.81 259 SER B CA 1
ATOM 4356 C C . SER B 1 259 ? 3.842 -10.586 -11.398 1 98.81 259 SER B C 1
ATOM 4358 O O . SER B 1 259 ? 4.172 -11.672 -11.875 1 98.81 259 SER B O 1
ATOM 4360 N N . LEU B 1 260 ? 2.58 -10.305 -11.062 1 98.56 260 LEU B N 1
ATOM 4361 C CA . LEU B 1 260 ? 1.521 -11.273 -11.32 1 98.56 260 LEU B CA 1
ATOM 4362 C C . LEU B 1 260 ? 1.438 -11.594 -12.812 1 98.56 260 LEU B C 1
ATOM 4364 O O . LEU B 1 260 ? 1.327 -12.766 -13.188 1 98.56 260 LEU B O 1
ATOM 4368 N N . GLN B 1 261 ? 1.518 -10.602 -13.641 1 97.81 261 GLN B N 1
ATOM 4369 C CA . GLN B 1 261 ? 1.541 -10.805 -15.086 1 97.81 261 GLN B CA 1
ATOM 4370 C C . GLN B 1 261 ? 2.773 -11.602 -15.508 1 97.81 261 GLN B C 1
ATOM 4372 O O . GLN B 1 261 ? 2.691 -12.461 -16.391 1 97.81 261 GLN B O 1
ATOM 4377 N N . GLY B 1 262 ? 3.875 -11.266 -14.898 1 98.5 262 GLY B N 1
ATOM 4378 C CA . GLY B 1 262 ? 5.082 -12.031 -15.172 1 98.5 262 GLY B CA 1
ATOM 4379 C C . GLY B 1 262 ? 4.922 -13.516 -14.914 1 98.5 262 GLY B C 1
ATOM 4380 O O . GLY B 1 262 ? 5.383 -14.336 -15.711 1 98.5 262 GLY B O 1
ATOM 4381 N N . GLU B 1 263 ? 4.262 -13.852 -13.844 1 98 263 GLU B N 1
ATOM 4382 C CA . GLU B 1 263 ? 3.996 -15.25 -13.516 1 98 263 GLU B CA 1
ATOM 4383 C C . GLU B 1 263 ? 3.18 -15.922 -14.617 1 98 263 GLU B C 1
ATOM 4385 O O . GLU B 1 263 ? 3.514 -17.031 -15.062 1 98 263 GLU B O 1
ATOM 4390 N N . LEU B 1 264 ? 2.135 -15.273 -15.023 1 98.31 264 LEU B N 1
ATOM 4391 C CA . LEU B 1 264 ? 1.245 -15.836 -16.031 1 98.31 264 LEU B CA 1
ATOM 4392 C C . LEU B 1 264 ? 1.96 -15.977 -17.375 1 98.31 264 LEU B C 1
ATOM 4394 O O . LEU B 1 264 ? 1.872 -17.016 -18.031 1 98.31 264 LEU B O 1
ATOM 4398 N N . GLU B 1 265 ? 2.715 -14.992 -17.734 1 98.62 265 GLU B N 1
ATOM 4399 C CA . GLU B 1 265 ? 3.381 -15.008 -19.031 1 98.62 265 GLU B CA 1
ATOM 4400 C C . GLU B 1 265 ? 4.547 -15.992 -19.047 1 98.62 265 GLU B C 1
ATOM 4402 O O . GLU B 1 265 ? 4.836 -16.609 -20.078 1 98.62 265 GLU B O 1
ATOM 4407 N N . ALA B 1 266 ? 5.227 -16.109 -17.922 1 98.38 266 ALA B N 1
ATOM 4408 C CA . ALA B 1 266 ? 6.27 -17.125 -17.844 1 98.38 266 ALA B CA 1
ATOM 4409 C C . ALA B 1 266 ? 5.695 -18.516 -18.109 1 98.38 266 ALA B C 1
ATOM 4411 O O . ALA B 1 266 ? 6.273 -19.312 -18.859 1 98.38 266 ALA B O 1
ATOM 4412 N N . LYS B 1 267 ? 4.527 -18.797 -17.5 1 97.69 267 LYS B N 1
ATOM 4413 C CA . LYS B 1 267 ? 3.854 -20.062 -17.75 1 97.69 267 LYS B CA 1
ATOM 4414 C C . LYS B 1 267 ? 3.418 -20.172 -19.219 1 97.69 267 LYS B C 1
ATOM 4416 O O . LYS B 1 267 ? 3.645 -21.188 -19.859 1 97.69 267 LYS B O 1
ATOM 4421 N N . ARG B 1 268 ? 2.826 -19.094 -19.719 1 98.06 268 ARG B N 1
ATOM 4422 C CA . ARG B 1 268 ? 2.318 -19.094 -21.094 1 98.06 268 ARG B CA 1
ATOM 4423 C C . ARG B 1 268 ? 3.432 -19.406 -22.094 1 98.06 268 ARG B C 1
ATOM 4425 O O . ARG B 1 268 ? 3.291 -20.297 -22.922 1 98.06 268 ARG B O 1
ATOM 4432 N N . LEU B 1 269 ? 4.527 -18.734 -21.953 1 98.62 269 LEU B N 1
ATOM 4433 C CA . LEU B 1 269 ? 5.641 -18.922 -22.875 1 98.62 269 LEU B CA 1
ATOM 4434 C C . LEU B 1 269 ? 6.297 -20.281 -22.656 1 98.62 269 LEU B C 1
ATOM 4436 O O . LEU B 1 269 ? 6.707 -20.938 -23.625 1 98.62 269 LEU B O 1
ATOM 4440 N N . PHE B 1 270 ? 6.418 -20.672 -21.438 1 98.31 270 PHE B N 1
ATOM 4441 C CA . PHE B 1 270 ? 7.016 -21.969 -21.156 1 98.31 270 PHE B CA 1
ATOM 4442 C C . PHE B 1 270 ? 6.211 -23.094 -21.797 1 98.31 270 PHE B C 1
ATOM 4444 O O . PHE B 1 270 ? 6.773 -23.984 -22.438 1 98.31 270 PHE B O 1
ATOM 4451 N N . PHE B 1 271 ? 4.938 -23.062 -21.703 1 98.06 271 PHE B N 1
ATOM 4452 C CA . PHE B 1 271 ? 4.07 -24.109 -22.234 1 98.06 271 PHE B CA 1
ATOM 4453 C C . PHE B 1 271 ? 4.012 -24.031 -23.75 1 98.06 271 PHE B C 1
ATOM 4455 O O . PHE B 1 271 ? 3.834 -25.062 -24.422 1 98.06 271 PHE B O 1
ATOM 4462 N N . ALA B 1 272 ? 4.191 -22.812 -24.281 1 97.88 272 ALA B N 1
ATOM 4463 C CA . ALA B 1 272 ? 4.281 -22.688 -25.734 1 97.88 272 ALA B CA 1
ATOM 4464 C C . ALA B 1 272 ? 5.555 -23.328 -26.266 1 97.88 272 ALA B C 1
ATOM 4466 O O . ALA B 1 272 ? 5.609 -23.75 -27.422 1 97.88 272 ALA B O 1
ATOM 4467 N N . GLY B 1 273 ? 6.645 -23.375 -25.438 1 97.88 273 GLY B N 1
ATOM 4468 C CA . GLY B 1 273 ? 7.887 -24.047 -25.781 1 97.88 273 GLY B CA 1
ATOM 4469 C C . GLY B 1 273 ? 8.805 -23.203 -26.641 1 97.88 273 GLY B C 1
ATOM 4470 O O . GLY B 1 273 ? 9.906 -23.625 -27 1 97.88 273 GLY B O 1
ATOM 4471 N N . LYS B 1 274 ? 8.383 -22.062 -27.031 1 97.12 274 LYS B N 1
ATOM 4472 C CA . LYS B 1 274 ? 9.086 -21.125 -27.906 1 97.12 274 LYS B CA 1
ATOM 4473 C C . LYS B 1 274 ? 8.438 -19.734 -27.859 1 97.12 274 LYS B C 1
ATOM 4475 O O . LYS B 1 274 ? 7.355 -19.578 -27.297 1 97.12 274 LYS B O 1
ATOM 4480 N N . PRO B 1 275 ? 9.109 -18.719 -28.406 1 98.19 275 PRO B N 1
ATOM 4481 C CA . PRO B 1 275 ? 8.469 -17.406 -28.469 1 98.19 275 PRO B CA 1
ATOM 4482 C C . PRO B 1 275 ? 7.137 -17.438 -29.219 1 98.19 275 PRO B C 1
ATOM 4484 O O . PRO B 1 275 ? 7.008 -18.141 -30.219 1 98.19 275 PRO B O 1
ATOM 4487 N N . ILE B 1 276 ? 6.18 -16.766 -28.703 1 98.19 276 ILE B N 1
ATOM 4488 C CA . ILE B 1 276 ? 4.879 -16.609 -29.359 1 98.19 276 ILE B CA 1
ATOM 4489 C C . ILE B 1 276 ? 4.871 -15.344 -30.203 1 98.19 276 ILE B C 1
ATOM 4491 O O . ILE B 1 276 ? 5.152 -14.25 -29.688 1 98.19 276 ILE B O 1
ATOM 4495 N N . PRO B 1 277 ? 4.527 -15.492 -31.531 1 97.19 277 PRO B N 1
ATOM 4496 C CA . PRO B 1 277 ? 4.48 -14.297 -32.375 1 97.19 277 PRO B CA 1
ATOM 4497 C C . PRO B 1 277 ? 3.541 -13.227 -31.828 1 97.19 277 PRO B C 1
ATOM 4499 O O . PRO B 1 277 ? 2.398 -13.523 -31.469 1 97.19 277 PRO B O 1
ATOM 4502 N N . GLY B 1 278 ? 4.016 -12.008 -31.688 1 97.69 278 GLY B N 1
ATOM 4503 C CA . GLY B 1 278 ? 3.201 -10.875 -31.281 1 97.69 278 GLY B CA 1
ATOM 4504 C C . GLY B 1 278 ? 3.119 -10.711 -29.766 1 97.69 278 GLY B C 1
ATOM 4505 O O . GLY B 1 278 ? 2.525 -9.75 -29.281 1 97.69 278 GLY B O 1
ATOM 4506 N N . TRP B 1 279 ? 3.717 -11.602 -29.062 1 97.88 279 TRP B N 1
ATOM 4507 C CA . TRP B 1 279 ? 3.703 -11.562 -27.609 1 97.88 279 TRP B CA 1
ATOM 4508 C C . TRP B 1 279 ? 4.234 -10.227 -27.094 1 97.88 279 TRP B C 1
ATOM 4510 O O . TRP B 1 279 ? 3.688 -9.664 -26.141 1 97.88 279 TRP B O 1
ATOM 4520 N N . GLU B 1 280 ? 5.188 -9.656 -27.766 1 95.5 280 GLU B N 1
ATOM 4521 C CA . GLU B 1 280 ? 5.891 -8.445 -27.328 1 95.5 280 GLU B CA 1
ATOM 4522 C C . GLU B 1 280 ? 5.062 -7.195 -27.625 1 95.5 280 GLU B C 1
ATOM 4524 O O . GLU B 1 280 ? 5.406 -6.102 -27.172 1 95.5 280 GLU B O 1
ATOM 4529 N N . LYS B 1 281 ? 3.869 -7.312 -28.359 1 97.56 281 LYS B N 1
ATOM 4530 C CA . LYS B 1 281 ? 3.018 -6.168 -28.688 1 97.56 281 LYS B CA 1
ATOM 4531 C C . LYS B 1 281 ? 2.27 -5.676 -27.453 1 97.56 281 LYS B C 1
ATOM 4533 O O . LYS B 1 281 ? 1.827 -4.527 -27.406 1 97.56 281 LYS B O 1
ATOM 4538 N N . ASP B 1 282 ? 2.053 -6.605 -26.5 1 97.31 282 ASP B N 1
ATOM 4539 C CA . ASP B 1 282 ? 1.527 -6.156 -25.219 1 97.31 282 ASP B CA 1
ATOM 4540 C C . ASP B 1 282 ? 2.545 -5.289 -24.484 1 97.31 282 ASP B C 1
ATOM 4542 O O . ASP B 1 282 ? 3.641 -5.746 -24.156 1 97.31 282 ASP B O 1
ATOM 4546 N N . PRO B 1 283 ? 2.186 -4.051 -24.188 1 97.31 283 PRO B N 1
ATOM 4547 C CA . PRO B 1 283 ? 3.16 -3.141 -23.578 1 97.31 283 PRO B CA 1
ATOM 4548 C C . PRO B 1 283 ? 3.59 -3.58 -22.188 1 97.31 283 PRO B C 1
ATOM 4550 O O . PRO B 1 283 ? 4.59 -3.088 -21.656 1 97.31 283 PRO B O 1
ATOM 4553 N N . ASN B 1 284 ? 2.859 -4.453 -21.531 1 97.5 284 ASN B N 1
ATOM 4554 C CA . ASN B 1 284 ? 3.223 -4.953 -20.219 1 97.5 284 ASN B CA 1
ATOM 4555 C C . ASN B 1 284 ? 4.309 -6.023 -20.297 1 97.5 284 ASN B C 1
ATOM 4557 O O . ASN B 1 284 ? 4.91 -6.383 -19.281 1 97.5 284 ASN B O 1
ATOM 4561 N N . ASN B 1 285 ? 4.488 -6.574 -21.422 1 98.44 285 ASN B N 1
ATOM 4562 C CA . ASN B 1 285 ? 5.562 -7.527 -21.688 1 98.44 285 ASN B CA 1
ATOM 4563 C C . ASN B 1 285 ? 6.855 -6.824 -22.078 1 98.44 285 ASN B C 1
ATOM 4565 O O . ASN B 1 285 ? 6.961 -6.293 -23.188 1 98.44 285 ASN B O 1
ATOM 4569 N N . LEU B 1 286 ? 7.883 -6.934 -21.234 1 98.56 286 LEU B N 1
ATOM 4570 C CA . LEU B 1 286 ? 9.078 -6.121 -21.438 1 98.56 286 LEU B CA 1
ATOM 4571 C C . LEU B 1 286 ? 10.227 -6.961 -21.984 1 98.56 286 LEU B C 1
ATOM 4573 O O . LEU B 1 286 ? 11.305 -6.434 -22.281 1 98.56 286 LEU B O 1
ATOM 4577 N N . GLY B 1 287 ? 10.07 -8.281 -22.109 1 98.69 287 GLY B N 1
ATOM 4578 C CA . GLY B 1 287 ? 11.062 -9.164 -22.703 1 98.69 287 GLY B CA 1
ATOM 4579 C C . GLY B 1 287 ? 11.062 -10.555 -22.109 1 98.69 287 GLY B C 1
ATOM 4580 O O . GLY B 1 287 ? 10.336 -10.82 -21.156 1 98.69 287 GLY B O 1
ATOM 4581 N N . ALA B 1 288 ? 11.836 -11.406 -22.719 1 98.81 288 ALA B N 1
ATOM 4582 C CA . ALA B 1 288 ? 11.945 -12.781 -22.234 1 98.81 288 ALA B CA 1
ATOM 4583 C C . ALA B 1 288 ? 13.25 -13.422 -22.688 1 98.81 288 ALA B C 1
ATOM 4585 O O . ALA B 1 288 ? 13.797 -13.055 -23.734 1 98.81 288 ALA B O 1
ATOM 4586 N N . VAL B 1 289 ? 13.727 -14.289 -21.906 1 98.69 289 VAL B N 1
ATOM 4587 C CA . VAL B 1 289 ? 14.883 -15.133 -22.219 1 98.69 289 VAL B CA 1
ATOM 4588 C C . VAL B 1 289 ? 14.477 -16.609 -22.156 1 98.69 289 VAL B C 1
ATOM 4590 O O . VAL B 1 289 ? 13.93 -17.062 -21.156 1 98.69 289 VAL B O 1
ATOM 4593 N N . PHE B 1 290 ? 14.719 -17.297 -23.266 1 98.5 290 PHE B N 1
ATOM 4594 C CA . PHE B 1 290 ? 14.477 -18.734 -23.359 1 98.5 290 PHE B CA 1
ATOM 4595 C C . PHE B 1 290 ? 15.789 -19.516 -23.312 1 98.5 290 PHE B C 1
ATOM 4597 O O . PHE B 1 290 ? 16.719 -19.219 -24.062 1 98.5 290 PHE B O 1
ATOM 4604 N N . ILE B 1 291 ? 15.836 -20.391 -22.406 1 98.06 291 ILE B N 1
ATOM 4605 C CA . ILE B 1 291 ? 16.969 -21.312 -22.344 1 98.06 291 ILE B CA 1
ATOM 4606 C C . ILE B 1 291 ? 16.484 -22.734 -22.609 1 98.06 291 ILE B C 1
ATOM 4608 O O . ILE B 1 291 ? 15.633 -23.25 -21.875 1 98.06 291 ILE B O 1
ATOM 4612 N N . TYR B 1 292 ? 17.016 -23.344 -23.656 1 97.38 292 TYR B N 1
ATOM 4613 C CA . TYR B 1 292 ? 16.641 -24.703 -24.047 1 97.38 292 TYR B CA 1
ATOM 4614 C C . TYR B 1 292 ? 17.5 -25.734 -23.344 1 97.38 292 TYR B C 1
ATOM 4616 O O . TYR B 1 292 ? 18.609 -25.422 -22.891 1 97.38 292 TYR B O 1
ATOM 4624 N N . GLN B 1 293 ? 16.938 -26.969 -23.234 1 95.62 293 GLN B N 1
ATOM 4625 C CA . GLN B 1 293 ? 17.641 -28.047 -22.547 1 95.62 293 GLN B CA 1
ATOM 4626 C C . GLN B 1 293 ? 18.984 -28.359 -23.234 1 95.62 293 GLN B C 1
ATOM 4628 O O . GLN B 1 293 ? 19.922 -28.812 -22.578 1 95.62 293 GLN B O 1
ATOM 4633 N N . ASN B 1 294 ? 19.125 -28.047 -24.5 1 95.38 294 ASN B N 1
ATOM 4634 C CA . ASN B 1 294 ? 20.359 -28.297 -25.234 1 95.38 294 ASN B CA 1
ATOM 4635 C C . ASN B 1 294 ? 21.359 -27.156 -25.062 1 95.38 294 ASN B C 1
ATOM 4637 O O . ASN B 1 294 ? 22.438 -27.188 -25.641 1 95.38 294 ASN B O 1
ATOM 4641 N N . GLY B 1 295 ? 20.969 -26.109 -24.375 1 92.94 295 GLY B N 1
ATOM 4642 C CA . GLY B 1 295 ? 21.875 -25.016 -24.078 1 92.94 295 GLY B CA 1
ATOM 4643 C C . GLY B 1 295 ? 21.641 -23.797 -24.969 1 92.94 295 GLY B C 1
ATOM 4644 O O . GLY B 1 295 ? 22.125 -22.703 -24.656 1 92.94 295 GLY B O 1
ATOM 4645 N N . ASN B 1 296 ? 20.922 -23.984 -26 1 95.69 296 ASN B N 1
ATOM 4646 C CA . ASN B 1 296 ? 20.594 -22.859 -26.859 1 95.69 296 ASN B CA 1
ATOM 4647 C C . ASN B 1 296 ? 19.734 -21.828 -26.141 1 95.69 296 ASN B C 1
ATOM 4649 O O . ASN B 1 296 ? 19.016 -22.156 -25.188 1 95.69 296 ASN B O 1
ATOM 4653 N N . THR B 1 297 ? 19.906 -20.578 -26.562 1 96.88 297 THR B N 1
ATOM 4654 C CA . THR B 1 297 ? 19.141 -19.5 -25.969 1 96.88 297 THR B CA 1
ATOM 4655 C C . THR B 1 297 ? 18.438 -18.672 -27.047 1 96.88 297 THR B C 1
ATOM 4657 O O . THR B 1 297 ? 18.906 -18.594 -28.172 1 96.88 297 THR B O 1
ATOM 4660 N N . GLN B 1 298 ? 17.312 -18.172 -26.734 1 97.88 298 GLN B N 1
ATOM 4661 C CA . GLN B 1 298 ? 16.578 -17.203 -27.531 1 97.88 298 GLN B CA 1
ATOM 4662 C C . GLN B 1 298 ? 16.047 -16.062 -26.672 1 97.88 298 GLN B C 1
ATOM 4664 O O . GLN B 1 298 ? 15.812 -16.234 -25.469 1 97.88 298 GLN B O 1
ATOM 4669 N N . THR B 1 299 ? 15.945 -14.875 -27.281 1 98.31 299 THR B N 1
ATOM 4670 C CA . THR B 1 299 ? 15.438 -13.742 -26.516 1 98.31 299 THR B CA 1
ATOM 4671 C C . THR B 1 299 ? 14.367 -12.992 -27.312 1 98.31 299 THR B C 1
ATOM 4673 O O . THR B 1 299 ? 14.32 -13.086 -28.531 1 98.31 299 THR B O 1
ATOM 4676 N N . VAL B 1 300 ? 13.461 -12.43 -26.656 1 98.38 300 VAL B N 1
ATOM 4677 C CA . VAL B 1 300 ? 12.469 -11.484 -27.172 1 98.38 300 VAL B CA 1
ATOM 4678 C C . VAL B 1 300 ? 12.555 -10.18 -26.375 1 98.38 300 VAL B C 1
ATOM 4680 O O . VAL B 1 300 ? 12.32 -10.164 -25.172 1 98.38 300 VAL B O 1
ATOM 4683 N N . LYS B 1 301 ? 12.883 -8.984 -26.984 1 97.38 301 LYS B N 1
ATOM 4684 C CA . LYS B 1 301 ? 13.016 -7.668 -26.359 1 97.38 301 LYS B CA 1
ATOM 4685 C C . LYS B 1 301 ? 13.977 -7.719 -25.188 1 97.38 301 LYS B C 1
ATOM 4687 O O . LYS B 1 301 ? 13.742 -7.082 -24.156 1 97.38 301 LYS B O 1
ATOM 4692 N N . ALA B 1 302 ? 14.961 -8.516 -25.219 1 97.31 302 ALA B N 1
ATOM 4693 C CA . ALA B 1 302 ? 16 -8.648 -24.203 1 97.31 302 ALA B CA 1
ATOM 4694 C C . ALA B 1 302 ? 17.344 -9 -24.844 1 97.31 302 ALA B C 1
ATOM 4696 O O . ALA B 1 302 ? 17.406 -9.57 -25.922 1 97.31 302 ALA B O 1
ATOM 4697 N N . SER B 1 303 ? 18.438 -8.594 -24.172 1 96.56 303 SER B N 1
ATOM 4698 C CA . SER B 1 303 ? 19.797 -8.922 -24.562 1 96.56 303 SER B CA 1
ATOM 4699 C C . SER B 1 303 ? 20.609 -9.438 -23.375 1 96.56 303 SER B C 1
ATOM 4701 O O . SER B 1 303 ? 20.625 -8.812 -22.312 1 96.56 303 SER B O 1
ATOM 4703 N N . ILE B 1 304 ? 21.203 -10.57 -23.625 1 95.56 304 ILE B N 1
ATOM 4704 C CA . ILE B 1 304 ? 22.062 -11.133 -22.594 1 95.56 304 ILE B CA 1
ATOM 4705 C C . ILE B 1 304 ? 23.484 -10.57 -22.75 1 95.56 304 ILE B C 1
ATOM 4707 O O . ILE B 1 304 ? 24.047 -10.609 -23.844 1 95.56 304 ILE B O 1
ATOM 4711 N N . HIS B 1 305 ? 24.016 -10.07 -21.703 1 93.38 305 HIS B N 1
ATOM 4712 C CA . HIS B 1 305 ? 25.359 -9.508 -21.703 1 93.38 305 HIS B CA 1
ATOM 4713 C C . HIS B 1 305 ? 26.312 -10.367 -20.891 1 93.38 305 HIS B C 1
ATOM 4715 O O . HIS B 1 305 ? 25.906 -11.023 -19.922 1 93.38 305 HIS B O 1
#

Nearest PDB structures (foldseek):
  7esb-assembly1_A  TM=9.173E-01  e=2.126E-30  Listeria monocytogenes 10403S
  7f39-assembly1_A  TM=9.196E-01  e=2.138E-29  Listeria monocytogenes 10403S
  4ifz-assembly1_A  TM=9.277E-01  e=6.042E-29  Treponema pallidum subsp. pallidum str. Nichols
  4ifw-assembly1_A  TM=9.223E-01  e=1.208E-28  Treponema pallidum subsp. pallidum str. Nichols
  4xdu-assembly1_A  TM=9.257E-01  e=1.809E-28  Treponema pallidum subsp. pallidum str. Nichols

Solvent-accessible surface area (backbone atoms only — not comparable to full-atom values): 31905 Å² total; per-residue (Å²): 132,66,42,76,48,76,49,76,49,78,54,90,91,32,58,28,44,40,36,40,41,32,52,81,68,60,62,63,59,49,54,39,50,52,49,53,54,52,48,43,50,40,58,33,78,86,49,89,67,25,59,46,28,52,37,29,74,29,16,45,72,48,68,36,74,43,28,46,35,59,41,51,52,50,51,54,39,38,60,52,20,67,65,65,48,48,51,49,36,23,41,26,41,48,50,67,60,29,19,51,72,45,89,75,46,53,84,70,52,71,67,58,37,56,60,31,47,72,42,34,56,57,78,52,54,51,73,40,85,88,70,31,29,38,24,35,61,46,69,70,24,23,71,38,55,78,79,40,44,64,21,48,51,50,47,26,38,52,36,37,33,50,38,54,33,55,54,24,33,40,40,32,62,54,69,39,32,36,41,36,49,47,33,90,87,36,94,82,23,43,42,80,40,76,38,70,29,77,89,50,59,89,91,38,52,79,31,32,35,76,37,63,55,27,10,39,19,69,37,63,52,69,83,33,55,42,79,56,95,90,40,80,42,38,56,60,52,29,77,88,74,53,43,52,57,86,67,61,50,34,31,24,37,18,29,12,66,44,27,40,58,12,32,54,48,13,38,35,41,50,63,64,54,46,91,59,92,67,55,68,72,42,83,55,42,57,26,30,40,38,34,31,67,86,66,50,72,50,62,44,76,55,60,80,89,130,66,43,76,48,77,49,76,49,78,52,87,92,33,57,30,44,41,36,40,42,34,53,81,66,59,62,63,59,50,54,40,51,51,50,52,54,52,48,42,49,38,58,33,78,88,48,90,67,25,60,47,28,51,36,31,73,29,17,44,73,48,69,37,74,43,28,44,36,58,41,53,51,49,52,54,39,37,59,52,19,66,64,65,48,48,52,49,36,24,42,26,40,46,51,67,60,28,21,50,72,45,89,77,48,54,85,70,52,71,68,58,35,56,58,31,46,71,43,35,56,56,78,52,53,50,74,40,86,89,68,32,29,39,25,35,61,46,68,70,24,21,72,37,56,77,78,40,44,65,20,48,50,51,46,23,38,51,36,38,32,49,39,54,33,54,56,24,34,40,41,32,62,58,70,39,32,36,39,37,49,48,33,88,86,36,95,83,22,43,40,80,41,76,37,70,28,75,88,49,60,90,92,38,52,78,31,31,35,77,39,64,54,26,10,39,22,67,39,63,54,70,84,34,56,41,80,56,97,90,39,80,42,38,55,61,52,28,78,89,74,53,43,53,58,85,68,61,52,34,32,23,38,18,30,10,65,44,29,39,58,10,31,54,48,12,39,35,41,49,62,63,55,46,90,58,91,68,55,70,73,44,84,54,42,56,25,30,41,37,34,33,68,87,65,51,71,48,63,45,77,56,60,81,89